Protein AF-A0A2G2ABD9-F1 (afdb_monomer)

Structure (mmCIF, N/CA/C/O backbone):
data_AF-A0A2G2ABD9-F1
#
_entry.id   AF-A0A2G2ABD9-F1
#
loop_
_atom_site.group_PDB
_atom_site.id
_atom_site.type_symbol
_atom_site.label_atom_id
_atom_site.label_alt_id
_atom_site.label_comp_id
_atom_site.label_asym_id
_atom_site.label_entity_id
_atom_site.label_seq_id
_atom_site.pdbx_PDB_ins_code
_atom_site.Cartn_x
_atom_site.Cartn_y
_atom_site.Cartn_z
_atom_site.occupancy
_atom_site.B_iso_or_equiv
_atom_site.auth_seq_id
_atom_site.auth_comp_id
_atom_site.auth_asym_id
_atom_site.auth_atom_id
_atom_site.pdbx_PDB_model_num
ATOM 1 N N . MET A 1 1 ? -35.783 -24.124 -2.342 1.00 29.36 1 MET A N 1
ATOM 2 C CA . MET A 1 1 ? -35.857 -22.767 -1.764 1.00 29.36 1 MET A CA 1
ATOM 3 C C . MET A 1 1 ? -34.440 -22.437 -1.377 1.00 29.36 1 MET A C 1
ATOM 5 O O . MET A 1 1 ? -33.971 -22.967 -0.381 1.00 29.36 1 MET A O 1
ATOM 9 N N . ASP A 1 2 ? -33.741 -21.738 -2.265 1.00 26.06 2 ASP A N 1
ATOM 10 C CA . ASP A 1 2 ? -32.297 -21.549 -2.159 1.00 26.06 2 ASP A CA 1
ATOM 11 C C . ASP A 1 2 ? -31.930 -20.654 -0.981 1.00 26.06 2 ASP A C 1
ATOM 13 O O . ASP A 1 2 ? -32.529 -19.601 -0.750 1.00 26.06 2 ASP A O 1
ATOM 17 N N . GLU A 1 3 ? -30.927 -21.122 -0.246 1.00 29.67 3 GLU A N 1
ATOM 18 C CA . GLU A 1 3 ? -30.261 -20.445 0.850 1.00 29.67 3 GLU A CA 1
ATOM 19 C C . GLU A 1 3 ? -29.621 -19.149 0.346 1.00 29.67 3 GLU A C 1
ATOM 21 O O . GLU A 1 3 ? -28.503 -19.135 -0.168 1.00 29.67 3 GLU A O 1
ATOM 26 N N . THR A 1 4 ? -30.287 -18.015 0.553 1.00 30.52 4 THR A N 1
ATOM 27 C CA . THR A 1 4 ? -29.605 -16.722 0.598 1.00 30.52 4 THR A CA 1
ATOM 28 C C . THR A 1 4 ? -28.799 -16.657 1.890 1.00 30.52 4 THR A C 1
ATOM 30 O O . THR A 1 4 ? -29.179 -16.032 2.881 1.00 30.52 4 THR A O 1
ATOM 33 N N . THR A 1 5 ? -27.644 -17.323 1.890 1.00 32.44 5 THR A N 1
ATOM 34 C CA . THR A 1 5 ? -26.553 -16.997 2.804 1.00 32.44 5 THR A CA 1
ATOM 35 C C . THR A 1 5 ? -26.210 -15.530 2.557 1.00 32.44 5 THR A C 1
ATOM 37 O O . THR A 1 5 ? -25.546 -15.183 1.584 1.00 32.44 5 THR A O 1
ATOM 40 N N . SER A 1 6 ? -26.723 -14.639 3.408 1.00 36.88 6 SER A N 1
ATOM 41 C CA . SER A 1 6 ? -26.398 -13.215 3.368 1.00 36.88 6 SER A CA 1
ATOM 42 C C . SER A 1 6 ? -24.899 -13.057 3.619 1.00 36.88 6 SER A C 1
ATOM 44 O O . SER A 1 6 ? -24.431 -13.049 4.764 1.00 36.88 6 SER A O 1
ATOM 46 N N . LEU A 1 7 ? -24.124 -12.975 2.538 1.00 49.47 7 LEU A N 1
ATOM 47 C CA . LEU A 1 7 ? -22.702 -12.677 2.598 1.00 49.47 7 LEU A CA 1
ATOM 48 C C . LEU A 1 7 ? -22.528 -11.333 3.320 1.00 49.47 7 LEU A C 1
ATOM 50 O O . LEU A 1 7 ? -23.212 -10.357 3.024 1.00 49.47 7 LEU A O 1
ATOM 54 N N . LYS A 1 8 ? -21.603 -11.283 4.291 1.00 61.44 8 LYS A N 1
ATOM 55 C CA . LYS A 1 8 ? -21.283 -10.078 5.094 1.00 61.44 8 LYS A CA 1
ATOM 56 C C . LYS A 1 8 ? -20.886 -8.878 4.211 1.00 61.44 8 LYS A C 1
ATOM 58 O O . LYS A 1 8 ? -20.957 -7.739 4.673 1.00 61.44 8 LYS A O 1
ATOM 63 N N . HIS A 1 9 ? -20.464 -9.160 2.976 1.00 64.75 9 HIS A N 1
ATOM 64 C CA . HIS A 1 9 ? -19.921 -8.253 1.969 1.00 64.75 9 HIS A CA 1
ATOM 65 C C . HIS A 1 9 ? -20.439 -8.657 0.585 1.00 64.75 9 HIS A C 1
ATOM 67 O O . HIS A 1 9 ? -20.527 -9.849 0.290 1.00 64.75 9 HIS A O 1
ATOM 73 N N . ALA A 1 10 ? -20.758 -7.680 -0.263 1.00 68.06 10 ALA A N 1
ATOM 74 C CA . ALA A 1 10 ? -21.138 -7.918 -1.653 1.00 68.06 10 ALA A CA 1
ATOM 75 C C . ALA A 1 10 ? -19.970 -8.533 -2.448 1.00 68.06 10 ALA A C 1
ATOM 77 O O . ALA A 1 10 ? -18.833 -8.058 -2.362 1.00 68.06 10 ALA A O 1
ATOM 78 N N . SER A 1 11 ? -20.242 -9.577 -3.233 1.00 64.25 11 SER A N 1
ATOM 79 C CA . SER A 1 11 ? -19.243 -10.192 -4.111 1.00 64.25 11 SER A CA 1
ATOM 80 C C . SER A 1 11 ? -18.910 -9.280 -5.295 1.00 64.25 11 SER A C 1
ATOM 82 O O . SER A 1 11 ? -19.816 -8.771 -5.955 1.00 64.25 11 SER A O 1
ATOM 84 N N . MET A 1 12 ? -17.622 -9.135 -5.604 1.00 74.62 12 MET A N 1
ATOM 85 C CA . MET A 1 12 ? -17.138 -8.547 -6.858 1.00 74.62 12 MET A CA 1
ATOM 86 C C . MET A 1 12 ? -17.027 -9.657 -7.910 1.00 74.62 12 MET A C 1
ATOM 88 O O . MET A 1 12 ? -16.577 -10.752 -7.580 1.00 74.62 12 MET A O 1
ATOM 92 N N . LYS A 1 13 ? -17.431 -9.395 -9.160 1.00 67.69 13 LYS A N 1
ATOM 93 C CA . LYS A 1 13 ? -17.401 -10.410 -10.231 1.00 67.69 13 LYS A CA 1
ATOM 94 C C . LYS A 1 13 ? -15.980 -10.855 -10.595 1.00 67.69 13 LYS A C 1
ATOM 96 O O . LYS A 1 13 ? -15.769 -12.041 -10.813 1.00 67.69 13 LYS A O 1
ATOM 101 N N . ASP A 1 14 ? -15.027 -9.921 -10.591 1.00 71.06 14 ASP A N 1
ATOM 102 C CA . ASP A 1 14 ? -13.724 -10.117 -11.244 1.00 71.06 14 ASP A CA 1
ATOM 103 C C . ASP A 1 14 ? -12.516 -9.899 -10.315 1.00 71.06 14 ASP A C 1
ATOM 105 O O . ASP A 1 14 ? -11.377 -9.896 -10.780 1.00 71.06 14 ASP A O 1
ATOM 109 N N . LEU A 1 15 ? -12.728 -9.694 -9.007 1.00 79.00 15 LEU A N 1
ATOM 110 C CA . LEU A 1 15 ? -11.635 -9.386 -8.082 1.00 79.00 15 LEU A CA 1
ATOM 111 C C . LEU A 1 15 ? -11.776 -10.100 -6.726 1.00 79.00 15 LEU A C 1
ATOM 113 O O . LEU A 1 15 ? -12.795 -9.925 -6.052 1.00 79.00 15 LEU A O 1
ATOM 117 N N . PRO A 1 16 ? -10.744 -10.845 -6.276 1.00 84.25 16 PRO A N 1
ATOM 118 C CA . PRO A 1 16 ? -10.686 -11.390 -4.925 1.00 84.25 16 PRO A CA 1
ATOM 119 C C . PRO A 1 16 ? -10.862 -10.304 -3.861 1.00 84.25 16 PRO A C 1
ATOM 121 O O . PRO A 1 16 ? -10.288 -9.212 -3.953 1.00 84.25 16 PRO A O 1
ATOM 124 N N . LEU A 1 17 ? -11.611 -10.622 -2.803 1.00 82.81 17 LEU A N 1
ATOM 125 C CA . LEU A 1 17 ? -11.901 -9.684 -1.716 1.00 82.81 17 LEU A CA 1
ATOM 126 C C . LEU A 1 17 ? -10.617 -9.208 -1.013 1.00 82.81 17 LEU A C 1
ATOM 128 O O . LEU A 1 17 ? -10.571 -8.107 -0.470 1.00 82.81 17 LEU A O 1
ATOM 132 N N . GLU A 1 18 ? -9.549 -10.003 -1.048 1.00 82.81 18 GLU A N 1
ATOM 133 C CA . GLU A 1 18 ? -8.243 -9.650 -0.501 1.00 82.81 18 GLU A CA 1
ATOM 134 C C . GLU A 1 18 ? -7.594 -8.470 -1.228 1.00 82.81 18 GLU A C 1
ATOM 136 O O . GLU A 1 18 ? -6.965 -7.640 -0.568 1.00 82.81 18 GLU A O 1
ATOM 141 N N . LEU A 1 19 ? -7.742 -8.387 -2.554 1.00 86.19 19 LEU A N 1
ATOM 142 C CA . LEU A 1 19 ? -7.217 -7.275 -3.349 1.00 86.19 19 LEU A CA 1
ATOM 143 C C . 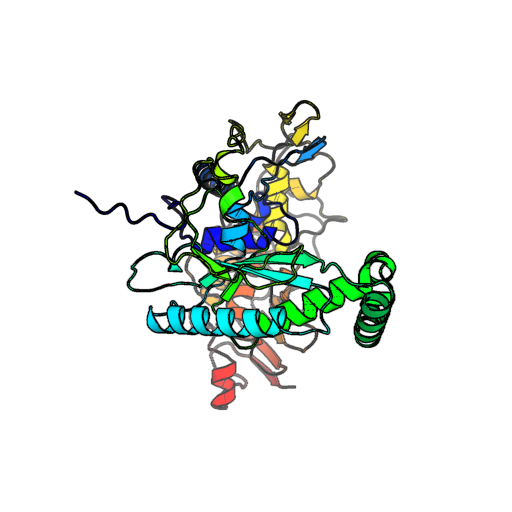LEU A 1 19 ? -8.070 -6.021 -3.144 1.00 86.19 19 LEU A C 1
ATOM 145 O O . LEU A 1 19 ? -7.518 -4.942 -2.942 1.00 86.19 19 LEU A O 1
ATOM 149 N N . VAL A 1 20 ? -9.397 -6.175 -3.051 1.00 88.75 20 VAL A N 1
ATOM 150 C CA . VAL A 1 20 ? -10.313 -5.093 -2.640 1.00 88.75 20 VAL A CA 1
ATOM 151 C C . VAL A 1 20 ? -9.886 -4.532 -1.279 1.00 88.75 20 VAL A C 1
ATOM 153 O O . VAL A 1 20 ? -9.699 -3.327 -1.128 1.00 88.75 20 VAL A O 1
ATOM 156 N N . GLN A 1 21 ? -9.661 -5.398 -0.285 1.00 87.38 21 GLN A N 1
ATOM 157 C CA . GLN A 1 21 ? -9.185 -4.991 1.040 1.00 87.38 21 GLN A CA 1
ATOM 158 C C . GLN A 1 21 ? -7.821 -4.298 0.988 1.00 87.38 21 GLN A C 1
ATOM 160 O O . GLN A 1 21 ? -7.598 -3.362 1.754 1.00 87.38 21 GLN A O 1
ATOM 165 N N . ALA A 1 22 ? -6.899 -4.754 0.138 1.00 87.69 22 ALA A N 1
ATOM 166 C CA . ALA A 1 22 ? -5.581 -4.141 0.001 1.00 87.69 22 ALA A CA 1
ATOM 167 C C . ALA A 1 22 ? -5.680 -2.699 -0.527 1.00 87.69 22 ALA A C 1
ATOM 169 O O . ALA A 1 22 ? -5.110 -1.804 0.098 1.00 87.69 22 ALA A O 1
ATOM 170 N N . ILE A 1 23 ? -6.483 -2.470 -1.575 1.00 89.94 23 ILE A N 1
ATOM 171 C CA . ILE A 1 23 ? -6.769 -1.130 -2.122 1.00 89.94 23 ILE A CA 1
ATOM 172 C C . ILE A 1 23 ? -7.456 -0.249 -1.068 1.00 89.94 23 ILE A C 1
ATOM 174 O O . ILE A 1 23 ? -7.105 0.909 -0.879 1.00 89.94 23 ILE A O 1
ATOM 178 N N . LEU A 1 24 ? -8.424 -0.781 -0.319 1.00 88.38 24 LEU A N 1
ATOM 179 C CA . LEU A 1 24 ? -9.098 0.008 0.716 1.00 88.38 24 LEU A CA 1
ATOM 180 C C . LEU A 1 24 ? -8.171 0.337 1.898 1.00 88.38 24 LEU A C 1
ATOM 182 O O . LEU A 1 24 ? -8.305 1.387 2.523 1.00 88.38 24 LEU A O 1
ATOM 186 N N . ARG A 1 25 ? -7.212 -0.539 2.224 1.00 84.56 25 ARG A N 1
ATOM 187 C CA . ARG A 1 25 ? -6.264 -0.327 3.328 1.00 84.56 25 ARG A CA 1
ATOM 188 C C . ARG A 1 25 ? -5.232 0.751 3.040 1.00 84.56 25 ARG A C 1
ATOM 190 O O . ARG A 1 25 ? -4.826 1.421 3.991 1.00 84.56 25 ARG A O 1
ATOM 197 N N . SER A 1 26 ? -4.828 0.953 1.785 1.00 77.38 26 SER A N 1
ATOM 198 C CA . SER A 1 26 ? -3.950 2.082 1.442 1.00 77.38 26 SER A CA 1
ATOM 199 C C . SER A 1 26 ? -4.620 3.429 1.733 1.00 77.38 26 SER A C 1
ATOM 201 O O . SER A 1 26 ? -3.937 4.380 2.100 1.00 77.38 26 SER A O 1
ATOM 203 N N . ALA A 1 27 ? -5.954 3.479 1.715 1.00 69.38 27 ALA A N 1
ATOM 204 C CA . ALA A 1 27 ? -6.735 4.676 2.006 1.00 69.38 27 ALA A CA 1
ATOM 205 C C . ALA A 1 27 ? -6.949 4.975 3.495 1.00 69.38 27 ALA A C 1
ATOM 207 O O . ALA A 1 27 ? -7.355 6.082 3.830 1.00 69.38 27 ALA A O 1
ATOM 208 N N . VAL A 1 28 ? -6.712 4.038 4.423 1.00 57.94 28 VAL A N 1
ATOM 209 C CA . VAL A 1 28 ? -7.155 4.177 5.834 1.00 57.94 28 VAL A CA 1
ATOM 210 C C . VAL A 1 28 ? -6.531 5.389 6.545 1.00 57.94 28 VAL A C 1
ATOM 212 O O . VAL A 1 28 ? -7.162 5.974 7.425 1.00 57.94 28 VAL A O 1
ATOM 215 N N . ASN A 1 29 ? -5.338 5.822 6.128 1.00 54.41 29 ASN A N 1
ATOM 216 C CA . ASN A 1 29 ? -4.668 6.995 6.698 1.00 54.41 29 ASN A CA 1
ATOM 217 C C . ASN A 1 29 ? -5.032 8.326 6.005 1.00 54.41 29 ASN A C 1
ATOM 219 O O . ASN A 1 29 ? -4.816 9.377 6.603 1.00 54.41 29 ASN A O 1
ATOM 223 N N . GLY A 1 30 ? -5.594 8.296 4.786 1.00 55.84 30 GLY A N 1
ATOM 224 C CA . GLY A 1 30 ? -5.946 9.486 3.986 1.00 55.84 30 GLY A CA 1
ATOM 225 C C . GLY A 1 30 ? -7.444 9.657 3.686 1.00 55.84 30 GLY A C 1
ATOM 226 O O . GLY A 1 30 ? -7.867 10.722 3.257 1.00 55.84 30 GLY A O 1
ATOM 227 N N . ARG A 1 31 ? -8.256 8.623 3.943 1.00 62.22 31 ARG A N 1
ATOM 228 C CA . ARG A 1 31 ? -9.680 8.470 3.578 1.00 62.22 31 ARG A CA 1
ATOM 229 C C . ARG A 1 31 ? -9.999 8.597 2.081 1.00 62.22 31 ARG A C 1
ATOM 231 O O . ARG A 1 31 ? -11.176 8.696 1.735 1.00 62.22 31 ARG A O 1
ATOM 238 N N . SER A 1 32 ? -8.994 8.529 1.210 1.00 82.31 32 SER A N 1
ATOM 239 C CA . SER A 1 32 ? -9.134 8.620 -0.245 1.00 82.31 32 SER A CA 1
ATOM 240 C C . SER A 1 32 ? -8.454 7.456 -0.967 1.00 82.31 32 SER A C 1
ATOM 242 O O . SER A 1 32 ? -7.402 6.991 -0.534 1.00 82.31 32 SER A O 1
ATOM 244 N N . VAL A 1 33 ? -9.057 7.006 -2.066 1.00 89.56 33 VAL A N 1
ATOM 245 C CA . VAL A 1 33 ? -8.498 6.060 -3.040 1.00 89.56 33 VAL A CA 1
ATOM 246 C C . VAL A 1 33 ? -8.501 6.740 -4.401 1.00 89.56 33 VAL A C 1
ATOM 248 O O . VAL A 1 33 ? -9.557 7.140 -4.891 1.00 89.56 33 VAL A O 1
ATOM 251 N N . GLY A 1 34 ? -7.333 6.863 -5.006 1.00 90.62 34 GLY A N 1
ATOM 252 C CA . GLY A 1 34 ? -7.147 7.310 -6.372 1.00 90.62 34 GLY A CA 1
ATOM 253 C C . GLY A 1 34 ? -6.801 6.159 -7.321 1.00 90.62 34 GLY A C 1
ATOM 254 O O . GLY A 1 34 ? -6.860 4.976 -6.964 1.00 90.62 34 GLY A O 1
ATOM 255 N N . LEU A 1 35 ? -6.444 6.509 -8.557 1.00 93.19 35 LEU A N 1
ATOM 256 C CA . LEU A 1 35 ? -5.933 5.542 -9.535 1.00 93.19 35 LEU A CA 1
ATOM 257 C C . LEU A 1 35 ? -4.577 4.993 -9.094 1.00 93.19 35 LEU A C 1
ATOM 259 O O . LEU A 1 35 ? -4.287 3.821 -9.336 1.00 93.19 35 LEU A O 1
ATOM 263 N N . GLU A 1 36 ? -3.767 5.814 -8.424 1.00 92.00 36 GLU A N 1
ATOM 264 C CA . GLU A 1 36 ? -2.426 5.440 -7.983 1.00 92.00 36 GLU A CA 1
ATOM 265 C C . GLU A 1 36 ? -2.448 4.180 -7.100 1.00 92.00 36 GLU A C 1
ATOM 267 O O . GLU A 1 36 ? -1.685 3.236 -7.334 1.00 92.00 36 GLU A O 1
ATOM 272 N N . GLU A 1 37 ? -3.340 4.127 -6.104 1.00 90.62 37 GLU A N 1
ATOM 273 C CA . GLU A 1 37 ? -3.452 2.987 -5.192 1.00 90.62 37 GLU A CA 1
ATOM 274 C C . GLU A 1 37 ? -3.872 1.703 -5.911 1.00 90.62 37 GLU A C 1
ATOM 276 O O . GLU A 1 37 ? -3.315 0.634 -5.639 1.00 90.62 37 GLU A O 1
ATOM 281 N N . ALA A 1 38 ? -4.837 1.794 -6.829 1.00 92.25 38 ALA A N 1
ATOM 282 C CA . ALA A 1 38 ? -5.318 0.647 -7.592 1.00 92.25 38 ALA A CA 1
ATOM 283 C C . ALA A 1 38 ? -4.247 0.129 -8.562 1.00 92.25 38 ALA A C 1
ATOM 285 O O . ALA A 1 38 ? -3.980 -1.072 -8.586 1.00 92.25 38 ALA A O 1
ATOM 286 N N . ILE A 1 39 ? -3.569 1.022 -9.290 1.00 91.94 39 ILE A N 1
ATOM 287 C CA . ILE A 1 39 ? -2.466 0.670 -10.197 1.00 91.94 39 ILE A CA 1
ATOM 288 C C . ILE A 1 39 ? -1.344 -0.025 -9.428 1.00 91.94 39 ILE A C 1
ATOM 290 O O . ILE A 1 39 ? -0.876 -1.077 -9.851 1.00 91.94 39 ILE A O 1
ATOM 294 N N . ARG A 1 40 ? -0.944 0.519 -8.273 1.00 88.19 40 ARG A N 1
ATOM 295 C CA . ARG A 1 40 ? 0.116 -0.060 -7.437 1.00 88.19 40 ARG A CA 1
ATOM 296 C C . ARG A 1 40 ? -0.265 -1.425 -6.863 1.00 88.19 40 ARG A C 1
ATOM 298 O O . ARG A 1 40 ? 0.596 -2.285 -6.733 1.00 88.19 40 ARG A O 1
ATOM 305 N N . THR A 1 41 ? -1.525 -1.610 -6.477 1.00 88.44 41 THR A N 1
ATOM 306 C CA . THR A 1 41 ? -1.979 -2.857 -5.839 1.00 88.44 41 THR A CA 1
ATOM 307 C C . THR A 1 41 ? -2.205 -3.978 -6.851 1.00 88.44 41 THR A C 1
ATOM 309 O O . THR A 1 41 ? -1.997 -5.144 -6.525 1.00 88.44 41 THR A O 1
ATOM 312 N N . LEU A 1 42 ? -2.652 -3.629 -8.058 1.00 88.25 42 LEU A N 1
ATOM 313 C CA . LEU A 1 42 ? -3.031 -4.582 -9.104 1.00 88.25 42 LEU A CA 1
ATOM 314 C C . LEU A 1 42 ? -1.968 -4.743 -10.197 1.00 88.25 42 LEU A C 1
ATOM 316 O O . LEU A 1 42 ? -2.139 -5.585 -11.071 1.00 88.25 42 LEU A O 1
ATOM 320 N N . ASP A 1 43 ? -0.920 -3.913 -10.193 1.00 87.44 43 ASP A N 1
ATOM 321 C CA . ASP A 1 43 ? 0.118 -3.878 -11.231 1.00 87.44 43 ASP A CA 1
ATOM 322 C C . ASP A 1 43 ? -0.456 -3.725 -12.664 1.00 87.44 43 ASP A C 1
ATOM 324 O O . ASP A 1 43 ? 0.046 -4.271 -13.652 1.00 87.44 43 ASP A O 1
ATOM 328 N N . CYS A 1 44 ? -1.530 -2.939 -12.791 1.00 89.44 44 CYS A N 1
ATOM 329 C CA . CYS A 1 44 ? -2.311 -2.781 -14.022 1.00 89.44 44 CYS A CA 1
ATOM 330 C C . CYS A 1 44 ? -2.192 -1.372 -14.639 1.00 89.44 44 CYS A C 1
ATOM 332 O O . CYS A 1 44 ? -1.444 -0.533 -14.146 1.00 89.44 44 CYS A O 1
ATOM 334 N N . ASP A 1 45 ? -2.863 -1.127 -15.768 1.00 90.31 45 ASP A N 1
ATOM 335 C CA . ASP A 1 45 ? -2.962 0.214 -16.365 1.00 90.31 45 ASP A CA 1
ATOM 336 C C . ASP A 1 45 ? -4.124 1.035 -15.780 1.00 90.31 45 ASP A C 1
ATOM 338 O O . ASP A 1 45 ? -4.997 0.506 -15.086 1.00 90.31 45 ASP A O 1
ATOM 342 N N . ALA A 1 46 ? -4.149 2.339 -16.075 1.00 92.06 46 ALA A N 1
ATOM 343 C CA . ALA A 1 46 ? -5.169 3.256 -15.569 1.00 92.06 46 ALA A CA 1
ATOM 344 C C . ALA A 1 46 ? -6.601 2.864 -15.973 1.00 92.06 46 ALA A C 1
ATOM 346 O O . ALA A 1 46 ? -7.524 3.026 -15.178 1.00 92.06 46 ALA A O 1
ATOM 347 N N . HIS A 1 47 ? -6.802 2.299 -17.168 1.00 92.88 47 HIS A N 1
ATOM 348 C CA . HIS A 1 47 ? -8.128 1.866 -17.614 1.00 92.88 47 HIS A CA 1
ATOM 349 C C . HIS A 1 47 ? -8.629 0.658 -16.820 1.00 92.88 47 HIS A C 1
ATOM 351 O O . HIS A 1 47 ? -9.807 0.589 -16.473 1.00 92.88 47 HIS A O 1
ATOM 357 N N . HIS A 1 48 ? -7.761 -0.317 -16.549 1.00 92.12 48 HIS A N 1
ATOM 358 C CA . HIS A 1 48 ? -8.105 -1.462 -15.717 1.00 92.12 48 HIS A CA 1
ATOM 359 C C . HIS A 1 48 ? -8.353 -1.035 -14.267 1.00 92.12 48 HIS A C 1
ATOM 361 O O . HIS A 1 48 ? -9.359 -1.438 -13.683 1.00 92.12 48 HIS A O 1
ATOM 367 N N . ALA A 1 49 ? -7.488 -0.180 -13.718 1.00 93.50 49 ALA A N 1
ATOM 368 C CA . ALA A 1 49 ? -7.649 0.379 -12.382 1.00 93.50 49 ALA A CA 1
ATOM 369 C C . ALA A 1 49 ? -8.982 1.131 -12.231 1.00 93.50 49 ALA A C 1
ATOM 371 O O . ALA A 1 49 ? -9.726 0.860 -11.291 1.00 93.50 49 ALA A O 1
ATOM 372 N N . ASP A 1 50 ? -9.331 2.006 -13.181 1.00 94.94 50 ASP A N 1
ATOM 373 C CA . ASP A 1 50 ? -10.609 2.728 -13.186 1.00 94.94 50 ASP A CA 1
ATOM 374 C C . ASP A 1 50 ? -11.807 1.771 -13.203 1.00 94.94 50 ASP A C 1
ATOM 376 O O . ASP A 1 50 ? -12.708 1.899 -12.373 1.00 94.94 50 ASP A O 1
ATOM 380 N N . ARG A 1 51 ? -11.794 0.752 -14.078 1.00 93.44 51 ARG A N 1
ATOM 381 C CA . ARG A 1 51 ? -12.863 -0.261 -14.113 1.00 93.44 51 ARG A CA 1
ATOM 382 C C . ARG A 1 51 ? -13.052 -0.936 -12.756 1.00 93.44 51 ARG A C 1
ATOM 384 O O . ARG A 1 51 ? -14.188 -1.061 -12.304 1.00 93.44 51 ARG A O 1
ATOM 391 N N . VAL A 1 52 ? -11.963 -1.333 -12.097 1.00 93.56 52 VAL A N 1
ATOM 392 C CA . VAL A 1 52 ? -12.019 -1.956 -10.767 1.00 93.56 52 VAL A CA 1
ATOM 393 C C . VAL A 1 52 ? -12.579 -0.992 -9.721 1.00 93.56 52 VAL A C 1
ATOM 395 O O . VAL A 1 52 ? -13.458 -1.375 -8.949 1.00 93.56 52 VAL A O 1
ATOM 398 N N . LEU A 1 53 ? -12.125 0.263 -9.699 1.00 94.12 53 LEU A N 1
ATOM 399 C CA . LEU A 1 53 ? -12.614 1.262 -8.744 1.00 94.12 53 LEU A CA 1
ATOM 400 C C . LEU A 1 53 ? -14.105 1.562 -8.938 1.00 94.12 53 LEU A C 1
ATOM 402 O O . LEU A 1 53 ? -14.842 1.668 -7.955 1.00 94.12 53 LEU A O 1
ATOM 406 N N . ARG A 1 54 ? -14.581 1.623 -10.187 1.00 92.75 54 ARG A N 1
ATOM 407 C CA . ARG A 1 54 ? -16.012 1.770 -10.491 1.00 92.75 54 ARG A CA 1
ATOM 408 C C . ARG A 1 54 ? -16.817 0.559 -10.021 1.00 92.75 54 ARG A C 1
ATOM 410 O O . ARG A 1 54 ? -17.832 0.754 -9.362 1.00 92.75 54 ARG A O 1
ATOM 417 N N . GLN A 1 55 ? -16.340 -0.668 -10.252 1.00 91.50 55 GLN A N 1
ATOM 418 C CA . GLN A 1 55 ? -16.978 -1.883 -9.717 1.00 91.50 55 GLN A CA 1
ATOM 419 C C . GLN A 1 55 ? -17.029 -1.874 -8.177 1.00 91.50 55 GLN A C 1
ATOM 421 O O . GLN A 1 55 ? -18.054 -2.207 -7.580 1.00 91.50 55 GLN A O 1
ATOM 426 N N . MET A 1 56 ? -15.953 -1.436 -7.513 1.00 91.62 56 MET A N 1
ATOM 427 C CA . MET A 1 56 ? -15.930 -1.268 -6.054 1.00 91.62 56 MET A CA 1
ATOM 428 C C . MET A 1 56 ? -16.962 -0.232 -5.585 1.00 91.62 56 MET A C 1
ATOM 430 O O . MET A 1 56 ? -17.597 -0.427 -4.545 1.00 91.62 56 MET A O 1
ATOM 434 N N . ALA A 1 57 ? -17.156 0.851 -6.340 1.00 91.44 57 ALA A N 1
ATOM 435 C CA . ALA A 1 57 ? -18.163 1.866 -6.046 1.00 91.44 57 ALA A CA 1
ATOM 436 C C . ALA A 1 57 ? -19.599 1.350 -6.271 1.00 91.44 57 ALA A C 1
ATOM 438 O O . ALA A 1 57 ? -20.469 1.565 -5.428 1.00 91.44 57 ALA A O 1
ATOM 439 N N . GLU A 1 58 ? -19.843 0.580 -7.335 1.00 88.88 58 GLU A N 1
ATOM 440 C CA . GLU A 1 58 ? -21.120 -0.114 -7.586 1.00 88.88 58 GLU A CA 1
ATOM 441 C C . GLU A 1 58 ? -21.470 -1.101 -6.458 1.00 88.88 58 GLU A C 1
ATOM 443 O O . GLU A 1 58 ? -22.628 -1.199 -6.032 1.00 88.88 58 GLU A O 1
ATOM 448 N N . ALA A 1 59 ? -20.460 -1.780 -5.909 1.00 86.06 59 ALA A N 1
ATOM 449 C CA . ALA A 1 59 ? -20.590 -2.659 -4.748 1.00 86.06 59 ALA A CA 1
ATOM 450 C C . ALA A 1 59 ? -20.741 -1.903 -3.407 1.00 86.06 59 ALA A C 1
ATOM 452 O O . ALA A 1 59 ? -21.002 -2.523 -2.375 1.00 86.06 59 ALA A O 1
ATOM 453 N N . GLY A 1 60 ? -20.619 -0.569 -3.401 1.00 86.81 60 GLY A N 1
ATOM 454 C CA . GLY A 1 60 ? -20.771 0.274 -2.213 1.00 86.81 60 GLY A CA 1
ATOM 455 C C . GLY A 1 60 ? -19.552 0.287 -1.285 1.00 86.81 60 GLY A C 1
ATOM 456 O O . GLY A 1 60 ? -19.689 0.575 -0.095 1.00 86.81 60 GLY A O 1
ATOM 457 N N . TYR A 1 61 ? -18.365 -0.056 -1.790 1.00 87.56 61 TYR A N 1
ATOM 458 C CA . TYR A 1 61 ? -17.105 0.049 -1.042 1.00 87.56 61 TYR A CA 1
ATOM 459 C C . TYR A 1 61 ? -16.410 1.397 -1.213 1.00 87.56 61 TYR A C 1
ATOM 461 O O . TYR A 1 61 ? -15.519 1.714 -0.428 1.00 87.56 61 TYR A O 1
ATOM 469 N N . LEU A 1 62 ? -16.814 2.177 -2.214 1.00 91.38 62 LEU A N 1
ATOM 470 C CA . LEU A 1 62 ? -16.288 3.497 -2.538 1.00 91.38 62 LEU A CA 1
ATOM 471 C C . LEU A 1 62 ? -17.433 4.436 -2.913 1.00 91.38 62 LEU A C 1
ATOM 473 O O . LEU A 1 62 ? -18.468 4.002 -3.412 1.00 91.38 62 LEU A O 1
ATOM 477 N N . GLU A 1 63 ? -17.219 5.730 -2.709 1.00 91.00 63 GLU A N 1
ATOM 478 C CA . GLU A 1 63 ? -18.120 6.783 -3.169 1.00 91.00 63 GLU A CA 1
ATOM 479 C C . GLU A 1 63 ? -17.332 7.936 -3.795 1.00 91.00 63 GLU A C 1
ATOM 481 O O . GLU A 1 63 ? -16.186 8.171 -3.408 1.00 91.00 63 GLU A O 1
ATOM 486 N N . PRO A 1 64 ? -17.931 8.706 -4.717 1.00 90.69 64 PRO A N 1
ATOM 487 C CA . PRO A 1 64 ? -17.333 9.944 -5.199 1.00 90.69 64 PRO A CA 1
ATOM 488 C C . PRO A 1 64 ? -17.068 10.909 -4.035 1.00 90.69 64 PRO A C 1
ATOM 490 O O . PRO A 1 64 ? -17.981 11.252 -3.262 1.00 90.69 64 PRO A O 1
ATOM 493 N N . ALA A 1 65 ? -15.820 11.358 -3.902 1.00 88.38 65 ALA A N 1
ATOM 494 C CA . ALA A 1 65 ? -15.470 12.356 -2.904 1.00 88.38 65 ALA A CA 1
ATOM 495 C C . ALA A 1 65 ? -16.079 13.722 -3.247 1.00 88.38 65 ALA A C 1
ATOM 497 O O . ALA A 1 65 ? -16.307 14.056 -4.411 1.00 88.38 65 ALA A O 1
ATOM 498 N N . ASN A 1 66 ? -16.363 14.522 -2.217 1.00 83.56 66 ASN A N 1
ATOM 499 C CA . ASN A 1 66 ? -16.803 15.900 -2.417 1.00 83.56 66 ASN A CA 1
ATOM 500 C C . ASN A 1 66 ? -15.574 16.801 -2.593 1.00 83.56 66 ASN A C 1
ATOM 502 O O . ASN A 1 66 ? -14.946 17.194 -1.611 1.00 83.56 66 ASN A O 1
ATOM 506 N N . ILE A 1 67 ? -15.208 17.067 -3.845 1.00 82.31 67 ILE A N 1
ATOM 507 C CA . ILE A 1 67 ? -13.963 17.748 -4.204 1.00 82.31 67 ILE A CA 1
ATOM 508 C C . ILE A 1 67 ? -14.282 19.147 -4.709 1.00 82.31 67 ILE A C 1
ATOM 510 O O . ILE A 1 67 ? -15.099 19.328 -5.609 1.00 82.31 67 ILE A O 1
ATOM 514 N N . LEU A 1 68 ? -13.591 20.137 -4.150 1.00 77.81 68 LEU A N 1
ATOM 515 C CA . LEU A 1 68 ? -13.635 21.514 -4.620 1.00 77.81 68 LEU A CA 1
ATOM 516 C C . LEU A 1 68 ? -12.309 21.836 -5.306 1.00 77.81 68 LEU A C 1
ATOM 518 O O . LEU A 1 68 ? -11.315 22.069 -4.629 1.00 77.81 68 LEU A O 1
ATOM 522 N N . ASP A 1 69 ? -12.319 21.880 -6.641 1.00 81.44 69 ASP A N 1
ATOM 523 C CA . ASP A 1 69 ? -11.186 22.339 -7.462 1.00 81.44 69 ASP A CA 1
ATOM 524 C C . ASP A 1 69 ? -9.903 21.499 -7.285 1.00 81.44 69 ASP A C 1
ATOM 526 O O . ASP A 1 69 ? -8.851 21.998 -6.890 1.00 81.44 69 ASP A O 1
ATOM 530 N N . GLY A 1 70 ? -9.987 20.202 -7.600 1.00 86.94 70 GLY A N 1
ATOM 531 C CA . GLY A 1 70 ? -8.880 19.248 -7.461 1.00 86.94 70 GLY A CA 1
ATOM 532 C C . GLY A 1 70 ? -9.028 18.017 -8.358 1.00 86.94 70 GLY A C 1
ATOM 533 O O . GLY A 1 70 ? -10.019 17.894 -9.078 1.00 86.94 70 GLY A O 1
ATOM 534 N N . LEU A 1 71 ? -8.039 17.119 -8.335 1.00 89.31 71 LEU A N 1
ATOM 535 C CA . LEU A 1 71 ? -8.134 15.826 -9.024 1.00 89.31 71 LEU A CA 1
ATOM 536 C C . LEU A 1 71 ? -9.190 14.946 -8.362 1.00 89.31 71 LEU A C 1
ATOM 538 O O . LEU A 1 71 ? -9.296 14.925 -7.137 1.00 89.31 71 LEU A O 1
ATOM 542 N N . PHE A 1 72 ? -9.956 14.232 -9.181 1.00 92.25 72 PHE A N 1
ATOM 543 C CA . PHE A 1 72 ? -10.951 13.277 -8.724 1.00 92.25 72 PHE A CA 1
ATOM 544 C C . PHE A 1 72 ? -10.309 12.133 -7.931 1.00 92.25 72 PHE A C 1
ATOM 546 O O . PHE A 1 72 ? -9.304 11.565 -8.348 1.00 92.25 72 PHE A O 1
ATOM 553 N N . TYR A 1 73 ? -10.936 11.776 -6.813 1.00 91.19 73 TYR A N 1
ATOM 554 C CA . TYR A 1 73 ? -10.629 10.587 -6.030 1.00 91.19 73 TYR A CA 1
ATOM 555 C C . TYR A 1 73 ? -11.911 10.020 -5.412 1.00 91.19 73 TYR A C 1
ATOM 557 O O . TYR A 1 73 ? -12.933 10.704 -5.265 1.00 91.19 73 TYR A O 1
ATOM 565 N N . TRP A 1 74 ? -11.848 8.753 -5.028 1.00 92.81 74 TRP A N 1
ATOM 566 C CA . TRP A 1 74 ? -12.894 8.056 -4.295 1.00 92.81 74 TRP A CA 1
ATOM 567 C C . TRP A 1 74 ? -12.679 8.209 -2.794 1.00 92.81 74 TRP A C 1
ATOM 569 O O . TRP A 1 74 ? -11.548 8.225 -2.324 1.00 92.81 74 TRP A O 1
ATOM 579 N N . GLN A 1 75 ? -13.752 8.276 -2.019 1.00 90.19 75 GLN A N 1
ATOM 580 C CA . GLN A 1 75 ? -13.707 8.235 -0.559 1.00 90.19 75 GLN A CA 1
ATOM 581 C C . GLN A 1 75 ? -14.303 6.928 -0.039 1.00 90.19 75 GLN A C 1
ATOM 583 O O . GLN A 1 75 ? -15.138 6.307 -0.701 1.00 90.19 75 GLN A O 1
ATOM 588 N N . LEU A 1 76 ? -13.896 6.522 1.164 1.00 86.88 76 LEU A N 1
ATOM 589 C CA . LEU A 1 76 ? -14.429 5.322 1.808 1.00 86.88 76 LEU A CA 1
ATOM 590 C C . LEU A 1 76 ? -15.752 5.638 2.528 1.00 86.88 76 LEU A C 1
ATOM 592 O O . LEU A 1 76 ? -15.725 6.355 3.533 1.00 86.88 76 LEU A O 1
ATOM 596 N N . PRO A 1 77 ? -16.897 5.074 2.098 1.00 81.50 77 PRO A N 1
ATOM 597 C CA . PRO A 1 77 ? -18.105 5.043 2.914 1.00 81.50 77 PRO A CA 1
ATOM 598 C C . PRO A 1 77 ? -17.930 4.109 4.129 1.00 81.50 77 PRO A C 1
ATOM 600 O O . PRO A 1 77 ? -16.938 3.367 4.216 1.00 81.50 77 PRO A O 1
ATOM 603 N N . PRO A 1 78 ? -18.895 4.072 5.070 1.00 78.94 78 PRO A N 1
ATOM 604 C CA . PRO A 1 78 ? -18.835 3.183 6.234 1.00 78.94 78 PRO A CA 1
ATOM 605 C C . PRO A 1 78 ? -18.604 1.706 5.874 1.00 78.94 78 PRO A C 1
ATOM 607 O O . PRO A 1 78 ? -17.796 1.034 6.514 1.00 78.94 78 PRO A O 1
ATOM 610 N N . ASN A 1 79 ? -19.234 1.205 4.803 1.00 78.56 79 ASN A N 1
ATOM 611 C CA . ASN A 1 79 ? -19.045 -0.176 4.353 1.00 78.56 79 ASN A CA 1
ATOM 612 C C . ASN A 1 79 ? -17.610 -0.449 3.851 1.00 78.56 79 ASN A C 1
ATOM 614 O O . ASN A 1 79 ? -17.007 -1.455 4.228 1.00 78.56 79 ASN A O 1
ATOM 618 N N . GLY A 1 80 ? -17.028 0.473 3.075 1.00 81.44 80 GLY A N 1
ATOM 619 C CA . GLY A 1 80 ? -15.625 0.400 2.647 1.00 81.44 80 GLY A CA 1
ATOM 620 C C . GLY A 1 80 ? -14.651 0.455 3.827 1.00 81.44 80 GLY A C 1
ATOM 621 O O . GLY A 1 80 ? -13.722 -0.346 3.909 1.00 81.44 80 GLY A O 1
ATOM 622 N N . THR A 1 81 ? -14.916 1.334 4.799 1.00 80.69 81 THR A N 1
ATOM 623 C CA . THR A 1 81 ? -14.126 1.443 6.040 1.00 80.69 81 THR A CA 1
ATOM 624 C C . THR A 1 81 ? -14.153 0.139 6.836 1.00 80.69 81 THR A C 1
ATOM 626 O O . THR A 1 81 ? -13.108 -0.352 7.267 1.00 80.69 81 THR A O 1
ATOM 629 N N . ARG A 1 82 ? -15.338 -0.465 6.983 1.00 76.75 82 ARG A N 1
ATOM 630 C CA . ARG A 1 82 ? -15.519 -1.747 7.672 1.00 76.75 82 ARG A CA 1
ATOM 631 C C . ARG A 1 82 ? -14.696 -2.856 7.019 1.00 76.75 82 ARG A C 1
ATOM 633 O O . ARG A 1 82 ? -13.977 -3.559 7.722 1.00 76.75 82 ARG A O 1
ATOM 640 N N . LEU A 1 83 ? -14.762 -2.984 5.692 1.00 81.81 83 LEU A N 1
ATOM 641 C CA . LEU A 1 83 ? -13.995 -3.992 4.958 1.00 81.81 83 LEU A CA 1
ATOM 642 C C . LEU A 1 83 ? -12.476 -3.751 5.064 1.00 81.81 83 LEU A C 1
ATOM 644 O O . LEU A 1 83 ? -11.718 -4.698 5.264 1.00 81.81 83 LEU A O 1
ATOM 648 N N . ALA A 1 84 ? -12.022 -2.495 5.000 1.00 80.94 84 ALA A N 1
ATOM 649 C CA . ALA A 1 84 ? -10.605 -2.145 5.141 1.00 80.94 84 ALA A CA 1
ATOM 650 C C . ALA A 1 84 ? -10.032 -2.551 6.511 1.00 80.94 84 ALA A C 1
ATOM 652 O O . ALA A 1 84 ? -8.916 -3.078 6.607 1.00 80.94 84 ALA A O 1
ATOM 653 N N . MET A 1 85 ? -10.803 -2.304 7.574 1.00 77.19 85 MET A N 1
ATOM 654 C CA . MET A 1 85 ? -10.407 -2.546 8.963 1.00 77.19 85 MET A CA 1
ATOM 655 C C . MET A 1 85 ? -10.615 -3.990 9.419 1.00 77.19 85 MET A C 1
ATOM 657 O O . MET A 1 85 ? -10.121 -4.359 10.487 1.00 77.19 85 MET A O 1
ATOM 661 N N . GLU A 1 86 ? -11.315 -4.810 8.633 1.00 75.56 86 GLU A N 1
ATOM 662 C CA . GLU A 1 86 ? -11.589 -6.193 8.996 1.00 75.56 86 GLU A CA 1
ATOM 663 C C . GLU A 1 86 ? -10.272 -6.978 9.119 1.00 75.56 86 GLU A C 1
ATOM 665 O O . GLU A 1 86 ? -9.499 -7.076 8.155 1.00 75.56 86 GLU A O 1
ATOM 670 N N . PRO A 1 87 ? -9.950 -7.514 10.309 1.00 65.19 87 PRO A N 1
ATOM 671 C CA . PRO A 1 87 ? -8.695 -8.210 10.520 1.00 65.19 87 PRO A CA 1
ATOM 672 C C . PRO A 1 87 ? -8.741 -9.599 9.869 1.00 65.19 87 PRO A C 1
ATOM 674 O O . PRO A 1 87 ? -9.709 -10.340 10.025 1.00 65.19 87 PRO A O 1
ATOM 677 N N . LYS A 1 88 ? -7.646 -10.003 9.206 1.00 63.75 88 LYS A N 1
ATOM 678 C CA . LYS A 1 88 ? -7.454 -11.377 8.698 1.00 63.75 88 LYS A CA 1
ATOM 679 C C . LYS A 1 88 ? -7.213 -12.347 9.866 1.00 63.75 88 LYS A C 1
ATOM 681 O O . LYS A 1 88 ? -6.088 -12.780 10.106 1.00 63.75 88 LYS A O 1
ATOM 686 N N . ARG A 1 89 ? -8.243 -12.633 10.662 1.00 68.25 89 ARG A N 1
ATOM 687 C CA . ARG A 1 89 ? -8.184 -13.590 11.778 1.00 68.25 89 ARG A CA 1
ATOM 688 C C . ARG A 1 89 ? -8.688 -14.954 11.323 1.00 68.25 89 ARG A C 1
ATOM 690 O O . ARG A 1 89 ? -9.599 -15.043 10.506 1.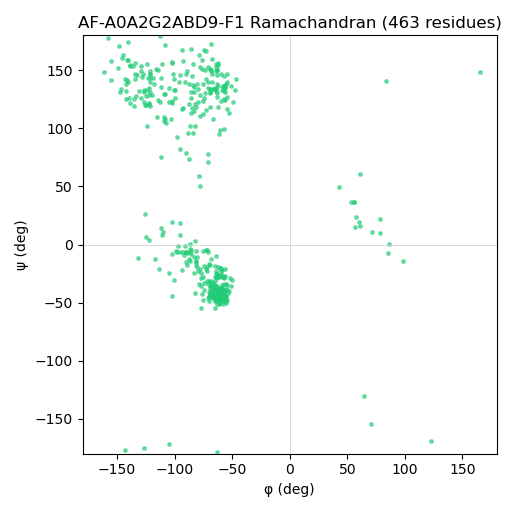00 68.25 89 ARG A O 1
ATOM 697 N N . LYS A 1 90 ? -8.101 -16.022 11.877 1.00 74.31 90 LYS A N 1
ATOM 698 C CA . LYS A 1 90 ? -8.645 -17.377 11.718 1.00 74.31 90 LYS A CA 1
ATOM 699 C C . LYS A 1 90 ? -10.075 -17.395 12.247 1.00 74.31 90 LYS A C 1
ATOM 701 O O . LYS A 1 90 ? -10.329 -16.841 13.318 1.00 74.31 90 LYS A O 1
ATOM 706 N N . ARG A 1 91 ? -10.977 -18.035 11.509 1.00 81.62 91 ARG A N 1
ATOM 707 C CA . ARG A 1 91 ? -12.354 -18.206 11.960 1.00 81.62 91 ARG A CA 1
ATOM 708 C C . ARG A 1 91 ? -12.400 -19.067 13.225 1.00 81.62 91 ARG A C 1
ATOM 710 O O . ARG A 1 91 ? -11.490 -19.851 13.499 1.00 81.62 91 ARG A O 1
ATOM 717 N N . ILE A 1 92 ? -13.424 -18.848 14.035 1.00 87.31 92 ILE A N 1
ATOM 718 C CA . ILE A 1 92 ? -13.634 -19.474 15.335 1.00 87.31 92 ILE A CA 1
ATOM 719 C C . ILE A 1 92 ? -14.962 -20.222 15.348 1.00 87.31 92 ILE A C 1
ATOM 721 O O . ILE A 1 92 ? -15.927 -19.791 14.725 1.00 87.31 92 ILE A O 1
ATOM 725 N N . GLY A 1 93 ? -15.013 -21.332 16.082 1.00 89.69 93 GLY A N 1
ATOM 726 C CA . GLY A 1 93 ? -16.251 -22.080 16.289 1.00 89.69 93 GLY A CA 1
ATOM 727 C C . GLY A 1 93 ? -17.203 -21.392 17.272 1.00 89.69 93 GLY A C 1
ATOM 728 O O . GLY A 1 93 ? -16.820 -20.485 18.023 1.00 89.69 93 GLY A O 1
ATOM 729 N N . ARG A 1 94 ? -18.451 -21.874 17.301 1.00 91.06 94 ARG A N 1
ATOM 730 C CA . ARG A 1 94 ? -19.530 -21.353 18.156 1.00 91.06 94 ARG A CA 1
ATOM 731 C C . ARG A 1 94 ? -19.169 -21.324 19.644 1.00 91.06 94 ARG A C 1
ATOM 733 O O . ARG A 1 94 ? -19.509 -20.355 20.319 1.00 91.06 94 ARG A O 1
ATOM 740 N N . ASP A 1 95 ? -18.452 -22.327 20.141 1.00 91.12 95 ASP A N 1
ATOM 741 C CA . ASP A 1 95 ? -18.079 -22.421 21.561 1.00 91.12 95 ASP A CA 1
ATOM 742 C C . ASP A 1 95 ? -17.187 -21.254 21.987 1.00 91.12 95 ASP A C 1
ATOM 744 O O . ASP A 1 95 ? -17.392 -20.632 23.029 1.00 91.12 95 ASP A O 1
ATOM 748 N N . LYS A 1 96 ? -16.239 -20.874 21.122 1.00 91.88 96 LYS A N 1
ATOM 749 C CA . LYS A 1 96 ? -15.356 -19.734 21.372 1.00 91.88 96 LYS A CA 1
ATOM 750 C C . LYS A 1 96 ? -16.113 -18.407 21.309 1.00 91.88 96 LYS A C 1
ATOM 752 O O . LYS A 1 96 ? -15.827 -17.518 22.107 1.00 91.88 96 LYS A O 1
ATOM 757 N N . VAL A 1 97 ? -17.104 -18.279 20.421 1.00 92.31 97 VAL A N 1
ATOM 758 C CA . VAL A 1 97 ? -18.018 -17.120 20.403 1.00 92.31 97 VAL A CA 1
ATOM 759 C C . VAL A 1 97 ? -18.774 -17.012 21.727 1.00 92.31 97 VAL A C 1
ATOM 761 O O . VAL A 1 97 ? -18.793 -15.941 22.331 1.00 92.31 97 VAL A O 1
ATOM 764 N N . GLN A 1 98 ? -19.353 -18.111 22.217 1.00 92.75 98 GLN A N 1
ATOM 765 C CA . GLN A 1 98 ? -20.082 -18.120 23.488 1.00 92.75 98 GLN A CA 1
ATOM 766 C C . GLN A 1 98 ? -19.175 -17.798 24.681 1.00 92.75 98 GLN A C 1
ATOM 768 O O . GLN A 1 98 ? -19.581 -17.035 25.558 1.00 92.75 98 GLN A O 1
ATOM 773 N N . ALA A 1 99 ? -17.941 -18.310 24.694 1.00 94.31 99 ALA A N 1
ATOM 774 C CA . ALA A 1 99 ? -16.955 -17.982 25.720 1.00 94.31 99 ALA A CA 1
ATOM 775 C C . ALA A 1 99 ? -16.637 -16.477 25.743 1.00 94.31 99 ALA A C 1
ATOM 777 O O . ALA A 1 99 ? -16.660 -15.862 26.806 1.00 94.31 99 ALA A O 1
ATOM 778 N N . ILE A 1 100 ? -16.423 -15.858 24.574 1.00 95.25 100 ILE A N 1
ATOM 779 C CA . ILE A 1 100 ? -16.177 -14.409 24.460 1.00 95.25 100 ILE A CA 1
ATOM 780 C C . ILE A 1 100 ? -17.386 -13.603 24.949 1.00 95.25 100 ILE A C 1
ATOM 782 O O . ILE A 1 100 ? -17.214 -12.635 25.689 1.00 95.25 100 ILE A O 1
ATOM 786 N N . VAL A 1 101 ? -18.605 -13.993 24.558 1.00 95.06 101 VAL A N 1
ATOM 787 C CA . VAL A 1 101 ? -19.845 -13.311 24.967 1.00 95.06 101 VAL A CA 1
ATOM 788 C C . VAL A 1 101 ? -20.066 -13.405 26.481 1.00 95.06 101 VAL A C 1
ATOM 790 O O . VAL A 1 101 ? -20.447 -12.417 27.111 1.00 95.06 101 VAL A O 1
ATOM 793 N N . SER A 1 102 ? -19.815 -14.567 27.081 1.00 94.56 102 SER A N 1
ATOM 794 C CA . SER A 1 102 ? -19.928 -14.754 28.532 1.00 94.56 102 SER A CA 1
ATOM 795 C C . SER A 1 102 ? -18.880 -13.937 29.288 1.00 94.56 102 SER A C 1
ATOM 797 O O . SER A 1 102 ? -19.218 -13.228 30.235 1.00 94.56 102 SER A O 1
ATOM 799 N N . GLU A 1 103 ? -17.631 -13.966 28.822 1.00 96.38 103 GLU A N 1
ATOM 800 C CA . GLU A 1 103 ? -16.523 -13.225 29.427 1.00 96.38 103 GLU A CA 1
ATOM 801 C C . GLU A 1 103 ? -16.753 -11.710 29.368 1.00 96.38 103 GLU A C 1
ATOM 803 O O . GLU A 1 103 ? -16.600 -11.014 30.373 1.00 96.38 103 GLU A O 1
ATOM 808 N N . ILE A 1 104 ? -17.172 -11.171 28.216 1.00 96.00 104 ILE A N 1
ATOM 809 C CA . ILE A 1 104 ? -17.410 -9.729 28.107 1.00 96.00 104 ILE A CA 1
ATOM 810 C C . ILE A 1 104 ? -18.591 -9.279 28.971 1.00 96.00 104 ILE A C 1
ATOM 812 O O . ILE A 1 104 ? -18.531 -8.210 29.581 1.00 96.00 104 ILE A O 1
ATOM 816 N N . ARG A 1 105 ? -19.639 -10.104 29.083 1.00 94.75 105 ARG A N 1
ATOM 817 C CA . ARG A 1 105 ? -20.774 -9.829 29.969 1.00 94.75 105 ARG A CA 1
ATOM 818 C C . ARG A 1 105 ? -20.325 -9.757 31.429 1.00 94.75 105 ARG A C 1
ATOM 820 O O . ARG A 1 105 ? -20.680 -8.799 32.112 1.00 94.75 105 ARG A O 1
ATOM 827 N N . ALA A 1 106 ? -19.509 -10.710 31.882 1.00 94.81 106 ALA A N 1
ATOM 828 C CA . ALA A 1 106 ? -18.964 -10.715 33.239 1.00 94.81 106 ALA A CA 1
ATOM 829 C C . ALA A 1 106 ? -18.100 -9.470 33.510 1.00 94.81 106 ALA A C 1
ATOM 831 O O . ALA A 1 106 ? -18.272 -8.789 34.520 1.00 94.81 106 ALA A O 1
ATOM 832 N N . ARG A 1 107 ? -17.225 -9.091 32.571 1.00 96.44 107 ARG A N 1
ATOM 833 C CA . ARG A 1 107 ? -16.394 -7.881 32.709 1.00 96.44 107 ARG A CA 1
ATOM 834 C C . ARG A 1 107 ? -17.213 -6.599 32.751 1.00 96.44 107 ARG A C 1
ATOM 836 O O . ARG A 1 107 ? -16.898 -5.698 33.524 1.00 96.44 107 ARG A O 1
ATOM 843 N N . ALA A 1 108 ? -18.268 -6.512 31.949 1.00 95.38 108 ALA A N 1
ATOM 844 C CA . ALA A 1 108 ? -19.163 -5.365 31.971 1.00 95.38 108 ALA A CA 1
ATOM 845 C C . ALA A 1 108 ? -19.921 -5.242 33.299 1.00 95.38 108 ALA A C 1
ATOM 847 O O . ALA A 1 108 ? -20.094 -4.131 33.792 1.00 95.38 108 ALA A O 1
ATOM 848 N N . GLN A 1 109 ? -20.300 -6.361 33.925 1.00 93.38 109 GLN A N 1
ATOM 849 C CA . GLN A 1 109 ? -20.882 -6.355 35.272 1.00 93.38 109 GLN A CA 1
ATOM 850 C C . GLN A 1 109 ? -19.891 -5.849 36.327 1.00 93.38 109 GLN A C 1
ATOM 852 O O . GLN A 1 109 ? -20.285 -5.068 37.191 1.00 93.38 109 GLN A O 1
ATOM 857 N N . VAL A 1 110 ? -18.608 -6.216 36.223 1.00 95.44 110 VAL A N 1
ATOM 858 C CA . VAL A 1 110 ? -17.548 -5.681 37.097 1.00 95.44 110 VAL A CA 1
ATOM 859 C C . VAL A 1 110 ? -17.407 -4.167 36.914 1.00 95.44 110 VAL A C 1
ATOM 861 O O . VAL A 1 110 ? -17.402 -3.436 37.899 1.00 95.44 110 VAL A O 1
ATOM 864 N N . ILE A 1 111 ? -17.363 -3.681 35.669 1.00 94.44 111 ILE A N 1
ATOM 865 C CA . ILE A 1 111 ? -17.285 -2.239 35.368 1.00 94.44 111 ILE A CA 1
ATOM 866 C C . ILE A 1 111 ? -18.499 -1.487 35.925 1.00 94.44 111 ILE A C 1
ATOM 868 O O . ILE A 1 111 ? -18.346 -0.445 36.562 1.00 94.44 111 ILE A O 1
ATOM 872 N N . ASN A 1 112 ? -19.707 -2.009 35.706 1.00 94.19 112 ASN A N 1
ATOM 873 C CA . ASN A 1 112 ? -20.935 -1.347 36.144 1.00 94.19 112 ASN A CA 1
ATOM 874 C C . ASN A 1 112 ? -21.136 -1.396 37.663 1.00 94.19 112 ASN A C 1
ATOM 876 O O . ASN A 1 112 ? -21.819 -0.531 38.201 1.00 94.19 112 ASN A O 1
ATOM 880 N N . SER A 1 113 ? -20.518 -2.354 38.355 1.00 91.88 113 SER A N 1
ATOM 881 C CA . SER A 1 113 ? -20.554 -2.444 39.821 1.00 91.88 113 SER A CA 1
ATOM 882 C C . SER A 1 113 ? -19.449 -1.634 40.509 1.00 91.88 113 SER A C 1
ATOM 884 O O . SER A 1 113 ? -19.506 -1.440 41.719 1.00 91.88 113 SER A O 1
ATOM 886 N N . ASP A 1 114 ? -18.442 -1.150 39.773 1.00 93.25 114 ASP A N 1
ATOM 887 C CA . ASP A 1 114 ? -17.304 -0.427 40.348 1.00 93.25 114 ASP A CA 1
ATOM 888 C C . ASP A 1 114 ? -17.728 0.990 40.801 1.00 93.25 114 ASP A C 1
ATOM 890 O O . ASP A 1 114 ? -18.117 1.824 39.967 1.00 93.25 114 ASP A O 1
ATOM 894 N N . PRO A 1 115 ? -17.672 1.310 42.110 1.00 90.62 115 PRO A N 1
ATOM 895 C CA . PRO A 1 115 ? -18.064 2.623 42.615 1.00 90.62 115 PRO A CA 1
ATOM 896 C C . PRO A 1 115 ? -17.076 3.729 42.222 1.00 90.62 115 PRO A C 1
ATOM 898 O O . PRO A 1 115 ? -17.440 4.903 42.277 1.00 90.62 115 PRO A O 1
ATOM 901 N N . ASN A 1 116 ? -15.857 3.382 41.793 1.00 92.94 116 ASN A N 1
ATOM 902 C CA . ASN A 1 116 ? -14.788 4.325 41.460 1.00 92.94 116 ASN A CA 1
ATOM 903 C C . ASN A 1 116 ? -14.716 4.666 39.961 1.00 92.94 116 ASN A C 1
ATOM 905 O O . ASN A 1 116 ? -13.691 5.155 39.487 1.00 92.94 116 ASN A O 1
ATOM 909 N N . ARG A 1 117 ? -15.795 4.419 39.211 1.00 92.94 117 ARG A N 1
ATOM 910 C CA . ARG A 1 117 ? -15.933 4.798 37.796 1.00 92.94 117 ARG A CA 1
ATOM 911 C C . ARG A 1 117 ? -16.785 6.046 37.639 1.00 92.94 117 ARG A C 1
ATOM 913 O O . ARG A 1 117 ? -17.748 6.233 38.384 1.00 92.94 117 ARG A O 1
ATOM 920 N N . LEU A 1 118 ? -16.470 6.866 36.638 1.00 92.94 118 LEU A N 1
ATOM 921 C CA . LEU A 1 118 ? -17.316 7.988 36.211 1.00 92.94 118 LEU A CA 1
ATOM 922 C C . LEU A 1 118 ? -18.416 7.522 35.256 1.00 92.94 118 LEU A C 1
ATOM 924 O O . LEU A 1 118 ? -19.451 8.182 35.130 1.00 92.94 118 LEU A O 1
ATOM 928 N N . GLN A 1 119 ? -18.181 6.401 34.574 1.00 93.31 119 GLN A N 1
ATOM 929 C CA . GLN A 1 119 ? -19.033 5.901 33.505 1.00 93.31 119 GLN A CA 1
ATOM 930 C C . GLN A 1 119 ? -19.565 4.494 33.803 1.00 93.31 119 GLN A C 1
ATOM 932 O O . GLN A 1 119 ? -18.877 3.640 34.364 1.00 93.31 119 GLN A O 1
ATOM 937 N N . ARG A 1 120 ? -20.809 4.260 33.390 1.00 94.19 120 ARG A N 1
ATOM 938 C CA . ARG A 1 120 ? -21.421 2.938 33.214 1.00 94.19 120 ARG A CA 1
ATOM 939 C C . ARG A 1 120 ? -21.442 2.607 31.737 1.00 94.19 120 ARG A C 1
ATOM 941 O O . ARG A 1 120 ? -21.412 3.510 30.904 1.00 94.19 120 ARG A O 1
ATOM 948 N N . ILE A 1 121 ? -21.507 1.329 31.406 1.00 95.25 121 ILE A N 1
ATOM 949 C CA . ILE A 1 121 ? -21.552 0.879 30.020 1.00 95.25 121 ILE A CA 1
ATOM 950 C C . ILE A 1 121 ? -22.799 0.057 29.743 1.00 95.25 121 ILE A C 1
ATOM 952 O O . ILE A 1 121 ? -23.302 -0.669 30.603 1.00 95.25 121 ILE A O 1
ATOM 956 N N . THR A 1 122 ? -23.259 0.132 28.504 1.00 94.62 122 THR A N 1
ATOM 957 C CA . THR A 1 122 ? -24.178 -0.854 27.943 1.00 94.62 122 THR A CA 1
ATOM 958 C C . THR A 1 122 ? -23.501 -1.603 26.814 1.00 94.62 122 THR A C 1
ATOM 960 O O . THR A 1 122 ? -22.615 -1.061 26.153 1.00 94.62 122 THR A O 1
ATOM 963 N N . LEU A 1 123 ? -23.908 -2.856 26.616 1.00 95.25 123 LEU A N 1
ATOM 964 C CA . LEU A 1 123 ? -23.376 -3.725 25.576 1.00 95.25 123 LEU A CA 1
ATOM 965 C C . LEU A 1 123 ? -24.508 -4.371 24.782 1.00 95.25 123 LEU A C 1
ATOM 967 O O . LEU A 1 123 ? -25.424 -4.968 25.360 1.00 95.25 123 LEU A O 1
ATOM 971 N N . ARG A 1 124 ? -24.401 -4.319 23.455 1.00 94.12 124 ARG A N 1
ATOM 972 C CA . ARG A 1 124 ? -25.323 -4.972 22.516 1.00 94.12 124 ARG A CA 1
ATOM 973 C C . ARG A 1 124 ? -24.529 -5.841 21.547 1.00 94.12 124 ARG A C 1
ATOM 975 O O . ARG A 1 124 ? -23.634 -5.345 20.875 1.00 94.12 124 ARG A O 1
ATOM 982 N N . LEU A 1 125 ? -24.840 -7.131 21.493 1.00 92.69 125 LEU A N 1
ATOM 983 C CA . LEU A 1 125 ? -24.285 -8.080 20.528 1.00 92.69 125 LEU A CA 1
ATOM 984 C C . LEU A 1 125 ? -25.014 -7.929 19.196 1.00 92.69 125 LEU A C 1
ATOM 986 O O . LEU A 1 125 ? -26.243 -7.936 19.186 1.00 92.69 125 LEU A O 1
ATOM 990 N N . PHE A 1 126 ? -24.286 -7.868 18.091 1.00 89.69 126 PHE A N 1
ATOM 991 C CA . PHE A 1 126 ? -24.875 -7.832 16.755 1.00 89.69 126 PHE A CA 1
ATOM 992 C C . PHE A 1 126 ? -24.034 -8.638 15.757 1.00 89.69 126 PHE A C 1
ATOM 994 O O . PHE A 1 126 ? -23.077 -9.322 16.131 1.00 89.69 126 PHE A O 1
ATOM 1001 N N . GLY A 1 127 ? -24.443 -8.621 14.489 1.00 84.12 127 GLY A N 1
ATOM 1002 C CA . GLY A 1 127 ? -23.713 -9.277 13.409 1.00 84.12 127 GLY A CA 1
ATOM 1003 C C . GLY A 1 127 ? -23.770 -10.806 13.462 1.00 84.12 127 GLY A C 1
ATOM 1004 O O . GLY A 1 127 ? -24.707 -11.409 13.992 1.00 84.12 127 GLY A O 1
ATOM 1005 N N . SER A 1 128 ? -22.747 -11.444 12.884 1.00 84.31 128 SER A N 1
ATOM 1006 C CA . SER A 1 128 ? -22.759 -12.888 12.596 1.00 84.31 128 SER A CA 1
ATOM 1007 C C . SER A 1 128 ? -22.952 -13.766 13.835 1.00 84.31 128 SER A C 1
ATOM 1009 O O . SER A 1 128 ? -23.544 -14.835 13.734 1.00 84.31 128 SER A O 1
ATOM 1011 N N . ALA A 1 129 ? -22.534 -13.302 15.017 1.00 86.50 129 ALA A N 1
ATOM 1012 C CA . ALA A 1 129 ? -22.673 -14.028 16.276 1.00 86.50 129 ALA A CA 1
ATOM 1013 C C . ALA A 1 129 ? -24.138 -14.294 16.686 1.00 86.50 129 ALA A C 1
ATOM 1015 O O . ALA A 1 129 ? -24.393 -15.195 17.493 1.00 86.50 129 ALA A O 1
ATOM 1016 N N . LEU A 1 130 ? -25.109 -13.559 16.136 1.00 86.62 130 LEU A N 1
ATOM 1017 C CA . LEU A 1 130 ? -26.535 -13.818 16.363 1.00 86.62 130 LEU A CA 1
ATOM 1018 C C . LEU A 1 130 ? -27.068 -15.007 15.559 1.00 86.62 130 LEU A C 1
ATOM 1020 O O . LEU A 1 130 ? -28.037 -15.639 15.974 1.00 86.62 130 LEU A O 1
ATOM 1024 N N . GLU A 1 131 ? -26.422 -15.337 14.447 1.00 83.19 131 GLU A N 1
ATOM 1025 C CA . GLU A 1 131 ? -26.860 -16.379 13.527 1.00 83.19 131 GLU A CA 1
ATOM 1026 C C . GLU A 1 131 ? -26.217 -17.732 13.849 1.00 83.19 131 GLU A C 1
ATOM 1028 O O . GLU A 1 131 ? -25.157 -17.824 14.484 1.00 83.19 131 GLU A O 1
ATOM 1033 N N . LYS A 1 132 ? -26.860 -18.810 13.392 1.00 80.44 132 LYS A N 1
ATOM 1034 C CA . LYS A 1 132 ? -26.287 -20.156 13.433 1.00 80.44 132 LYS A CA 1
ATOM 1035 C C . LYS A 1 132 ? -25.423 -20.341 12.184 1.00 80.44 132 LYS A C 1
ATOM 1037 O O . LYS A 1 132 ? -25.946 -20.322 11.077 1.00 80.44 132 LYS A O 1
ATOM 1042 N N . ARG A 1 133 ? -24.111 -20.459 12.378 1.00 79.25 133 ARG A N 1
ATOM 1043 C CA . ARG A 1 133 ? -23.100 -20.635 11.330 1.00 79.25 133 ARG A CA 1
ATOM 1044 C C . ARG A 1 133 ? -22.083 -21.671 11.801 1.00 79.25 133 ARG A C 1
ATOM 1046 O O . ARG A 1 133 ? -21.896 -21.825 13.011 1.00 79.25 133 ARG A O 1
ATOM 1053 N N . ASP A 1 134 ? -21.433 -22.343 10.859 1.00 74.69 134 ASP A N 1
ATOM 1054 C CA . ASP A 1 134 ? -20.396 -23.336 11.167 1.00 74.69 134 ASP A CA 1
ATOM 1055 C C . ASP A 1 134 ? -19.149 -22.677 11.765 1.00 74.69 134 ASP A C 1
ATOM 1057 O O . ASP A 1 134 ? -18.522 -23.205 12.686 1.00 74.69 134 ASP A O 1
ATOM 1061 N N . ASP A 1 135 ? -18.830 -21.469 11.298 1.00 80.50 135 ASP A N 1
ATOM 1062 C CA . ASP A 1 135 ? -17.726 -20.670 11.798 1.00 80.50 135 ASP A CA 1
ATOM 1063 C C . ASP A 1 135 ? -18.024 -19.158 11.806 1.00 80.50 135 ASP A C 1
ATOM 1065 O O . ASP A 1 135 ? -18.974 -18.653 11.200 1.00 80.50 135 ASP A O 1
ATOM 1069 N N . TYR A 1 136 ? -17.215 -18.425 12.572 1.00 83.12 136 TYR A N 1
ATOM 1070 C CA . TYR A 1 136 ? -17.379 -16.997 12.839 1.00 83.12 136 TYR A CA 1
ATOM 1071 C C . TYR A 1 136 ? -16.038 -16.276 12.687 1.00 83.12 136 TYR A C 1
ATOM 1073 O O . TYR A 1 136 ? -15.000 -16.811 13.067 1.00 83.12 136 TYR A O 1
ATOM 1081 N N . GLY A 1 137 ? -16.021 -15.055 12.154 1.00 77.94 137 GLY A N 1
ATOM 1082 C CA . GLY A 1 137 ? -14.789 -14.252 12.099 1.00 77.94 137 GLY A CA 1
ATOM 1083 C C . GLY A 1 137 ? -14.457 -13.624 13.456 1.00 77.94 137 GLY A C 1
ATOM 1084 O O . GLY A 1 137 ? -13.371 -13.810 14.019 1.00 77.94 137 GLY A O 1
ATOM 1085 N N . ASP A 1 138 ? -15.435 -12.897 13.982 1.00 84.94 138 ASP A N 1
ATOM 1086 C CA . ASP A 1 138 ? -15.369 -12.079 15.182 1.00 84.94 138 ASP A CA 1
ATOM 1087 C C . ASP A 1 138 ? -16.721 -12.017 15.911 1.00 84.94 138 ASP A C 1
ATOM 1089 O O . ASP A 1 138 ? -17.749 -12.511 15.442 1.00 84.94 138 ASP A O 1
ATOM 1093 N N . VAL A 1 139 ? -16.684 -11.453 17.117 1.00 89.25 139 VAL A N 1
ATOM 1094 C CA . VAL A 1 139 ? -17.852 -11.159 17.947 1.00 89.25 139 VAL A CA 1
ATOM 1095 C C . VAL A 1 139 ? -18.031 -9.646 17.971 1.00 89.25 139 VAL A C 1
ATOM 1097 O O . VAL A 1 139 ? -17.250 -8.951 18.625 1.00 89.25 139 VAL A O 1
ATOM 1100 N N . ASP A 1 140 ? -19.037 -9.153 17.251 1.00 90.12 140 ASP A N 1
ATOM 1101 C CA . ASP A 1 140 ? -19.346 -7.727 17.138 1.00 90.12 140 ASP A CA 1
ATOM 1102 C C . ASP A 1 140 ? -20.216 -7.259 18.308 1.00 90.12 140 ASP A C 1
ATOM 1104 O O . ASP A 1 140 ? -21.342 -7.727 18.506 1.00 90.12 140 ASP A O 1
ATOM 1108 N N . VAL A 1 141 ? -19.685 -6.337 19.112 1.00 92.19 141 VAL A N 1
ATOM 1109 C CA . VAL A 1 141 ? -20.384 -5.769 20.266 1.00 92.19 141 VAL A CA 1
ATOM 1110 C C . VAL A 1 141 ? -20.334 -4.246 20.209 1.00 92.19 141 VAL A C 1
ATOM 1112 O O . VAL A 1 141 ? -19.268 -3.638 20.134 1.00 92.19 141 VAL A O 1
ATOM 1115 N N . SER A 1 142 ? -21.502 -3.621 20.290 1.00 92.25 142 SER A N 1
ATOM 1116 C CA . SER A 1 142 ? -21.635 -2.177 20.445 1.00 92.25 142 SER A CA 1
ATOM 1117 C C . SER A 1 142 ? -21.500 -1.824 21.915 1.00 92.25 142 SER A C 1
ATOM 1119 O O . SER A 1 142 ? -22.127 -2.472 22.758 1.00 92.25 142 SER A O 1
ATOM 1121 N N . ILE A 1 143 ? -20.735 -0.778 22.214 1.00 93.94 143 ILE A N 1
ATOM 1122 C CA . ILE A 1 143 ? -20.563 -0.221 23.553 1.00 93.94 143 ILE A CA 1
ATOM 1123 C C . ILE A 1 143 ? -21.024 1.233 23.590 1.00 93.94 143 ILE A C 1
ATOM 1125 O O . ILE A 1 143 ? -20.570 2.058 22.803 1.00 93.94 143 ILE A O 1
ATOM 1129 N N . ALA A 1 144 ? -21.888 1.556 24.549 1.00 91.56 144 ALA A N 1
ATOM 1130 C CA . ALA A 1 144 ? -22.241 2.938 24.857 1.00 91.56 144 ALA A CA 1
ATOM 1131 C C . ALA A 1 144 ? -21.837 3.275 26.291 1.00 91.56 144 ALA A C 1
ATOM 1133 O O . ALA A 1 144 ? -22.045 2.470 27.203 1.00 91.56 144 ALA A O 1
ATOM 1134 N N . TYR A 1 145 ? -21.281 4.470 26.478 1.00 92.19 145 TYR A N 1
ATOM 1135 C CA . TYR A 1 145 ? -20.856 4.985 27.774 1.00 92.19 145 TYR A CA 1
ATOM 1136 C C . TYR A 1 145 ? -21.894 5.957 28.318 1.00 92.19 145 TYR A C 1
ATOM 1138 O O . TYR A 1 145 ? -22.348 6.859 27.619 1.00 92.19 145 TYR A O 1
ATOM 1146 N N . MET A 1 146 ? -22.243 5.794 29.585 1.00 90.31 146 MET A N 1
ATOM 1147 C CA . MET A 1 146 ? -23.231 6.606 30.276 1.00 90.31 146 MET A CA 1
ATOM 1148 C C . MET A 1 146 ? -22.585 7.255 31.486 1.00 90.31 146 MET A C 1
ATOM 1150 O O . MET A 1 146 ? -22.080 6.572 32.378 1.00 90.31 146 MET A O 1
ATOM 1154 N N . ARG A 1 147 ? -22.600 8.586 31.528 1.00 89.38 147 ARG A N 1
ATOM 1155 C CA . ARG A 1 147 ? -22.062 9.341 32.659 1.00 89.38 147 ARG A CA 1
ATOM 1156 C C . ARG A 1 147 ? -22.943 9.135 33.890 1.00 89.38 147 ARG A C 1
ATOM 1158 O O . ARG A 1 147 ? -24.160 9.288 33.813 1.00 89.38 147 ARG A O 1
ATOM 1165 N N . ARG A 1 148 ? -22.325 8.820 35.028 1.00 90.50 148 ARG A N 1
ATOM 1166 C CA . ARG A 1 148 ? -23.036 8.659 36.300 1.00 90.50 148 ARG A CA 1
ATOM 1167 C C . ARG A 1 148 ? -23.487 10.005 36.859 1.00 90.50 148 ARG A C 1
ATOM 1169 O O . ARG A 1 148 ? -22.761 11.005 36.789 1.00 90.50 148 ARG A O 1
ATOM 1176 N N . GLN A 1 149 ? -24.672 10.010 37.461 1.00 87.94 149 GLN A N 1
ATOM 1177 C CA . GLN A 1 149 ? -25.119 11.108 38.311 1.00 87.94 149 GLN A CA 1
ATOM 1178 C C . GLN A 1 149 ? -24.510 10.903 39.698 1.00 87.94 149 GLN A C 1
ATOM 1180 O O . GLN A 1 149 ? -24.923 10.027 40.445 1.00 87.94 149 GLN A O 1
ATOM 1185 N N . LEU A 1 150 ? -23.459 11.666 39.981 1.00 88.12 150 LEU A N 1
ATOM 1186 C CA . LEU A 1 150 ? -22.688 11.610 41.220 1.00 88.12 150 LEU A CA 1
ATOM 1187 C C . LEU A 1 150 ? -22.828 12.939 41.949 1.00 88.12 150 LEU A C 1
ATOM 1189 O O . LEU A 1 150 ? -22.972 13.974 41.290 1.00 88.12 150 LEU A O 1
ATOM 1193 N N . SER A 1 151 ? -22.724 12.910 43.277 1.00 90.56 151 SER A N 1
ATOM 1194 C CA . SER A 1 151 ? -22.510 14.134 44.050 1.00 90.56 151 SER A CA 1
ATOM 1195 C C . SER A 1 151 ? -21.173 14.781 43.665 1.00 90.56 151 SER A C 1
ATOM 1197 O O . SER A 1 151 ? -20.249 14.096 43.210 1.00 90.56 151 SER A O 1
ATOM 1199 N N . ASP A 1 152 ? -21.046 16.096 43.849 1.00 89.94 152 ASP A N 1
ATOM 1200 C CA . ASP A 1 152 ? -19.830 16.825 43.462 1.00 89.94 152 ASP A CA 1
ATOM 1201 C C . ASP A 1 152 ? -18.585 16.293 44.187 1.00 89.94 152 ASP A C 1
ATOM 1203 O O . ASP A 1 152 ? -17.543 16.094 43.563 1.00 89.94 152 ASP A O 1
ATOM 1207 N N . ILE A 1 153 ? -18.729 15.944 45.470 1.00 90.75 153 ILE A N 1
ATOM 1208 C CA . ILE A 1 153 ? -17.656 15.381 46.303 1.00 90.75 153 ILE A CA 1
ATOM 1209 C C . ILE A 1 153 ? -17.173 14.036 45.741 1.00 90.75 153 ILE A C 1
ATOM 1211 O O . ILE A 1 153 ? -15.971 13.794 45.600 1.00 90.75 153 ILE A O 1
ATOM 1215 N N . GLU A 1 154 ? -18.097 13.135 45.402 1.00 89.94 154 GLU A N 1
ATOM 1216 C CA . GLU A 1 154 ? -17.742 11.822 44.857 1.00 89.94 154 GLU A CA 1
ATOM 1217 C C . GLU A 1 154 ? -17.131 11.930 43.464 1.00 89.94 154 GLU A C 1
ATOM 1219 O O . GLU A 1 154 ? -16.161 11.227 43.160 1.00 89.94 154 GLU A O 1
ATOM 1224 N N . ARG A 1 155 ? -17.677 12.820 42.627 1.00 91.00 155 ARG A N 1
ATOM 1225 C CA . ARG A 1 155 ? -17.155 13.086 41.288 1.00 91.00 155 ARG A CA 1
ATOM 1226 C C . ARG A 1 155 ? -15.723 13.595 41.365 1.00 91.00 155 ARG A C 1
ATOM 1228 O O . ARG A 1 155 ? -14.858 13.027 40.705 1.00 91.00 155 ARG A O 1
ATOM 1235 N N . GLU A 1 156 ? -15.458 14.603 42.190 1.00 90.56 156 GLU A N 1
ATOM 1236 C CA . GLU A 1 156 ? -14.123 15.181 42.342 1.00 90.56 156 GLU A CA 1
ATOM 1237 C C . GLU A 1 156 ? -13.110 14.139 42.839 1.00 90.56 156 GLU A C 1
ATOM 1239 O O . GLU A 1 156 ? -12.026 13.994 42.264 1.00 90.56 156 GLU A O 1
ATOM 1244 N N . ARG A 1 157 ? -13.488 13.333 43.841 1.00 94.44 157 ARG A N 1
ATOM 1245 C CA . ARG A 1 157 ? -12.660 12.228 44.352 1.00 94.44 157 ARG A CA 1
ATOM 1246 C C . ARG A 1 157 ? -12.250 11.258 43.239 1.00 94.44 157 ARG A C 1
ATOM 1248 O O . ARG A 1 157 ? -11.074 10.904 43.126 1.00 94.44 157 ARG A O 1
ATOM 1255 N N . ILE A 1 158 ? -13.209 10.821 42.421 1.00 93.25 158 ILE A N 1
ATOM 1256 C CA . ILE A 1 158 ? -12.968 9.862 41.334 1.00 93.25 158 ILE A CA 1
ATOM 1257 C C . ILE A 1 158 ? -12.152 10.508 40.206 1.00 93.25 158 ILE A C 1
ATOM 1259 O O . ILE A 1 158 ? -11.190 9.910 39.716 1.00 93.25 158 ILE A O 1
ATOM 1263 N N . GLU A 1 159 ? -12.488 11.738 39.814 1.00 92.56 159 GLU A N 1
ATOM 1264 C CA . GLU A 1 159 ? -11.759 12.474 38.782 1.00 92.56 159 GLU A CA 1
ATOM 1265 C C . GLU A 1 159 ? -10.288 12.669 39.146 1.00 92.56 159 GLU A C 1
ATOM 1267 O O . GLU A 1 159 ? -9.421 12.473 38.293 1.00 92.56 159 GLU A O 1
ATOM 1272 N N . ASN A 1 160 ? -9.992 13.013 40.399 1.00 90.19 160 ASN A N 1
ATOM 1273 C CA . ASN A 1 160 ? -8.623 13.198 40.870 1.00 90.19 160 ASN A CA 1
ATOM 1274 C C . ASN A 1 160 ? -7.832 11.884 40.825 1.00 90.19 160 ASN A C 1
ATOM 1276 O O . ASN A 1 160 ? -6.699 11.861 40.334 1.00 90.19 160 ASN A O 1
ATOM 1280 N N . ALA A 1 161 ? -8.446 10.769 41.236 1.00 91.25 161 ALA A N 1
ATOM 1281 C CA . ALA A 1 161 ? -7.827 9.448 41.147 1.00 91.25 161 ALA A CA 1
ATOM 1282 C C . ALA A 1 161 ? -7.524 9.033 39.692 1.00 91.25 161 ALA A C 1
ATOM 1284 O O . ALA A 1 161 ? -6.469 8.457 39.417 1.00 91.25 161 ALA A O 1
ATOM 1285 N N . LEU A 1 162 ? -8.419 9.344 38.749 1.00 91.31 162 LEU A N 1
ATOM 1286 C CA . LEU A 1 162 ? -8.224 9.072 37.320 1.00 91.31 162 LEU A CA 1
ATOM 1287 C C . LEU A 1 162 ? -7.162 9.989 36.703 1.00 91.31 162 LEU A C 1
ATOM 1289 O O . LEU A 1 162 ? -6.252 9.510 36.024 1.00 91.31 162 LEU A O 1
ATOM 1293 N N . LYS A 1 163 ? -7.218 11.297 36.983 1.00 87.06 163 LYS A N 1
ATOM 1294 C CA . LYS A 1 163 ? -6.219 12.274 36.522 1.00 87.06 163 LYS A CA 1
ATOM 1295 C C . LYS A 1 163 ? -4.823 11.875 36.983 1.00 87.06 163 LYS A C 1
ATOM 1297 O O . LYS A 1 163 ? -3.899 11.956 36.178 1.00 87.06 163 LYS A O 1
ATOM 1302 N N . ALA A 1 164 ? -4.659 11.365 38.207 1.00 87.94 164 ALA A N 1
ATOM 1303 C CA . ALA A 1 164 ? -3.371 10.892 38.722 1.00 87.94 164 ALA A CA 1
ATOM 1304 C C . ALA A 1 164 ? -2.727 9.795 37.849 1.00 87.94 164 ALA A C 1
ATOM 1306 O O . ALA A 1 164 ? -1.508 9.797 37.681 1.00 87.94 164 ALA A O 1
ATOM 1307 N N . ARG A 1 165 ? -3.532 8.920 37.227 1.00 89.06 165 ARG A N 1
ATOM 1308 C CA . ARG A 1 165 ? -3.078 7.839 36.329 1.00 89.06 165 ARG A CA 1
ATOM 1309 C C . ARG A 1 165 ? -2.992 8.241 34.852 1.00 89.06 165 ARG A C 1
ATOM 1311 O O . ARG A 1 165 ? -2.501 7.469 34.031 1.00 89.06 165 ARG A O 1
ATOM 1318 N N . GLN A 1 166 ? -3.453 9.440 34.499 1.00 85.00 166 GLN A N 1
ATOM 1319 C CA . GLN A 1 166 ? -3.393 9.952 33.133 1.00 85.00 166 GLN A CA 1
ATOM 1320 C C . GLN A 1 166 ? -1.939 10.158 32.680 1.00 85.00 166 GLN A C 1
ATOM 1322 O O . GLN A 1 166 ? -1.121 10.745 33.392 1.00 85.00 166 GLN A O 1
ATOM 1327 N N . SER A 1 167 ? -1.627 9.722 31.458 1.00 81.31 167 SER A N 1
ATOM 1328 C CA . SER A 1 167 ? -0.291 9.890 30.873 1.00 81.31 167 SER A CA 1
ATOM 1329 C C . SER A 1 167 ? 0.097 11.365 30.679 1.00 81.31 167 SER A C 1
ATOM 1331 O O . SER A 1 167 ? -0.751 12.219 30.405 1.00 81.31 167 SER A O 1
ATOM 1333 N N . LYS A 1 168 ? 1.403 11.663 30.759 1.00 78.31 168 LYS A N 1
ATOM 1334 C CA . LYS A 1 168 ? 1.938 13.023 30.564 1.00 78.31 168 LYS A CA 1
ATOM 1335 C C . LYS A 1 168 ? 1.618 13.602 29.178 1.00 78.31 168 LYS A C 1
ATOM 1337 O O . LYS A 1 168 ? 1.329 14.790 29.098 1.00 78.31 168 LYS A O 1
ATOM 1342 N N . SER A 1 169 ? 1.637 12.791 28.113 1.00 76.38 169 SER A N 1
ATOM 1343 C CA . SER A 1 169 ? 1.346 13.277 26.753 1.00 76.38 169 SER A CA 1
ATOM 1344 C C . SER A 1 169 ? -0.120 13.674 26.585 1.00 76.38 169 SER A C 1
ATOM 1346 O O . SER A 1 169 ? -0.421 14.712 26.004 1.00 76.38 169 SER A O 1
ATOM 1348 N N . ASP A 1 170 ? -1.047 12.904 27.158 1.00 74.00 170 ASP A N 1
ATOM 1349 C CA . ASP A 1 170 ? -2.475 13.200 27.058 1.00 74.00 170 ASP A CA 1
ATOM 1350 C C . ASP A 1 170 ? -2.829 14.506 27.784 1.00 74.00 170 ASP A C 1
ATOM 1352 O O . ASP A 1 170 ? -3.562 15.327 27.233 1.00 74.00 170 ASP A O 1
ATOM 1356 N N . ARG A 1 171 ? -2.216 14.762 28.951 1.00 77.25 171 ARG A N 1
ATOM 1357 C CA . ARG A 1 171 ? -2.366 16.019 29.711 1.00 77.25 171 ARG A CA 1
ATOM 1358 C C . ARG A 1 171 ? -1.935 17.273 28.940 1.00 77.25 171 ARG A C 1
ATOM 1360 O O . ARG A 1 171 ? -2.377 18.364 29.281 1.00 77.25 171 ARG A O 1
ATOM 1367 N N . GLN A 1 172 ? -1.080 17.153 27.924 1.00 77.31 172 GLN A N 1
ATOM 1368 C CA . GLN A 1 172 ? -0.635 18.301 27.122 1.00 77.31 172 GLN A CA 1
ATOM 1369 C C . GLN A 1 172 ? -1.669 18.714 26.060 1.00 77.31 172 GLN A C 1
ATOM 1371 O O . GLN A 1 172 ? -1.712 19.877 25.642 1.00 77.31 172 GLN A O 1
ATOM 1376 N N . THR A 1 173 ? -2.557 17.801 25.662 1.00 73.44 173 THR A N 1
ATOM 1377 C CA . THR A 1 173 ? -3.607 18.079 24.673 1.00 73.44 173 THR A CA 1
ATOM 1378 C C . THR A 1 173 ? -4.724 18.946 25.263 1.00 73.44 173 THR A C 1
ATOM 1380 O O . THR A 1 173 ? -5.016 18.879 26.456 1.00 73.44 173 THR A O 1
ATOM 1383 N N . PHE A 1 174 ? -5.387 19.760 24.431 1.00 67.44 174 PHE A N 1
ATOM 1384 C CA . PHE A 1 174 ? -6.535 20.574 24.862 1.00 67.44 174 PHE A CA 1
ATOM 1385 C C . PHE A 1 174 ? -7.648 19.706 25.478 1.00 67.44 174 PHE A C 1
ATOM 1387 O O . PHE A 1 174 ? -8.158 19.996 26.556 1.00 67.44 174 PHE A O 1
ATOM 1394 N N . HIS A 1 175 ? -7.956 18.573 24.838 1.00 64.31 175 HIS A N 1
ATOM 1395 C CA . HIS A 1 175 ? -8.991 17.647 25.303 1.00 64.31 175 HIS A CA 1
ATOM 1396 C C . HIS A 1 175 ? -8.579 16.885 26.567 1.00 64.31 175 HIS A C 1
ATOM 1398 O O . HIS A 1 175 ? -9.422 16.611 27.414 1.00 64.31 175 HIS A O 1
ATOM 1404 N N . GLY A 1 176 ? -7.297 16.549 26.725 1.00 69.81 176 GLY A N 1
ATOM 1405 C CA . GLY A 1 176 ? -6.801 15.893 27.933 1.00 69.81 176 GLY A CA 1
ATOM 1406 C C . GLY A 1 176 ? -6.725 16.819 29.147 1.00 69.81 176 GLY A C 1
ATOM 1407 O O . GLY A 1 176 ? -6.765 16.314 30.266 1.00 69.81 176 GLY A O 1
ATOM 1408 N N . ARG A 1 177 ? -6.686 18.145 28.946 1.00 72.69 177 ARG A N 1
ATOM 1409 C CA . ARG A 1 177 ? -6.849 19.142 30.018 1.00 72.69 177 ARG A CA 1
ATOM 1410 C C . ARG A 1 177 ? -8.305 19.294 30.456 1.00 72.69 177 ARG A C 1
ATOM 1412 O O . ARG A 1 177 ? -8.563 19.352 31.651 1.00 72.69 177 ARG A O 1
ATOM 1419 N N . LEU A 1 178 ? -9.239 19.327 29.503 1.00 75.81 178 LEU A N 1
ATOM 1420 C CA . LEU A 1 178 ? -10.661 19.568 29.779 1.00 75.81 178 LEU A CA 1
ATOM 1421 C C . LEU A 1 178 ? -11.414 18.303 30.234 1.00 75.81 178 LEU A C 1
ATOM 1423 O O . LEU A 1 178 ? -12.203 18.360 31.167 1.00 75.81 178 LEU A O 1
ATOM 1427 N N . MET A 1 179 ? -11.148 17.157 29.599 1.00 79.81 179 MET A N 1
ATOM 1428 C CA . MET A 1 179 ? -11.896 15.895 29.760 1.00 79.81 179 MET A CA 1
ATOM 1429 C C . MET A 1 179 ? -10.974 14.718 30.131 1.00 79.81 179 MET A C 1
ATOM 1431 O O . MET A 1 179 ? -11.242 13.560 29.806 1.00 79.81 179 MET A O 1
ATOM 1435 N N . GLY A 1 180 ? -9.837 15.003 30.776 1.00 82.81 180 GLY A N 1
ATOM 1436 C CA . GLY A 1 180 ? -8.782 14.018 31.038 1.00 82.81 180 GLY A CA 1
ATOM 1437 C C . GLY A 1 180 ? -9.233 12.811 31.862 1.00 82.81 180 GLY A C 1
ATOM 1438 O O . GLY A 1 180 ? -8.897 11.679 31.517 1.00 82.81 180 GLY A O 1
ATOM 1439 N N . ALA A 1 181 ? -10.036 13.038 32.907 1.00 86.50 181 ALA A N 1
ATOM 1440 C CA . ALA A 1 181 ? -10.552 11.970 33.764 1.00 86.50 181 ALA A CA 1
ATOM 1441 C C . ALA A 1 181 ? -11.495 11.025 33.005 1.00 86.50 181 ALA A C 1
ATOM 1443 O O . ALA A 1 181 ? -11.308 9.813 33.050 1.00 86.50 181 ALA A O 1
ATOM 1444 N N . GLU A 1 182 ? -12.461 11.570 32.260 1.00 87.94 182 GLU A N 1
ATOM 1445 C CA . GLU A 1 182 ? -13.416 10.773 31.483 1.00 87.94 182 GLU A CA 1
ATOM 1446 C C . GLU A 1 182 ? -12.711 9.959 30.392 1.00 87.94 182 GLU A C 1
ATOM 1448 O O . GLU A 1 182 ? -12.948 8.759 30.271 1.00 87.94 182 GLU A O 1
ATOM 1453 N N . ARG A 1 183 ? -11.768 10.564 29.655 1.00 85.38 183 ARG A N 1
ATOM 1454 C CA . ARG A 1 183 ? -10.971 9.848 28.642 1.00 85.38 183 ARG A CA 1
ATOM 1455 C C . ARG A 1 183 ? -10.123 8.739 29.255 1.00 85.38 183 ARG A C 1
ATOM 1457 O O . ARG A 1 183 ? -9.991 7.673 28.653 1.00 85.38 183 ARG A O 1
ATOM 1464 N N . GLN A 1 184 ? -9.523 8.992 30.417 1.00 90.56 184 GLN A N 1
ATOM 1465 C CA . GLN A 1 184 ? -8.748 7.983 31.129 1.00 90.56 184 GLN A CA 1
ATOM 1466 C C . GLN A 1 184 ? -9.643 6.817 31.567 1.00 90.56 184 GLN A C 1
ATOM 1468 O O . GLN A 1 184 ? -9.271 5.667 31.346 1.00 90.56 184 GLN A O 1
ATOM 1473 N N . ASP A 1 185 ? -10.835 7.101 32.096 1.00 93.25 185 ASP A N 1
ATOM 1474 C CA . ASP A 1 185 ? -11.802 6.074 32.494 1.00 93.25 185 ASP A CA 1
ATOM 1475 C C . ASP A 1 185 ? -12.237 5.216 31.295 1.00 93.25 185 ASP A C 1
ATOM 1477 O O . ASP A 1 185 ? -12.131 3.991 31.328 1.00 93.25 185 ASP A O 1
ATOM 1481 N N . THR A 1 186 ? -12.602 5.849 30.175 1.00 91.25 186 THR A N 1
ATOM 1482 C CA . THR A 1 186 ? -12.949 5.160 28.921 1.00 91.25 186 THR A CA 1
ATOM 1483 C C . THR A 1 186 ? -11.808 4.266 28.421 1.00 91.25 186 THR A C 1
ATOM 1485 O O . THR A 1 186 ? -12.047 3.136 27.991 1.00 91.25 186 THR A O 1
ATOM 1488 N N . ARG A 1 187 ? -10.550 4.728 28.489 1.00 89.50 187 ARG A N 1
ATOM 1489 C CA . ARG A 1 187 ? -9.384 3.911 28.102 1.00 89.50 187 ARG A CA 1
ATOM 1490 C C . ARG A 1 187 ? -9.206 2.698 29.005 1.00 89.50 187 ARG A C 1
ATOM 1492 O O . ARG A 1 187 ? -8.955 1.610 28.491 1.00 89.50 187 ARG A O 1
ATOM 1499 N N . GLU A 1 188 ? -9.315 2.877 30.320 1.00 93.81 188 GLU A N 1
ATOM 1500 C CA . GLU A 1 188 ? -9.197 1.783 31.288 1.00 93.81 188 GLU A CA 1
ATOM 1501 C C . GLU A 1 188 ? -10.314 0.746 31.089 1.00 93.81 188 GLU A C 1
ATOM 1503 O O . GLU A 1 188 ? -10.026 -0.451 31.039 1.00 93.81 188 GLU A O 1
ATOM 1508 N N . ILE A 1 189 ? -11.556 1.197 30.871 1.00 94.25 189 ILE A N 1
ATOM 1509 C CA . ILE A 1 189 ? -12.702 0.342 30.528 1.00 94.25 189 ILE A CA 1
ATOM 1510 C C . ILE A 1 189 ? -12.418 -0.457 29.248 1.00 94.25 189 ILE A C 1
ATOM 1512 O O . ILE A 1 189 ? -12.528 -1.685 29.246 1.00 94.25 189 ILE A O 1
ATOM 1516 N N . MET A 1 190 ? -11.991 0.205 28.169 1.00 92.38 190 MET A N 1
ATOM 1517 C CA . MET A 1 190 ? -11.690 -0.461 26.895 1.00 92.38 190 MET A CA 1
ATOM 1518 C C . MET A 1 190 ? -10.551 -1.473 27.013 1.00 92.38 190 MET A C 1
ATOM 1520 O O . MET A 1 190 ? -10.636 -2.568 26.449 1.00 92.38 190 MET A O 1
ATOM 1524 N N . ALA A 1 191 ? -9.490 -1.127 27.743 1.00 91.81 191 ALA A N 1
ATOM 1525 C CA . ALA A 1 191 ? -8.366 -2.023 27.982 1.00 91.81 191 ALA A CA 1
ATOM 1526 C C . ALA A 1 191 ? -8.811 -3.264 28.766 1.00 91.81 191 ALA A C 1
ATOM 1528 O O . ALA A 1 191 ? -8.458 -4.383 28.391 1.00 91.81 191 ALA A O 1
ATOM 1529 N N . PHE A 1 192 ? -9.627 -3.080 29.808 1.00 95.12 192 PHE A N 1
ATOM 1530 C CA . PHE A 1 192 ? -10.161 -4.174 30.612 1.00 95.12 192 PHE A CA 1
ATOM 1531 C C . PHE A 1 192 ? -11.075 -5.097 29.795 1.00 95.12 192 PHE A C 1
ATOM 1533 O O . PHE A 1 192 ? -10.898 -6.316 29.815 1.00 95.12 192 PHE A O 1
ATOM 1540 N N . LEU A 1 193 ? -11.989 -4.538 28.996 1.00 94.62 193 LEU A N 1
ATOM 1541 C CA . LEU A 1 193 ? -12.878 -5.324 28.138 1.00 94.62 193 LEU A CA 1
ATOM 1542 C C . LEU A 1 193 ? -12.110 -6.122 27.076 1.00 94.62 193 LEU A C 1
ATOM 1544 O O . LEU A 1 193 ? -12.391 -7.301 26.893 1.00 94.62 193 LEU A O 1
ATOM 1548 N N . LYS A 1 194 ? -11.116 -5.527 26.400 1.00 92.50 194 LYS A N 1
ATOM 1549 C CA . LYS A 1 194 ? -10.398 -6.189 25.290 1.00 92.50 194 LYS A CA 1
ATOM 1550 C C . LYS A 1 194 ? -9.291 -7.151 25.723 1.00 92.50 194 LYS A C 1
ATOM 1552 O O . LYS A 1 194 ? -8.845 -7.962 24.908 1.00 92.50 194 LYS A O 1
ATOM 1557 N N . LYS A 1 195 ? -8.813 -7.078 26.970 1.00 92.88 195 LYS A N 1
ATOM 1558 C CA . LYS A 1 195 ? -7.650 -7.851 27.438 1.00 92.88 195 LYS A CA 1
ATOM 1559 C C . LYS A 1 195 ? -7.823 -9.356 27.181 1.00 92.88 195 LYS A C 1
ATOM 1561 O O . LYS A 1 195 ? -8.713 -9.984 27.743 1.00 92.88 195 LYS A O 1
ATOM 1566 N N . GLY A 1 196 ? -6.965 -9.942 26.346 1.00 89.62 196 GLY A N 1
ATOM 1567 C CA . GLY A 1 196 ? -6.990 -11.381 26.054 1.00 89.62 196 GLY A CA 1
ATOM 1568 C C . GLY A 1 196 ? -8.165 -11.862 25.189 1.00 89.62 196 GLY A C 1
ATOM 1569 O O . GLY A 1 196 ? -8.332 -13.068 25.044 1.00 89.62 196 GLY A O 1
ATOM 1570 N N . LEU A 1 197 ? -8.954 -10.960 24.588 1.00 91.31 197 LEU A N 1
ATOM 1571 C CA . LEU A 1 197 ? -10.079 -11.303 23.706 1.00 91.31 197 LEU A CA 1
ATOM 1572 C C . LEU A 1 197 ? -9.789 -10.899 22.251 1.00 91.31 197 LEU A C 1
ATOM 1574 O O . LEU A 1 197 ? -10.342 -9.923 21.743 1.00 91.31 197 LEU A O 1
ATOM 1578 N N . PRO A 1 198 ? -8.929 -11.645 21.532 1.00 84.88 198 PRO A N 1
ATOM 1579 C CA . PRO A 1 198 ? -8.471 -11.263 20.203 1.00 84.88 198 PRO A CA 1
ATOM 1580 C C . PRO A 1 198 ? -9.524 -11.421 19.106 1.00 84.88 198 PRO A C 1
ATOM 1582 O O . PRO A 1 198 ? -9.218 -11.061 17.988 1.00 84.88 198 PRO A O 1
ATOM 1585 N N . HIS A 1 199 ? -10.719 -11.959 19.360 1.00 87.75 199 HIS A N 1
ATOM 1586 C CA . HIS A 1 199 ? -11.814 -12.018 18.372 1.00 87.75 199 HIS A CA 1
ATOM 1587 C C . HIS A 1 199 ? -12.988 -11.106 18.739 1.00 87.75 199 HIS A C 1
ATOM 1589 O O . HIS A 1 199 ? -14.030 -11.166 18.100 1.00 87.75 199 HIS A O 1
ATOM 1595 N N . LEU A 1 200 ? -12.830 -10.264 19.762 1.00 89.62 200 LEU A N 1
ATOM 1596 C CA . LEU A 1 200 ? -13.833 -9.278 20.132 1.00 89.62 200 LEU A CA 1
ATOM 1597 C C . LEU A 1 200 ? -13.640 -8.000 19.307 1.00 89.62 200 LEU A C 1
ATOM 1599 O O . LEU A 1 200 ? -12.552 -7.409 19.307 1.00 89.62 200 LEU A O 1
ATOM 1603 N N . SER A 1 201 ? -14.707 -7.560 18.648 1.00 87.44 201 SER A N 1
ATOM 1604 C CA . SER A 1 201 ? -14.815 -6.246 18.023 1.00 87.44 201 SER A CA 1
ATOM 1605 C C . SER A 1 201 ? -15.710 -5.366 18.897 1.00 87.44 201 SER A C 1
ATOM 1607 O O . SER A 1 201 ? -16.835 -5.744 19.210 1.00 87.44 201 SER A O 1
ATOM 1609 N N . LEU A 1 202 ? -15.185 -4.218 19.345 1.00 87.88 202 LEU A N 1
ATOM 1610 C CA . LEU A 1 202 ? -15.964 -3.220 20.086 1.00 87.88 202 LEU A CA 1
ATOM 1611 C C . LEU A 1 202 ? -16.114 -1.970 19.242 1.00 87.88 202 LEU A C 1
ATOM 1613 O O . LEU A 1 202 ? -15.096 -1.382 18.861 1.00 87.88 202 LEU A O 1
ATOM 1617 N N . MET A 1 203 ? -17.362 -1.587 19.000 1.00 83.00 203 MET A N 1
ATOM 1618 C CA . MET A 1 203 ? -17.751 -0.444 18.177 1.00 83.00 203 MET A CA 1
ATOM 1619 C C . MET A 1 203 ? -18.588 0.525 19.016 1.00 83.00 203 MET A C 1
ATOM 1621 O O . MET A 1 203 ? -19.305 0.096 19.915 1.00 83.00 203 MET A O 1
ATOM 1625 N N . ASN A 1 204 ? -18.478 1.824 18.744 1.00 80.69 204 ASN A N 1
ATOM 1626 C CA . ASN A 1 204 ? -19.300 2.840 19.414 1.00 80.69 204 ASN A CA 1
ATOM 1627 C C . ASN A 1 204 ? -20.619 3.109 18.662 1.00 80.69 204 ASN A C 1
ATOM 1629 O O . ASN A 1 204 ? -21.436 3.885 19.147 1.00 80.69 204 ASN A O 1
ATOM 1633 N N . ASP A 1 205 ? -20.797 2.514 17.479 1.00 76.38 205 ASP A N 1
ATOM 1634 C CA . ASP A 1 205 ? -21.976 2.691 16.632 1.00 76.38 205 ASP A CA 1
ATOM 1635 C C . ASP A 1 205 ? -23.178 1.938 17.218 1.00 76.38 205 ASP A C 1
ATOM 1637 O O . ASP A 1 205 ? -23.064 0.752 17.538 1.00 76.38 205 ASP A O 1
ATOM 1641 N N . ASP A 1 206 ? -24.330 2.602 17.336 1.00 77.69 206 ASP A N 1
ATOM 1642 C CA . ASP A 1 206 ? -25.543 1.983 17.868 1.00 77.69 206 ASP A CA 1
ATOM 1643 C C . ASP A 1 206 ? -26.174 1.038 16.817 1.00 77.69 206 ASP A C 1
ATOM 1645 O O . ASP A 1 206 ? -26.520 1.485 15.723 1.00 77.69 206 ASP A O 1
ATOM 1649 N N . PRO A 1 207 ? -26.400 -0.257 17.120 1.00 79.62 207 PRO A N 1
ATOM 1650 C CA . PRO A 1 207 ? -27.063 -1.189 16.212 1.00 79.62 207 PRO A CA 1
ATOM 1651 C C . PRO A 1 207 ? -28.457 -0.749 15.749 1.00 79.62 207 PRO A C 1
ATOM 1653 O O . PRO A 1 207 ? -28.880 -1.159 14.668 1.00 79.62 207 PRO A O 1
ATOM 1656 N N . MET A 1 208 ? -29.159 0.060 16.551 1.00 79.88 208 MET A N 1
ATOM 1657 C CA . MET A 1 208 ? -30.442 0.668 16.196 1.00 79.88 208 MET A CA 1
ATOM 1658 C C . MET A 1 208 ? -30.272 1.682 15.064 1.00 79.88 208 MET A C 1
ATOM 1660 O O . MET A 1 208 ? -31.004 1.615 14.080 1.00 79.88 208 MET A O 1
ATOM 1664 N N . ASP A 1 209 ? -29.265 2.551 15.165 1.00 71.31 209 ASP A N 1
ATOM 1665 C CA . ASP A 1 209 ? -28.909 3.519 14.123 1.00 71.31 209 ASP A CA 1
ATOM 1666 C C . ASP A 1 209 ? -28.387 2.793 12.873 1.00 71.31 209 ASP A C 1
ATOM 1668 O O . ASP A 1 209 ? -28.704 3.135 11.735 1.00 71.31 209 ASP A O 1
ATOM 1672 N N . LEU A 1 210 ? -27.647 1.701 13.071 1.00 68.44 210 LEU A N 1
ATOM 1673 C CA . LEU A 1 210 ? -27.210 0.822 11.991 1.00 68.44 210 LEU A CA 1
ATOM 1674 C C . LEU A 1 210 ? -28.344 -0.026 11.397 1.00 68.44 210 LEU A C 1
ATOM 1676 O O . LEU A 1 210 ? -28.081 -0.747 10.440 1.00 68.44 210 LEU A O 1
ATOM 1680 N N . GLY A 1 211 ? -29.572 -0.006 11.926 1.00 70.94 211 GLY A N 1
ATOM 1681 C CA . GLY A 1 211 ? -30.682 -0.837 11.435 1.00 70.94 211 GLY A CA 1
ATOM 1682 C C . GLY A 1 211 ? -30.395 -2.347 11.453 1.0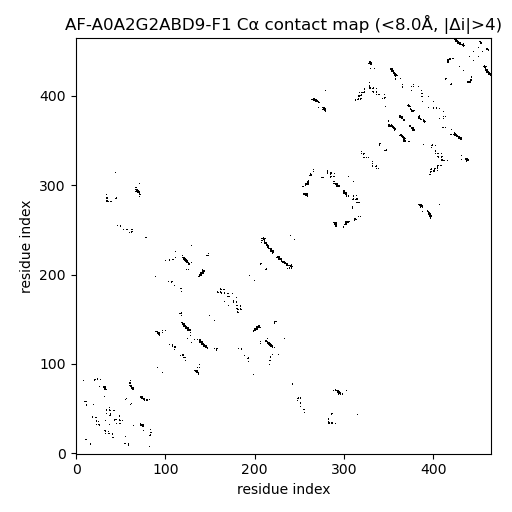0 70.94 211 GLY A C 1
ATOM 1683 O O . GLY A 1 211 ? -30.984 -3.107 10.687 1.00 70.94 211 GLY A O 1
ATOM 1684 N N . THR A 1 212 ? -29.464 -2.803 12.295 1.00 79.06 212 THR A N 1
ATOM 1685 C CA . THR A 1 212 ? -29.042 -4.212 12.345 1.00 79.06 212 THR A CA 1
ATOM 1686 C C . THR A 1 212 ? -29.699 -4.953 13.507 1.00 79.06 212 THR A C 1
ATOM 1688 O O . THR A 1 212 ? -29.838 -4.384 14.593 1.00 79.06 212 THR A O 1
ATOM 1691 N N . PRO A 1 213 ? -30.078 -6.237 13.337 1.00 85.81 213 PRO A N 1
ATOM 1692 C CA . PRO A 1 213 ? -30.542 -7.048 14.452 1.00 85.81 213 PRO A CA 1
ATOM 1693 C C . PRO A 1 213 ? -29.495 -7.098 15.563 1.00 85.81 213 PRO A C 1
ATOM 1695 O O . PRO A 1 213 ? -28.309 -7.318 15.305 1.00 85.81 213 PRO A O 1
ATOM 1698 N N . TYR A 1 214 ? -29.939 -6.933 16.804 1.00 90.69 214 TYR A N 1
ATOM 1699 C CA . TYR A 1 214 ? -29.060 -6.952 17.965 1.00 90.69 214 TYR A CA 1
ATOM 1700 C C . TYR A 1 214 ? -29.707 -7.664 19.151 1.00 90.69 214 TYR A C 1
ATOM 1702 O O . TYR A 1 214 ? -30.924 -7.793 19.251 1.00 90.69 214 TYR A O 1
ATOM 1710 N N . ARG A 1 215 ? -28.880 -8.122 20.086 1.00 93.19 215 ARG A N 1
ATOM 1711 C CA . ARG A 1 215 ? -29.304 -8.673 21.372 1.00 93.19 215 ARG A CA 1
ATOM 1712 C C . ARG A 1 215 ? -28.585 -7.945 22.491 1.00 93.19 215 ARG A C 1
ATOM 1714 O O . ARG A 1 215 ? -27.366 -7.785 22.456 1.00 93.19 215 ARG A O 1
ATOM 1721 N N . TRP A 1 216 ? -29.318 -7.538 23.513 1.00 93.19 216 TRP A N 1
ATOM 1722 C CA . TRP A 1 216 ? -28.720 -6.930 24.693 1.00 93.19 216 TRP A CA 1
ATOM 1723 C C . TRP A 1 216 ? -27.841 -7.932 25.456 1.00 93.19 216 TRP A C 1
ATOM 1725 O O . TRP A 1 216 ? -28.239 -9.070 25.700 1.00 93.19 216 TRP A O 1
ATOM 1735 N N . LEU A 1 217 ? -26.635 -7.509 25.838 1.00 93.00 217 LEU A N 1
ATOM 1736 C CA . LEU A 1 217 ? -25.756 -8.269 26.735 1.00 93.00 217 LEU A CA 1
ATOM 1737 C C . LEU A 1 217 ? -25.784 -7.697 28.150 1.00 93.00 217 LEU A C 1
ATOM 1739 O O . LEU A 1 217 ? -25.855 -8.452 29.121 1.00 93.00 217 LEU A O 1
ATOM 1743 N N . VAL A 1 218 ? -25.720 -6.368 28.252 1.00 92.38 218 VAL A N 1
ATOM 1744 C CA . VAL A 1 218 ? -25.782 -5.613 29.506 1.00 92.38 218 VAL A CA 1
ATOM 1745 C C . VAL A 1 218 ? -26.487 -4.289 29.239 1.00 92.38 218 VAL A C 1
ATOM 1747 O O . VAL A 1 218 ? -26.162 -3.601 28.271 1.00 92.38 218 VAL A O 1
ATOM 1750 N N . ASN A 1 219 ? -27.422 -3.927 30.110 1.00 91.44 219 ASN A N 1
ATOM 1751 C CA . ASN A 1 219 ? -28.065 -2.622 30.125 1.00 91.44 219 ASN A CA 1
ATOM 1752 C C . ASN A 1 219 ? -27.992 -2.035 31.540 1.00 91.44 219 ASN A C 1
ATOM 1754 O O . ASN A 1 219 ? -27.886 -2.775 32.521 1.00 91.44 219 ASN A O 1
ATOM 1758 N N . HIS A 1 220 ? -28.012 -0.711 31.642 1.00 89.19 220 HIS A N 1
ATOM 1759 C CA . HIS A 1 220 ? -27.888 -0.011 32.915 1.00 89.19 220 HIS A CA 1
ATOM 1760 C C . HIS A 1 220 ? -28.696 1.285 32.870 1.00 89.19 220 HIS A C 1
ATOM 1762 O O . HIS A 1 220 ? -28.612 2.057 31.919 1.00 89.19 220 HIS A O 1
ATOM 1768 N N . GLU A 1 221 ? -29.511 1.511 33.890 1.00 84.88 221 GLU A N 1
ATOM 1769 C CA . GLU A 1 221 ? -30.378 2.677 33.996 1.00 84.88 221 GLU A CA 1
ATOM 1770 C C . GLU A 1 221 ? -29.604 3.830 34.650 1.00 84.88 221 GLU A C 1
ATOM 1772 O O . GLU A 1 221 ? -29.128 3.709 35.777 1.00 84.88 221 GLU A O 1
ATOM 1777 N N . VAL A 1 222 ? -29.484 4.966 33.953 1.00 78.06 222 VAL A N 1
ATOM 1778 C CA . VAL A 1 222 ? -28.624 6.086 34.387 1.00 78.06 222 VAL A CA 1
ATOM 1779 C C . VAL A 1 222 ? -29.137 6.777 35.649 1.00 78.06 222 VAL A C 1
ATOM 1781 O O . VAL A 1 222 ? -28.349 7.072 36.541 1.00 78.06 222 VAL A O 1
ATOM 1784 N N . LYS A 1 223 ? -30.446 7.050 35.723 1.00 78.62 223 LYS A N 1
ATOM 1785 C CA . LYS A 1 223 ? -31.046 7.804 36.837 1.00 78.62 223 LYS A CA 1
ATOM 1786 C C . LYS A 1 223 ? -30.937 7.057 38.176 1.00 78.62 223 LYS A C 1
ATOM 1788 O O . LYS A 1 223 ? -30.404 7.634 39.113 1.00 78.62 223 LYS A O 1
ATOM 1793 N N . PRO A 1 224 ? -31.404 5.802 38.290 1.00 80.88 224 PRO A N 1
ATOM 1794 C CA . PRO A 1 224 ? -31.254 5.032 39.523 1.00 80.88 224 PRO A CA 1
ATOM 1795 C C . PRO A 1 224 ? -29.879 4.352 39.682 1.00 80.88 224 PRO A C 1
ATOM 1797 O O . PRO A 1 224 ? -29.711 3.609 40.641 1.00 80.88 224 PRO A O 1
ATOM 1800 N N . ASP A 1 225 ? -28.932 4.555 38.753 1.00 83.75 225 ASP A N 1
ATOM 1801 C CA . ASP A 1 225 ? -27.606 3.903 38.699 1.00 83.75 225 ASP A CA 1
ATOM 1802 C C . ASP A 1 225 ? -27.659 2.392 39.002 1.00 83.75 225 ASP A C 1
ATOM 1804 O O . ASP A 1 225 ? -26.894 1.876 39.818 1.00 83.75 225 ASP A O 1
ATOM 1808 N N . ARG A 1 226 ? -28.569 1.664 38.340 1.00 86.75 226 ARG A N 1
ATOM 1809 C CA . ARG A 1 226 ? -28.777 0.226 38.578 1.00 86.75 226 ARG A CA 1
ATOM 1810 C C . ARG A 1 226 ? -28.761 -0.596 37.287 1.00 86.75 226 ARG A C 1
ATOM 1812 O O . ARG A 1 226 ? -29.187 -0.098 36.239 1.00 86.75 226 ARG A O 1
ATOM 1819 N N . PRO A 1 227 ? -28.322 -1.864 37.351 1.00 86.06 227 PRO A N 1
ATOM 1820 C CA . PRO A 1 227 ? -28.430 -2.773 36.220 1.00 86.06 227 PRO A CA 1
ATOM 1821 C C . PRO A 1 227 ? -29.900 -3.025 35.869 1.00 86.06 227 PRO A C 1
ATOM 1823 O O . PRO A 1 227 ? -30.760 -3.084 36.748 1.00 86.06 227 PRO A O 1
ATOM 1826 N N . VAL A 1 228 ? -30.168 -3.192 34.576 1.00 88.94 228 VAL A N 1
ATOM 1827 C CA . VAL A 1 228 ? -31.495 -3.541 34.055 1.00 88.94 228 VAL A CA 1
ATOM 1828 C C . VAL A 1 228 ? -31.434 -4.950 33.493 1.00 88.94 228 VAL A C 1
ATOM 1830 O O . VAL A 1 228 ? -30.502 -5.280 32.751 1.00 88.94 228 VAL A O 1
ATOM 1833 N N . ASP A 1 229 ? -32.437 -5.764 33.810 1.00 86.94 229 ASP A N 1
ATOM 1834 C CA . ASP A 1 229 ? -32.573 -7.077 33.194 1.00 86.94 229 ASP A CA 1
ATOM 1835 C C . ASP A 1 229 ? -32.797 -6.935 31.691 1.00 86.94 229 ASP A C 1
ATOM 1837 O O . ASP A 1 229 ? -33.661 -6.198 31.213 1.00 86.94 229 ASP A O 1
ATOM 1841 N N . VAL A 1 230 ? -31.966 -7.639 30.930 1.00 87.69 230 VAL A N 1
ATOM 1842 C CA . VAL A 1 230 ? -31.967 -7.565 29.474 1.00 87.69 230 VAL A CA 1
ATOM 1843 C C . VAL A 1 230 ? -32.728 -8.746 28.868 1.00 87.69 230 VAL A C 1
ATOM 1845 O O . VAL A 1 230 ? -32.467 -9.892 29.252 1.00 87.69 230 VAL A O 1
ATOM 1848 N N . PRO A 1 231 ? -33.627 -8.511 27.893 1.00 83.31 231 PRO A N 1
ATOM 1849 C CA . PRO A 1 231 ? -34.278 -9.586 27.155 1.00 83.31 231 PRO A CA 1
ATOM 1850 C C . PRO A 1 231 ? -33.257 -10.469 26.431 1.00 83.31 231 PRO A C 1
ATOM 1852 O O . PRO A 1 231 ? -32.229 -9.989 25.947 1.00 83.31 231 PRO A O 1
ATOM 1855 N N . ARG A 1 232 ? -33.557 -11.768 26.317 1.00 80.19 232 ARG A N 1
ATOM 1856 C CA . ARG A 1 232 ? -32.745 -12.702 25.514 1.00 80.19 232 ARG A CA 1
ATOM 1857 C C . ARG A 1 232 ? -33.068 -12.637 24.021 1.00 80.19 232 ARG A C 1
ATOM 1859 O O . ARG A 1 232 ? -32.286 -13.157 23.221 1.00 80.19 232 ARG A O 1
ATOM 1866 N N . ASP A 1 233 ? -34.187 -12.016 23.672 1.00 87.31 233 ASP A N 1
ATOM 1867 C CA . ASP A 1 233 ? -34.684 -11.937 22.307 1.00 87.31 233 ASP A CA 1
ATOM 1868 C C . ASP A 1 233 ? -33.834 -11.007 21.441 1.00 87.31 233 ASP A C 1
ATOM 1870 O O . ASP A 1 233 ? -33.183 -10.070 21.915 1.00 87.31 233 ASP A O 1
ATOM 1874 N N . ILE A 1 234 ? -33.834 -11.296 20.142 1.00 87.00 234 ILE A N 1
ATOM 1875 C CA . ILE A 1 234 ? -33.181 -10.458 19.142 1.00 87.00 234 ILE A CA 1
ATOM 1876 C C . ILE A 1 234 ? -34.130 -9.309 18.808 1.00 87.00 234 ILE A C 1
ATOM 1878 O O . ILE A 1 234 ? -35.220 -9.528 18.281 1.00 87.00 234 ILE A O 1
ATOM 1882 N N . VAL A 1 235 ? -33.689 -8.086 19.078 1.00 86.50 235 VAL A N 1
ATOM 1883 C CA . VAL A 1 235 ? -34.363 -6.867 18.640 1.00 86.50 235 VAL A CA 1
ATOM 1884 C C . VAL A 1 235 ? -34.029 -6.643 17.171 1.00 86.50 235 VAL A C 1
ATOM 1886 O O . VAL A 1 235 ? -32.860 -6.653 16.783 1.00 86.50 235 VAL A O 1
ATOM 1889 N N . ARG A 1 236 ? -35.058 -6.443 16.348 1.00 82.44 236 ARG A N 1
ATOM 1890 C CA . ARG A 1 236 ? -34.923 -6.075 14.936 1.00 82.44 236 ARG A CA 1
ATOM 1891 C C . ARG A 1 236 ? -35.378 -4.623 14.786 1.00 82.44 236 ARG A C 1
ATOM 1893 O O . ARG A 1 236 ? -36.564 -4.367 14.990 1.00 82.44 236 ARG A O 1
ATOM 1900 N N . PRO A 1 237 ? -34.467 -3.675 14.514 1.00 76.06 237 PRO A N 1
ATOM 1901 C CA . PRO A 1 237 ? -34.845 -2.291 14.260 1.00 76.06 237 PRO A CA 1
ATOM 1902 C C . PRO A 1 237 ? -35.855 -2.197 13.108 1.00 76.06 237 PRO A C 1
ATOM 1904 O O . PRO A 1 237 ? -35.687 -2.856 12.087 1.00 76.06 237 PRO A O 1
ATOM 1907 N N . ASN A 1 238 ? -36.889 -1.367 13.268 1.00 65.06 238 ASN A N 1
ATOM 1908 C CA . ASN A 1 238 ? -37.861 -1.064 12.204 1.00 65.06 238 ASN A CA 1
ATOM 1909 C C . ASN A 1 238 ? -37.396 0.085 11.288 1.00 65.06 238 ASN A C 1
ATOM 1911 O O . ASN A 1 238 ? -38.088 0.425 10.331 1.00 65.06 238 ASN A O 1
ATOM 1915 N N . ALA A 1 239 ? -36.259 0.713 11.600 1.00 58.34 239 ALA A N 1
ATOM 1916 C CA . ALA A 1 239 ? -35.676 1.785 10.807 1.00 58.34 239 ALA A CA 1
ATOM 1917 C C . ALA A 1 239 ? -34.694 1.208 9.767 1.00 58.34 239 ALA A C 1
ATOM 1919 O O . ALA A 1 239 ? -33.937 0.295 10.111 1.00 58.34 239 ALA A O 1
ATOM 1920 N N . PRO A 1 240 ? -34.674 1.726 8.523 1.00 56.47 240 PRO A N 1
ATOM 1921 C CA . PRO A 1 240 ? -33.642 1.372 7.549 1.00 56.47 240 PRO A CA 1
ATOM 1922 C C . PRO A 1 240 ? -32.258 1.696 8.121 1.00 56.47 240 PRO A C 1
ATOM 1924 O O . PRO A 1 240 ? -32.116 2.677 8.852 1.00 56.47 240 PRO A O 1
ATOM 1927 N N . SER A 1 241 ? -31.245 0.884 7.813 1.00 57.53 241 SER A N 1
ATOM 1928 C CA . SER A 1 241 ? -29.876 1.093 8.301 1.00 57.53 241 SER A CA 1
ATOM 1929 C C . SER A 1 241 ? -29.371 2.492 7.951 1.00 57.53 241 SER A C 1
ATOM 1931 O O . SER A 1 241 ? -29.666 2.962 6.861 1.00 57.53 241 SER A O 1
ATOM 1933 N N . ILE A 1 242 ? -28.529 3.142 8.767 1.00 56.44 242 ILE A N 1
ATOM 1934 C CA . ILE A 1 242 ? -27.734 4.297 8.290 1.00 56.44 242 ILE A CA 1
AT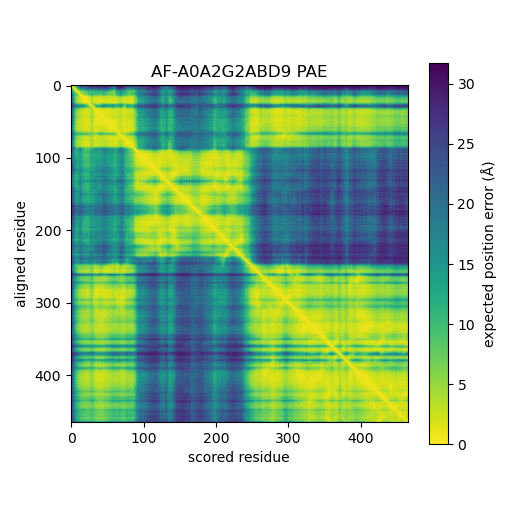OM 1935 C C . ILE A 1 242 ? -26.994 3.977 6.973 1.00 56.44 242 ILE A C 1
ATOM 1937 O O . ILE A 1 242 ? -26.822 4.861 6.134 1.00 56.44 242 ILE A O 1
ATOM 1941 N N . LEU A 1 243 ? -26.607 2.712 6.753 1.00 55.16 243 LEU A N 1
ATOM 1942 C CA . LEU A 1 243 ? -26.029 2.246 5.485 1.00 55.16 243 LEU A CA 1
ATOM 1943 C C . LEU A 1 243 ? -27.008 2.364 4.304 1.00 55.16 243 LEU A C 1
ATOM 1945 O O . LEU A 1 243 ? -26.565 2.561 3.177 1.00 55.16 243 LEU A O 1
ATOM 1949 N N . ASP A 1 244 ? -28.311 2.271 4.572 1.00 54.31 244 ASP A N 1
ATOM 1950 C CA . ASP A 1 244 ? -29.403 2.422 3.604 1.00 54.31 244 ASP A CA 1
ATOM 1951 C C . ASP A 1 244 ? -29.945 3.867 3.550 1.00 54.31 244 ASP A C 1
ATOM 1953 O O . ASP A 1 244 ? -30.556 4.262 2.559 1.00 54.31 244 ASP A O 1
ATOM 1957 N N . GLN A 1 245 ? -29.739 4.668 4.606 1.00 51.59 245 GLN A N 1
ATOM 1958 C CA . GLN A 1 245 ? -30.231 6.051 4.717 1.00 51.59 245 GLN A CA 1
ATOM 1959 C C . GLN A 1 245 ? -29.363 7.071 3.973 1.00 51.59 245 GLN A C 1
ATOM 1961 O O . GLN A 1 245 ? -29.836 8.169 3.678 1.00 51.59 245 GLN A O 1
ATOM 1966 N N . HIS A 1 246 ? -28.111 6.739 3.653 1.00 55.91 246 HIS A N 1
ATOM 1967 C CA . HIS A 1 246 ? -27.317 7.537 2.727 1.00 55.91 246 HIS A CA 1
ATOM 1968 C C . HIS A 1 246 ? -27.613 7.070 1.300 1.00 55.91 246 HIS A C 1
ATOM 1970 O O . HIS A 1 246 ? -27.098 6.026 0.893 1.00 55.91 246 HIS A O 1
ATOM 1976 N N . PRO A 1 247 ? -28.435 7.800 0.515 1.00 60.44 247 PRO A N 1
ATOM 1977 C CA . PRO A 1 247 ? -28.632 7.445 -0.878 1.00 60.44 247 PRO A CA 1
ATOM 1978 C C . PRO A 1 247 ? -27.261 7.419 -1.544 1.00 60.44 247 PRO A C 1
ATOM 1980 O O . PRO A 1 247 ? -26.513 8.400 -1.472 1.00 60.44 247 PRO A O 1
ATOM 1983 N N . ARG A 1 248 ? -26.926 6.278 -2.158 1.00 65.75 248 ARG A N 1
ATOM 1984 C CA . ARG A 1 248 ? -25.680 6.132 -2.911 1.00 65.75 248 ARG A CA 1
ATOM 1985 C C . ARG A 1 248 ? -25.571 7.321 -3.850 1.00 65.75 248 ARG A C 1
ATOM 1987 O O . ARG A 1 248 ? -26.476 7.560 -4.654 1.00 65.75 248 ARG A O 1
ATOM 1994 N N . LYS A 1 249 ? -24.479 8.078 -3.732 1.00 76.12 249 LYS A N 1
ATOM 1995 C CA . LYS A 1 249 ? -24.228 9.167 -4.671 1.00 76.12 249 LYS A CA 1
ATOM 1996 C C . LYS A 1 249 ? -24.232 8.577 -6.082 1.00 76.12 249 LYS A C 1
ATOM 1998 O O . LYS A 1 249 ? -23.621 7.522 -6.281 1.00 76.12 249 LYS A O 1
ATOM 2003 N N . PRO A 1 250 ? -24.902 9.223 -7.048 1.00 83.19 250 PRO A N 1
ATOM 2004 C CA . PRO A 1 250 ? -24.858 8.755 -8.420 1.00 83.19 250 PRO A CA 1
ATOM 2005 C C . PRO A 1 250 ? -23.396 8.691 -8.862 1.00 83.19 250 PRO A C 1
ATOM 2007 O O . PRO A 1 250 ? -22.624 9.628 -8.638 1.00 83.19 250 PRO A O 1
ATOM 2010 N N . LEU A 1 251 ? -23.010 7.558 -9.443 1.00 87.19 251 LEU A N 1
ATOM 2011 C CA . LEU A 1 251 ? -21.661 7.395 -9.959 1.00 87.19 251 LEU A CA 1
ATOM 2012 C C . LEU A 1 251 ? -21.476 8.335 -11.154 1.00 87.19 251 LEU A C 1
ATOM 2014 O O . LEU A 1 251 ? -22.348 8.374 -12.029 1.00 87.19 251 LEU A O 1
ATOM 2018 N N . PRO A 1 252 ? -20.356 9.073 -11.230 1.00 87.69 252 PRO A N 1
ATOM 2019 C CA . PRO A 1 252 ? -20.039 9.839 -12.417 1.00 87.69 252 PRO A CA 1
ATOM 2020 C C . PRO A 1 252 ? -20.024 8.917 -13.649 1.00 87.69 252 PRO A C 1
ATOM 2022 O O . PRO A 1 252 ? -19.493 7.797 -13.588 1.00 87.69 252 PRO A O 1
ATOM 2025 N N . PRO A 1 253 ? -20.591 9.362 -14.784 1.00 85.12 253 PRO A N 1
ATOM 2026 C CA . PRO A 1 253 ? -20.608 8.559 -16.003 1.00 85.12 253 PRO A CA 1
ATOM 2027 C C . PRO A 1 253 ? -19.192 8.307 -16.532 1.00 85.12 253 PRO A C 1
ATOM 2029 O O . PRO A 1 253 ? -18.948 7.281 -17.161 1.00 85.12 253 PRO A O 1
ATOM 2032 N N . ILE A 1 254 ? -18.263 9.224 -16.243 1.00 87.62 254 ILE A N 1
ATOM 2033 C CA . ILE A 1 254 ? -16.859 9.172 -16.639 1.00 87.62 254 ILE A CA 1
ATOM 2034 C C . ILE A 1 254 ? -16.005 9.505 -15.416 1.00 87.62 254 ILE A C 1
ATOM 2036 O O . ILE A 1 254 ? -16.213 10.533 -14.774 1.00 87.62 254 ILE A O 1
ATOM 2040 N N . THR A 1 255 ? -15.037 8.647 -15.119 1.00 91.88 255 THR A N 1
ATOM 2041 C CA . THR A 1 255 ? -14.064 8.815 -14.025 1.00 91.88 255 THR A CA 1
ATOM 2042 C C . THR A 1 255 ? -12.618 8.796 -14.518 1.00 91.88 255 THR A C 1
ATOM 2044 O O . THR A 1 255 ? -11.698 8.944 -13.721 1.00 91.88 255 THR A O 1
ATOM 2047 N N . LEU A 1 256 ? -12.432 8.713 -15.839 1.00 93.75 256 LEU A N 1
ATOM 2048 C CA . LEU A 1 256 ? -11.142 8.695 -16.515 1.00 93.75 256 LEU A CA 1
ATOM 2049 C C . LEU A 1 256 ? -11.185 9.629 -17.733 1.00 93.75 256 LEU A C 1
ATOM 2051 O O . LEU A 1 256 ? -11.999 9.440 -18.638 1.00 93.75 256 LEU A O 1
ATOM 2055 N N . ILE A 1 257 ? -10.335 10.656 -17.742 1.00 93.12 257 ILE A N 1
ATOM 2056 C CA . ILE A 1 257 ? -10.220 11.636 -18.828 1.00 93.12 257 ILE A CA 1
ATOM 2057 C C . ILE A 1 257 ? -8.737 11.922 -19.050 1.00 93.12 257 ILE A C 1
ATOM 2059 O O . ILE A 1 257 ? -8.063 12.399 -18.141 1.00 93.12 257 ILE A O 1
ATOM 2063 N N . GLU A 1 258 ? -8.248 11.681 -20.267 1.00 91.56 258 GLU A N 1
ATOM 2064 C CA . GLU A 1 258 ? -6.866 12.004 -20.631 1.00 91.56 258 GLU A CA 1
ATOM 2065 C C . GLU A 1 258 ? -6.588 13.505 -20.443 1.00 91.56 258 GLU A C 1
ATOM 2067 O O . GLU A 1 258 ? -7.367 14.370 -20.863 1.00 91.56 258 GLU A O 1
ATOM 2072 N N . ALA A 1 259 ? -5.465 13.817 -19.803 1.00 90.06 259 ALA A N 1
ATOM 2073 C CA . ALA A 1 259 ? -5.018 15.177 -19.574 1.00 90.06 259 ALA A CA 1
ATOM 2074 C C . ALA A 1 259 ? -4.722 15.915 -20.891 1.00 90.06 259 ALA A C 1
ATOM 2076 O O . ALA A 1 259 ? -4.306 15.352 -21.904 1.00 90.06 259 ALA A O 1
ATOM 2077 N N . ARG A 1 260 ? -4.907 17.236 -20.877 1.00 86.25 260 ARG A N 1
ATOM 2078 C CA . ARG A 1 260 ? -4.582 18.113 -22.004 1.00 86.25 260 ARG A CA 1
ATOM 2079 C C . ARG A 1 260 ? -3.077 18.338 -22.087 1.00 86.25 260 ARG A C 1
ATOM 2081 O O . ARG A 1 260 ? -2.402 18.478 -21.073 1.00 86.25 260 ARG A O 1
ATOM 2088 N N . HIS A 1 261 ? -2.620 18.562 -23.319 1.00 75.56 261 HIS A N 1
ATOM 2089 C CA . HIS A 1 261 ? -1.232 18.816 -23.727 1.00 75.56 261 HIS A CA 1
ATOM 2090 C C . HIS A 1 261 ? -0.387 17.553 -23.937 1.00 75.56 261 HIS A C 1
ATOM 2092 O O . HIS A 1 261 ? -0.516 16.557 -23.242 1.00 75.56 261 HIS A O 1
ATOM 2098 N N . ARG A 1 262 ? 0.447 17.607 -24.990 1.00 62.84 262 ARG A N 1
ATOM 2099 C CA . ARG A 1 262 ? 1.003 16.438 -25.692 1.00 62.84 262 ARG A CA 1
ATOM 2100 C C . ARG A 1 262 ? 1.687 15.435 -24.758 1.00 62.84 262 ARG A C 1
ATOM 2102 O O . ARG A 1 262 ? 2.807 15.678 -24.300 1.00 62.84 262 ARG A O 1
ATOM 2109 N N . ALA A 1 263 ? 1.081 14.254 -24.652 1.00 67.56 263 ALA A N 1
ATOM 2110 C CA . ALA A 1 263 ? 1.811 13.010 -24.475 1.00 67.56 263 ALA A CA 1
ATOM 2111 C C . ALA A 1 263 ? 2.961 12.952 -25.498 1.00 67.56 263 ALA A C 1
ATOM 2113 O O . ALA A 1 263 ? 2.788 13.269 -26.680 1.00 67.56 263 ALA A O 1
ATOM 2114 N N . VAL A 1 264 ? 4.163 12.597 -25.045 1.00 82.69 264 VAL A N 1
ATOM 2115 C CA . VAL A 1 264 ? 5.299 12.398 -25.954 1.00 82.69 264 VAL A CA 1
ATOM 2116 C C . VAL A 1 264 ? 5.271 10.981 -26.510 1.00 82.69 264 VAL A C 1
ATOM 2118 O O . VAL A 1 264 ? 4.884 10.039 -25.813 1.00 82.69 264 VAL A O 1
ATOM 2121 N N . SER A 1 265 ? 5.693 10.824 -27.767 1.00 88.12 265 SER A N 1
ATOM 2122 C CA . SER A 1 265 ? 5.836 9.492 -28.358 1.00 88.12 265 SER A CA 1
ATOM 2123 C C . SER A 1 265 ? 6.875 8.676 -27.586 1.00 88.12 265 SER A C 1
ATOM 2125 O O . SER A 1 265 ? 7.787 9.240 -26.973 1.00 88.12 265 SER A O 1
ATOM 2127 N N . ALA A 1 266 ? 6.778 7.348 -27.659 1.00 89.88 266 ALA A N 1
ATOM 2128 C CA . ALA A 1 266 ? 7.637 6.454 -26.888 1.00 89.88 266 ALA A CA 1
ATOM 2129 C C . ALA A 1 266 ? 9.145 6.707 -27.093 1.00 89.88 266 ALA A C 1
ATOM 2131 O O . ALA A 1 266 ? 9.919 6.599 -26.144 1.00 89.88 266 ALA A O 1
ATOM 2132 N N . LYS A 1 267 ? 9.546 7.091 -28.314 1.00 92.31 267 LYS A N 1
ATOM 2133 C CA . LYS A 1 267 ? 10.947 7.302 -28.724 1.00 92.31 267 LYS A CA 1
ATOM 2134 C C . LYS A 1 267 ? 11.410 8.761 -28.628 1.00 92.31 267 LYS A C 1
ATOM 2136 O O . LYS A 1 267 ? 12.583 9.053 -28.853 1.00 92.31 267 LYS A O 1
ATOM 2141 N N . THR A 1 268 ? 10.516 9.702 -28.320 1.00 91.94 268 THR A N 1
ATOM 2142 C CA . THR A 1 268 ? 10.883 11.120 -28.230 1.00 91.94 268 THR A CA 1
ATOM 2143 C C . THR A 1 268 ? 11.774 11.352 -27.012 1.00 91.94 268 THR A C 1
ATOM 2145 O O . THR A 1 268 ? 11.339 11.156 -25.881 1.00 91.94 268 THR A O 1
ATOM 2148 N N . LYS A 1 269 ? 13.008 11.817 -27.237 1.00 91.44 269 LYS A N 1
ATOM 2149 C CA . LYS A 1 269 ? 13.937 12.185 -26.161 1.00 91.44 269 LYS A CA 1
ATOM 2150 C C . LYS A 1 269 ? 13.622 13.572 -25.603 1.00 91.44 269 LYS A C 1
ATOM 2152 O O . LYS A 1 269 ? 13.687 14.567 -26.330 1.00 91.44 269 LYS A O 1
ATOM 2157 N N . VAL A 1 270 ? 13.371 13.647 -24.305 1.00 90.31 270 VAL A N 1
ATOM 2158 C CA . VAL A 1 270 ? 13.072 14.870 -23.552 1.00 90.31 270 VAL A CA 1
ATOM 2159 C C . VAL A 1 270 ? 14.238 15.169 -22.612 1.00 90.31 270 VAL A C 1
ATOM 2161 O O . VAL A 1 270 ? 14.860 14.240 -22.103 1.00 90.31 270 VAL A O 1
ATOM 2164 N N . ALA A 1 271 ? 14.564 16.450 -22.426 1.00 90.62 271 ALA A N 1
ATOM 2165 C CA . ALA A 1 271 ? 15.575 16.872 -21.458 1.00 90.62 271 ALA A CA 1
ATOM 2166 C C . ALA A 1 271 ? 15.145 16.503 -20.034 1.00 90.62 271 ALA A C 1
ATOM 2168 O O . ALA A 1 271 ? 13.970 16.655 -19.691 1.00 90.62 271 ALA A O 1
ATOM 2169 N N . ILE A 1 272 ? 16.091 16.004 -19.240 1.00 89.12 272 ILE A N 1
ATOM 2170 C CA . ILE A 1 272 ? 15.843 15.538 -17.870 1.00 89.12 272 ILE A CA 1
ATOM 2171 C C . ILE A 1 272 ? 16.460 16.428 -16.796 1.00 89.12 272 ILE A C 1
ATOM 2173 O O . ILE A 1 272 ? 16.457 16.048 -15.628 1.00 89.12 272 ILE A O 1
ATOM 2177 N N . ASP A 1 273 ? 16.940 17.611 -17.177 1.00 84.06 273 ASP A N 1
ATOM 2178 C CA . ASP A 1 273 ? 17.434 18.609 -16.233 1.00 84.06 273 ASP A CA 1
ATOM 2179 C C . ASP A 1 273 ? 16.341 18.903 -15.186 1.00 84.06 273 ASP A C 1
ATOM 2181 O O . ASP A 1 273 ? 15.177 19.155 -15.529 1.00 84.06 273 ASP A O 1
ATOM 2185 N N . ASP A 1 274 ? 16.710 18.795 -13.908 1.00 82.62 274 ASP A N 1
ATOM 2186 C CA . ASP A 1 274 ? 15.832 18.946 -12.739 1.00 82.62 274 ASP A CA 1
ATOM 2187 C C . ASP A 1 274 ? 14.656 17.951 -12.653 1.00 82.62 274 ASP A C 1
ATOM 2189 O O . ASP A 1 274 ? 13.677 18.192 -11.939 1.00 82.62 274 ASP A O 1
ATOM 2193 N N . LEU A 1 275 ? 14.712 16.822 -13.370 1.00 87.69 275 LEU A N 1
ATOM 2194 C CA . LEU A 1 275 ? 13.717 15.759 -13.241 1.00 87.69 275 LEU A CA 1
ATOM 2195 C C . LEU A 1 275 ? 14.188 14.667 -12.287 1.00 87.69 275 LEU A C 1
ATOM 2197 O O . LEU A 1 275 ? 15.323 14.207 -12.325 1.00 87.69 275 LEU A O 1
ATOM 2201 N N . HIS A 1 276 ? 13.246 14.183 -11.485 1.00 87.50 276 HIS A N 1
ATOM 2202 C CA . HIS A 1 276 ? 13.382 12.931 -10.761 1.00 87.50 276 HIS A CA 1
ATOM 2203 C C . HIS A 1 276 ? 12.246 11.998 -11.174 1.00 87.50 276 HIS A C 1
ATOM 2205 O O . HIS A 1 276 ? 11.068 12.332 -10.996 1.00 87.50 276 HIS A O 1
ATOM 2211 N N . ILE A 1 277 ? 12.609 10.851 -11.751 1.00 89.69 277 ILE A N 1
ATOM 2212 C CA . ILE A 1 277 ? 11.678 9.782 -12.109 1.00 89.69 277 ILE A CA 1
ATOM 2213 C C . ILE A 1 277 ? 12.147 8.507 -11.424 1.00 89.69 277 ILE A C 1
ATOM 2215 O O . ILE A 1 277 ? 13.115 7.890 -11.863 1.00 89.69 277 ILE A O 1
ATOM 2219 N N . GLY A 1 278 ? 11.479 8.164 -10.327 1.00 89.81 278 GLY A N 1
ATOM 2220 C CA . GLY A 1 278 ? 11.738 6.952 -9.562 1.00 89.81 278 GLY A CA 1
ATOM 2221 C C . GLY A 1 278 ? 10.849 5.775 -9.964 1.00 89.81 278 GLY A C 1
ATOM 2222 O O . GLY A 1 278 ? 9.843 5.943 -10.660 1.00 89.81 278 GLY A O 1
ATOM 2223 N N . LEU A 1 279 ? 11.192 4.575 -9.494 1.00 88.69 279 LEU A N 1
ATOM 2224 C CA . LEU A 1 279 ? 10.347 3.383 -9.642 1.00 88.69 279 LEU A CA 1
ATOM 2225 C C . LEU A 1 279 ? 8.966 3.590 -8.993 1.00 88.69 279 LEU A C 1
ATOM 2227 O O . LEU A 1 279 ? 7.938 3.172 -9.525 1.00 88.69 279 LEU A O 1
ATOM 2231 N N . GLU A 1 280 ? 8.944 4.282 -7.857 1.00 87.94 280 GLU A N 1
ATOM 2232 C CA . GLU A 1 280 ? 7.775 4.489 -7.010 1.00 87.94 280 GLU A CA 1
ATOM 2233 C C . GLU A 1 280 ? 6.730 5.450 -7.594 1.00 87.94 280 GLU A C 1
ATOM 2235 O O . GLU A 1 280 ? 5.568 5.405 -7.180 1.00 87.94 280 GLU A O 1
ATOM 2240 N N . ILE A 1 281 ? 7.114 6.295 -8.560 1.00 89.31 281 ILE A N 1
ATOM 2241 C CA . ILE A 1 281 ? 6.235 7.348 -9.090 1.00 89.31 281 ILE A CA 1
ATOM 2242 C C . ILE A 1 281 ? 5.429 6.922 -10.320 1.00 89.31 281 ILE A C 1
ATOM 2244 O O . ILE A 1 281 ? 4.595 7.696 -10.779 1.00 89.31 281 ILE A O 1
ATOM 2248 N N . ALA A 1 282 ? 5.661 5.727 -10.878 1.00 91.06 282 ALA A N 1
ATOM 2249 C CA . ALA A 1 282 ? 5.012 5.295 -12.122 1.00 91.06 282 ALA A CA 1
ATOM 2250 C C . ALA A 1 282 ? 3.475 5.381 -12.038 1.00 91.06 282 ALA A C 1
ATOM 2252 O O . ALA A 1 282 ? 2.840 5.989 -12.897 1.00 91.06 282 ALA A O 1
ATOM 2253 N N . ALA A 1 283 ? 2.896 4.865 -10.950 1.00 91.50 283 ALA A N 1
ATOM 2254 C CA . ALA A 1 283 ? 1.455 4.914 -10.699 1.00 91.50 283 ALA A CA 1
ATOM 2255 C C . ALA A 1 283 ? 0.929 6.349 -10.492 1.00 91.50 283 ALA A C 1
ATOM 2257 O O . ALA A 1 283 ? -0.152 6.683 -10.967 1.00 91.50 283 ALA A O 1
ATOM 2258 N N . ALA A 1 284 ? 1.713 7.217 -9.845 1.00 91.44 284 ALA A N 1
ATOM 2259 C CA . ALA A 1 284 ? 1.344 8.614 -9.610 1.00 91.44 284 ALA A CA 1
ATOM 2260 C C . ALA A 1 284 ? 1.286 9.419 -10.920 1.00 91.44 284 ALA A C 1
ATOM 2262 O O . ALA A 1 284 ? 0.448 10.302 -11.095 1.00 91.44 284 ALA A O 1
ATOM 2263 N N . LEU A 1 285 ? 2.183 9.119 -11.868 1.00 92.38 285 LEU A N 1
ATOM 2264 C CA . LEU A 1 285 ? 2.177 9.759 -13.184 1.00 92.38 285 LEU A CA 1
ATOM 2265 C C . LEU A 1 285 ? 0.970 9.326 -14.025 1.00 92.38 285 LEU A C 1
ATOM 2267 O O . LEU A 1 285 ? 0.415 10.160 -14.737 1.00 92.38 285 LEU A O 1
ATOM 2271 N N . GLU A 1 286 ? 0.558 8.058 -13.934 1.00 91.94 286 GLU A N 1
ATOM 2272 C CA . GLU A 1 286 ? -0.691 7.580 -14.546 1.00 91.94 286 GLU A CA 1
ATOM 2273 C C . GLU A 1 286 ? -1.904 8.305 -13.973 1.00 91.94 286 GLU A C 1
ATOM 2275 O O . GLU A 1 286 ? -2.729 8.815 -14.725 1.00 91.94 286 GLU A O 1
ATOM 2280 N N . GLU A 1 287 ? -1.992 8.414 -12.649 1.00 92.75 287 GLU A N 1
ATOM 2281 C CA . GLU A 1 287 ? -3.084 9.138 -12.008 1.00 92.75 287 GLU A CA 1
ATOM 2282 C C . GLU A 1 287 ? -3.169 10.588 -12.498 1.00 92.75 287 GLU A C 1
ATOM 2284 O O . GLU A 1 287 ? -4.237 11.050 -12.887 1.00 92.75 287 GLU A O 1
ATOM 2289 N N . GLN A 1 288 ? -2.048 11.306 -12.564 1.00 91.31 288 GLN A N 1
ATOM 2290 C CA . GLN A 1 288 ? -2.047 12.690 -13.051 1.00 91.31 288 GLN A CA 1
ATOM 2291 C C . GLN A 1 288 ? -2.431 12.819 -14.533 1.00 91.31 288 GLN A C 1
ATOM 2293 O O . GLN A 1 288 ? -2.952 13.865 -14.935 1.00 91.31 288 GLN A O 1
ATOM 2298 N N . MET A 1 289 ? -2.160 11.785 -15.336 1.00 92.62 289 MET A N 1
ATOM 2299 C CA . MET A 1 289 ? -2.514 11.732 -16.755 1.00 92.62 289 MET A CA 1
ATOM 2300 C C . MET A 1 289 ? -4.000 11.435 -16.974 1.00 92.62 289 MET A C 1
ATOM 2302 O O . MET A 1 289 ? -4.580 11.960 -17.920 1.00 92.62 289 MET A O 1
ATOM 2306 N N . TRP A 1 290 ? -4.608 10.601 -16.132 1.00 93.88 290 TRP A N 1
ATOM 2307 C CA . TRP A 1 290 ? -5.931 10.029 -16.401 1.00 93.88 290 TRP A CA 1
ATOM 2308 C C . TRP A 1 290 ? -7.033 10.485 -15.449 1.00 93.88 290 TRP A C 1
ATOM 2310 O O . TRP A 1 290 ? -8.211 10.399 -15.808 1.00 93.88 290 TRP A O 1
ATOM 2320 N N . SER A 1 291 ? -6.692 10.977 -14.257 1.00 93.00 291 SER A N 1
ATOM 2321 C CA . SER A 1 291 ? -7.691 11.469 -13.314 1.00 93.00 291 SER A CA 1
ATOM 2322 C C . SER A 1 291 ? -8.241 12.822 -13.770 1.00 93.00 291 SER A C 1
ATOM 2324 O O . SER A 1 291 ? -7.482 13.778 -13.973 1.00 93.00 291 SER A O 1
ATOM 2326 N N . PRO A 1 292 ? -9.570 12.954 -13.899 1.00 93.44 292 PRO A N 1
ATOM 2327 C CA . PRO A 1 292 ? -10.193 14.217 -14.248 1.00 93.44 292 PRO A CA 1
ATOM 2328 C C . PRO A 1 292 ? -10.051 15.230 -13.113 1.00 93.44 292 PRO A C 1
ATOM 2330 O O . PRO A 1 292 ? -10.065 14.888 -11.930 1.00 93.44 292 PRO A O 1
ATOM 2333 N N . LYS A 1 293 ? -9.981 16.510 -13.473 1.00 92.88 293 LYS A N 1
ATOM 2334 C CA . LYS A 1 293 ? -10.123 17.612 -12.526 1.00 92.88 293 LYS A CA 1
ATOM 2335 C C . LYS A 1 293 ? -11.608 17.897 -12.304 1.00 92.88 293 LYS A C 1
ATOM 2337 O O . LYS A 1 293 ? -12.360 18.063 -13.264 1.00 92.88 293 LYS A O 1
ATOM 2342 N N . VAL A 1 294 ? -12.018 17.998 -11.045 1.00 92.25 294 VAL A N 1
ATOM 2343 C CA . VAL A 1 294 ? -13.382 18.357 -10.645 1.00 92.25 294 VAL A CA 1
ATOM 2344 C C . VAL A 1 294 ? -13.453 19.867 -10.444 1.00 92.25 294 VAL A C 1
ATOM 2346 O O . VAL A 1 294 ? -12.756 20.434 -9.599 1.00 92.25 294 VAL A O 1
ATOM 2349 N N . THR A 1 295 ? -14.279 20.544 -11.240 1.00 90.56 295 THR A N 1
ATOM 2350 C CA . THR A 1 295 ? -14.505 21.989 -11.100 1.00 90.56 295 THR A CA 1
ATOM 2351 C C . THR A 1 295 ? -15.355 22.300 -9.865 1.00 90.56 295 THR A C 1
ATOM 2353 O O . THR A 1 295 ? -16.035 21.435 -9.321 1.00 90.56 295 THR A O 1
ATOM 2356 N N . ARG A 1 296 ? -15.418 23.573 -9.454 1.00 87.19 296 ARG A N 1
ATOM 2357 C CA . ARG A 1 296 ? -16.322 24.013 -8.368 1.00 87.19 296 ARG A CA 1
ATOM 2358 C C . ARG A 1 296 ? -17.808 23.748 -8.644 1.00 87.19 296 ARG A C 1
ATOM 2360 O O . ARG A 1 296 ? -18.596 23.755 -7.708 1.00 87.19 296 ARG A O 1
ATOM 2367 N N . LYS A 1 297 ? -18.188 23.553 -9.911 1.00 85.94 297 LYS A N 1
ATOM 2368 C CA . LYS A 1 297 ? -19.557 23.208 -10.321 1.00 85.94 297 LYS A CA 1
ATOM 2369 C C . LYS A 1 297 ? -19.826 21.699 -10.283 1.00 85.94 297 LYS A C 1
ATOM 2371 O O . LYS A 1 297 ? -20.952 21.290 -10.528 1.00 85.94 297 LYS A O 1
ATOM 2376 N N . GLY A 1 298 ? -18.811 20.887 -9.978 1.00 86.00 298 GLY A N 1
ATOM 2377 C CA . GLY A 1 298 ? -18.885 19.427 -10.009 1.00 86.00 298 GLY A CA 1
ATOM 2378 C C . GLY A 1 298 ? -18.596 18.815 -11.381 1.00 86.00 298 GLY A C 1
ATOM 2379 O O . GLY A 1 298 ? -18.614 17.595 -11.501 1.00 86.00 298 GLY A O 1
ATOM 2380 N N . ASP A 1 299 ? -18.301 19.626 -12.403 1.00 89.56 299 ASP A N 1
ATOM 2381 C CA . ASP A 1 299 ? -17.980 19.125 -13.744 1.00 89.56 299 ASP A CA 1
ATOM 2382 C C . ASP A 1 299 ? -16.609 18.446 -13.775 1.00 89.56 299 ASP A C 1
ATOM 2384 O O . ASP A 1 299 ? -15.643 18.960 -13.204 1.00 89.56 299 ASP A O 1
ATOM 2388 N N . PHE A 1 300 ? -16.522 17.332 -14.499 1.00 92.88 300 PHE A N 1
ATOM 2389 C CA . PHE A 1 300 ? -15.295 16.570 -14.711 1.00 92.88 300 PHE A CA 1
ATOM 2390 C C . PHE A 1 300 ? -14.645 17.049 -16.008 1.00 92.88 300 PHE A C 1
ATOM 2392 O O . PHE A 1 300 ? -15.219 16.913 -17.089 1.00 92.88 300 PHE A O 1
ATOM 2399 N N . ILE A 1 301 ? -13.449 17.622 -15.908 1.00 93.75 301 ILE A N 1
ATOM 2400 C CA . ILE A 1 301 ? -12.694 18.131 -17.055 1.00 93.75 301 ILE A CA 1
ATOM 2401 C C . ILE A 1 301 ? -11.308 17.495 -17.115 1.00 93.75 301 ILE A C 1
ATOM 2403 O O . ILE A 1 301 ? -10.755 17.071 -16.104 1.00 93.75 301 ILE A O 1
ATOM 2407 N N . ALA A 1 302 ? -10.725 17.455 -18.310 1.00 93.00 302 ALA A N 1
ATOM 2408 C CA . ALA A 1 302 ? -9.348 17.015 -18.489 1.00 93.00 302 ALA A CA 1
ATOM 2409 C C . ALA A 1 302 ? -8.378 17.879 -17.664 1.00 93.00 302 ALA A C 1
ATOM 2411 O O . ALA A 1 302 ? -8.484 19.111 -17.665 1.00 93.00 302 ALA A O 1
ATOM 2412 N N . ASN A 1 303 ? -7.426 17.228 -16.994 1.00 90.31 303 ASN A N 1
ATOM 2413 C CA . ASN A 1 303 ? -6.365 17.899 -16.249 1.00 90.31 303 ASN A CA 1
ATOM 2414 C C . ASN A 1 303 ? -5.448 18.709 -17.193 1.00 90.31 303 ASN A C 1
ATOM 2416 O O . ASN A 1 303 ? -5.269 18.333 -18.351 1.00 90.31 303 ASN A O 1
ATOM 2420 N N . ASP A 1 304 ? -4.860 19.813 -16.725 1.00 89.19 304 ASP A N 1
ATOM 2421 C CA . ASP A 1 304 ? -3.848 20.572 -17.478 1.00 89.19 304 ASP A CA 1
ATOM 2422 C C . ASP A 1 304 ? -2.462 20.267 -16.904 1.00 89.19 304 ASP A C 1
ATOM 2424 O O . ASP A 1 304 ? -2.111 20.713 -15.815 1.00 89.19 304 ASP A O 1
ATOM 2428 N N . ILE A 1 305 ? -1.671 19.502 -17.657 1.00 87.38 305 ILE A N 1
ATOM 2429 C CA . ILE A 1 305 ? -0.355 19.011 -17.223 1.00 87.38 305 ILE A CA 1
ATOM 2430 C C . ILE A 1 305 ? 0.806 19.810 -17.832 1.00 87.38 305 ILE A C 1
ATOM 2432 O O . ILE A 1 305 ? 1.940 19.332 -17.881 1.00 87.38 305 ILE A O 1
ATOM 2436 N N . ARG A 1 306 ? 0.570 21.036 -18.324 1.00 85.81 306 ARG A N 1
ATOM 2437 C CA . ARG A 1 306 ? 1.613 21.843 -18.988 1.00 85.81 306 ARG A CA 1
ATOM 2438 C C . ARG A 1 306 ? 2.818 22.132 -18.089 1.00 85.81 306 ARG A C 1
ATOM 2440 O O . ARG A 1 306 ? 3.950 22.124 -18.579 1.00 85.81 306 ARG A O 1
ATOM 2447 N N . SER A 1 307 ? 2.579 22.388 -16.804 1.00 82.19 307 SER A N 1
ATOM 2448 C CA . SER A 1 307 ? 3.620 22.610 -15.790 1.00 82.19 307 SER A CA 1
ATOM 2449 C C . SER A 1 307 ? 4.276 21.313 -15.310 1.00 82.19 307 SER A C 1
ATOM 2451 O O . SER A 1 307 ? 5.409 21.339 -14.830 1.00 82.19 307 SER A O 1
ATOM 2453 N N . GLU A 1 308 ? 3.616 20.169 -15.491 1.00 86.75 308 GLU A N 1
ATOM 2454 C CA . GLU A 1 308 ? 4.047 18.879 -14.959 1.00 86.75 308 GLU A CA 1
ATOM 2455 C C . GLU A 1 308 ? 4.957 18.138 -15.942 1.00 86.75 308 GLU A C 1
ATOM 2457 O O . GLU A 1 308 ? 4.566 17.206 -16.650 1.00 86.75 308 GLU A O 1
ATOM 2462 N N . LYS A 1 309 ? 6.232 18.547 -15.982 1.00 86.56 309 LYS A N 1
ATOM 2463 C CA . LYS A 1 309 ? 7.239 18.001 -16.912 1.00 86.56 309 LYS A CA 1
ATOM 2464 C C . LYS A 1 309 ? 7.315 16.464 -16.901 1.00 86.56 309 LYS A C 1
ATOM 2466 O O . LYS A 1 309 ? 7.538 15.870 -17.955 1.00 86.56 309 LYS A O 1
ATOM 2471 N N . ARG A 1 310 ? 7.124 15.833 -15.734 1.00 89.81 310 ARG A N 1
ATOM 2472 C CA . ARG A 1 310 ? 7.236 14.376 -15.528 1.00 89.81 310 ARG A CA 1
ATOM 2473 C C . ARG A 1 310 ? 6.053 13.593 -16.096 1.00 89.81 310 ARG A C 1
ATOM 2475 O O . ARG A 1 310 ? 6.254 12.495 -16.604 1.00 89.81 310 ARG A O 1
ATOM 2482 N N . VAL A 1 311 ? 4.845 14.159 -16.073 1.00 89.25 311 VAL A N 1
ATOM 2483 C CA . VAL A 1 311 ? 3.611 13.470 -16.507 1.00 89.25 311 VAL A CA 1
ATOM 2484 C C . VAL A 1 311 ? 3.647 13.135 -17.993 1.00 89.25 311 VAL A C 1
ATOM 2486 O O . VAL A 1 311 ? 3.065 12.146 -18.426 1.00 89.25 311 VAL A O 1
ATOM 2489 N N . LYS A 1 312 ? 4.455 13.860 -18.775 1.00 87.62 312 LYS A N 1
ATOM 2490 C CA . LYS A 1 312 ? 4.749 13.512 -20.171 1.00 87.62 312 LYS A CA 1
ATOM 2491 C C . LYS A 1 312 ? 5.217 12.070 -20.333 1.00 87.62 312 LYS A C 1
ATOM 2493 O O . LYS A 1 312 ? 4.979 11.503 -21.395 1.00 87.62 312 LYS A O 1
ATOM 2498 N N . PHE A 1 313 ? 5.856 11.485 -19.319 1.00 91.12 313 PHE A N 1
ATOM 2499 C CA . PHE A 1 313 ? 6.340 10.112 -19.340 1.00 91.12 313 PHE A CA 1
ATOM 2500 C C . PHE A 1 313 ? 5.302 9.061 -18.926 1.00 91.12 313 PHE A C 1
ATOM 2502 O O . PHE A 1 313 ? 5.585 7.890 -19.140 1.00 91.12 313 PHE A O 1
ATOM 2509 N N . ALA A 1 314 ? 4.115 9.429 -18.425 1.00 91.44 314 ALA A N 1
ATOM 2510 C CA . ALA A 1 314 ? 3.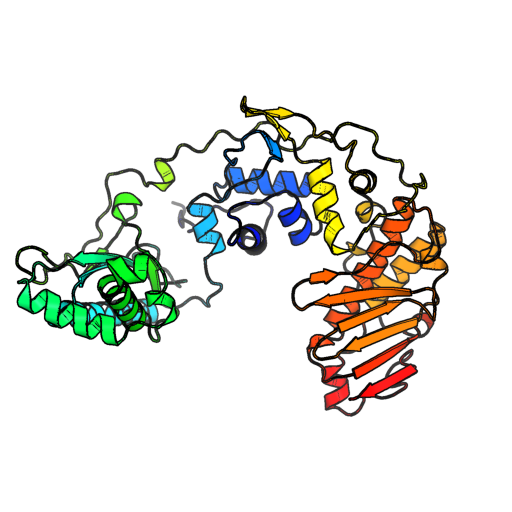062 8.476 -18.044 1.00 91.44 314 ALA A CA 1
ATOM 2511 C C . ALA A 1 314 ? 2.833 7.400 -19.127 1.00 91.44 314 ALA A C 1
ATOM 2513 O O . ALA A 1 314 ? 2.959 7.674 -20.331 1.00 91.44 314 ALA A O 1
ATOM 2514 N N . GLY A 1 315 ? 2.571 6.163 -18.713 1.00 89.75 315 GLY A N 1
ATOM 2515 C CA . GLY A 1 315 ? 2.500 5.004 -19.603 1.00 89.75 315 GLY A CA 1
ATOM 2516 C C . GLY A 1 315 ? 3.834 4.328 -19.894 1.00 89.75 315 GLY A C 1
ATOM 2517 O O . GLY A 1 315 ? 3.827 3.275 -20.529 1.00 89.75 315 GLY A O 1
ATOM 2518 N N . PHE A 1 316 ? 4.982 4.881 -19.469 1.00 93.25 316 PHE A N 1
ATOM 2519 C CA . PHE A 1 316 ? 6.286 4.293 -19.808 1.00 93.25 316 PHE A CA 1
ATOM 2520 C C . PHE A 1 316 ? 6.406 2.842 -19.331 1.00 93.25 316 PHE A C 1
ATOM 2522 O O . PHE A 1 316 ? 6.898 1.993 -20.069 1.00 93.25 316 PHE A O 1
ATOM 2529 N N . GLN A 1 317 ? 5.897 2.531 -18.138 1.00 92.12 317 GLN A N 1
ATOM 2530 C CA . GLN A 1 317 ? 5.973 1.201 -17.545 1.00 92.12 317 GLN A CA 1
ATOM 2531 C C . GLN A 1 317 ? 5.191 0.160 -18.352 1.00 92.12 317 GLN A C 1
ATOM 2533 O O . GLN A 1 317 ? 5.442 -1.026 -18.222 1.00 92.12 317 GLN A O 1
ATOM 2538 N N . HIS A 1 318 ? 4.262 0.559 -19.218 1.00 90.88 318 HIS A N 1
ATOM 2539 C CA . HIS A 1 318 ? 3.502 -0.380 -20.044 1.00 90.88 318 HIS A CA 1
ATOM 2540 C C . HIS A 1 318 ? 4.173 -0.698 -21.387 1.00 90.88 318 HIS A C 1
ATOM 2542 O O . HIS A 1 318 ? 3.712 -1.595 -22.086 1.00 90.88 318 HIS A O 1
ATOM 2548 N N . LEU A 1 319 ? 5.265 -0.009 -21.743 1.00 94.06 319 LEU A N 1
ATOM 2549 C CA . LEU A 1 319 ? 5.981 -0.241 -23.004 1.00 94.06 319 LEU A CA 1
ATOM 2550 C C . LEU A 1 319 ? 6.868 -1.493 -22.975 1.00 94.06 319 LEU A C 1
ATOM 2552 O O . LEU A 1 319 ? 7.080 -2.100 -24.020 1.00 94.06 319 LEU A O 1
ATOM 2556 N N . CYS A 1 320 ? 7.377 -1.875 -21.801 1.00 95.12 320 CYS A N 1
ATOM 2557 C CA . CYS A 1 320 ? 8.096 -3.130 -21.595 1.00 95.12 320 CYS A CA 1
ATOM 2558 C C . CYS A 1 320 ? 7.202 -4.073 -20.775 1.00 95.12 320 CYS A C 1
ATOM 2560 O O . CYS A 1 320 ? 6.994 -3.813 -19.589 1.00 95.12 320 CYS A O 1
ATOM 2562 N N . PRO A 1 321 ? 6.633 -5.139 -21.367 1.00 93.12 321 PRO A N 1
ATOM 2563 C CA . PRO A 1 321 ? 5.681 -6.007 -20.674 1.00 93.12 321 PRO A CA 1
ATOM 2564 C C . PRO A 1 321 ? 6.347 -7.049 -19.763 1.00 93.12 321 PRO A C 1
ATOM 2566 O O . PRO A 1 321 ? 5.643 -7.685 -18.984 1.00 93.12 321 PRO A O 1
ATOM 2569 N N . ILE A 1 322 ? 7.674 -7.222 -19.836 1.00 94.69 322 ILE A N 1
ATOM 2570 C CA . ILE A 1 322 ? 8.418 -8.292 -19.144 1.00 94.69 322 ILE A CA 1
ATOM 2571 C C . ILE A 1 322 ? 8.132 -8.323 -17.637 1.00 94.69 322 ILE A C 1
ATOM 2573 O O . ILE A 1 322 ? 7.893 -9.383 -17.069 1.00 94.69 322 ILE A O 1
ATOM 2577 N N . TRP A 1 323 ? 8.067 -7.163 -16.978 1.00 91.69 323 TRP A N 1
ATOM 2578 C CA . TRP A 1 323 ? 7.851 -7.102 -15.527 1.00 91.69 323 TRP A CA 1
ATOM 2579 C C . TRP A 1 323 ? 6.454 -7.551 -15.071 1.00 91.69 323 TRP A C 1
ATOM 2581 O O . TRP A 1 323 ? 6.250 -7.742 -13.873 1.00 91.69 323 TRP A O 1
ATOM 2591 N N . LYS A 1 324 ? 5.500 -7.706 -15.999 1.00 90.50 324 LYS A N 1
ATOM 2592 C CA . LYS A 1 324 ? 4.155 -8.238 -15.728 1.00 90.50 324 LYS A CA 1
ATOM 2593 C C . LYS A 1 324 ? 4.064 -9.755 -15.913 1.00 90.50 324 LYS A C 1
ATOM 2595 O O . LYS A 1 324 ? 3.024 -10.330 -15.609 1.00 90.50 324 LYS A O 1
ATOM 2600 N N . GLN A 1 325 ? 5.099 -10.391 -16.456 1.00 92.12 325 GLN A N 1
ATOM 2601 C CA . GLN A 1 325 ? 5.105 -11.831 -16.686 1.00 92.12 325 GLN A CA 1
ATOM 2602 C C . GLN A 1 325 ? 5.367 -12.601 -15.386 1.00 92.12 325 GLN A C 1
ATOM 2604 O O . GLN A 1 325 ? 6.040 -12.111 -14.475 1.00 92.12 325 GLN A O 1
ATOM 2609 N N . GLU A 1 326 ? 4.871 -13.836 -15.314 1.00 91.00 326 GLU A N 1
ATOM 2610 C CA . GLU A 1 326 ? 5.076 -14.745 -14.179 1.00 91.00 326 GLU A CA 1
ATOM 2611 C C . GLU A 1 326 ? 6.468 -15.404 -14.214 1.00 91.00 326 GLU A C 1
ATOM 2613 O O . GLU A 1 326 ? 6.608 -16.621 -14.263 1.00 91.00 326 GLU A O 1
ATOM 2618 N N . LEU A 1 327 ? 7.519 -14.585 -14.195 1.00 93.19 327 LEU A N 1
ATOM 2619 C CA . LEU A 1 327 ? 8.917 -15.026 -14.209 1.00 93.19 327 LEU A CA 1
ATOM 2620 C C . LEU A 1 327 ? 9.535 -14.946 -12.813 1.00 93.19 327 LEU A C 1
ATOM 2622 O O . LEU A 1 327 ? 9.097 -14.143 -11.996 1.00 93.19 327 LEU A O 1
ATOM 2626 N N . GLY A 1 328 ? 10.582 -15.728 -12.533 1.00 93.56 328 GLY A N 1
ATOM 2627 C CA . GLY A 1 328 ? 11.468 -15.493 -11.382 1.00 93.56 328 GLY A CA 1
ATOM 2628 C C . GLY A 1 328 ? 12.287 -14.209 -11.557 1.00 93.56 328 GLY A C 1
ATOM 2629 O O . GLY A 1 328 ? 12.450 -13.722 -12.674 1.00 93.56 328 GLY A O 1
ATOM 2630 N N . GLY A 1 329 ? 12.821 -13.637 -10.475 1.00 93.62 329 GLY A N 1
ATOM 2631 C CA . GLY A 1 329 ? 13.548 -12.363 -10.537 1.00 93.62 329 GLY A CA 1
ATOM 2632 C C . GLY A 1 329 ? 14.771 -12.391 -11.465 1.00 93.62 329 GLY A C 1
ATOM 2633 O O . GLY A 1 329 ? 15.021 -11.417 -12.171 1.00 93.62 329 GLY A O 1
ATOM 2634 N N . VAL A 1 330 ? 15.507 -13.510 -11.507 1.00 95.31 330 VAL A N 1
ATOM 2635 C CA . VAL A 1 330 ? 16.683 -13.666 -12.387 1.00 95.31 330 VAL A CA 1
ATOM 2636 C C . VAL A 1 330 ? 16.253 -13.767 -13.847 1.00 95.31 330 VAL A C 1
ATOM 2638 O O . VAL A 1 330 ? 16.791 -13.046 -14.684 1.00 95.31 330 VAL A O 1
ATOM 2641 N N . ALA A 1 331 ? 15.275 -14.626 -14.148 1.00 95.69 331 ALA A N 1
ATOM 2642 C CA . ALA A 1 331 ? 14.727 -14.767 -15.497 1.00 95.69 331 ALA A CA 1
ATOM 2643 C C . ALA A 1 331 ? 14.158 -13.434 -16.015 1.00 95.69 331 ALA A C 1
ATOM 2645 O O . ALA A 1 331 ? 14.524 -12.984 -17.096 1.00 95.69 331 ALA A O 1
ATOM 2646 N N . MET A 1 332 ? 13.373 -12.740 -15.184 1.00 96.38 332 MET A N 1
ATOM 2647 C CA . MET A 1 332 ? 12.827 -11.418 -15.495 1.00 96.38 332 MET A CA 1
ATOM 2648 C C . MET A 1 332 ? 13.927 -10.396 -15.793 1.00 96.38 332 MET A C 1
ATOM 2650 O O . MET A 1 332 ? 13.770 -9.583 -16.698 1.00 96.38 332 MET A O 1
ATOM 2654 N N . LEU A 1 333 ? 15.039 -10.418 -15.046 1.00 95.44 333 LEU A N 1
ATOM 2655 C CA . LEU A 1 333 ? 16.147 -9.495 -15.283 1.00 95.44 333 LEU A CA 1
ATOM 2656 C C . LEU A 1 333 ? 16.829 -9.777 -16.623 1.00 95.44 333 LEU A C 1
ATOM 2658 O O . LEU A 1 333 ? 17.107 -8.833 -17.354 1.00 95.44 333 LEU A O 1
ATOM 2662 N N . LYS A 1 334 ? 17.072 -11.049 -16.958 1.00 94.69 334 LYS A N 1
ATOM 2663 C CA . LYS A 1 334 ? 17.664 -11.431 -18.248 1.00 94.69 334 LYS A CA 1
ATOM 2664 C C . LYS A 1 334 ? 16.780 -11.000 -19.414 1.00 94.69 334 LYS A C 1
ATOM 2666 O O . LYS A 1 334 ? 17.244 -10.258 -20.268 1.00 94.69 334 LYS A O 1
ATOM 2671 N N . GLU A 1 335 ? 15.496 -11.347 -19.381 1.00 95.81 335 GLU A N 1
ATOM 2672 C CA . GLU A 1 335 ? 14.557 -10.956 -20.438 1.00 95.81 335 GLU A CA 1
ATOM 2673 C C . GLU A 1 335 ? 14.383 -9.435 -20.539 1.00 95.81 335 GLU A C 1
ATOM 2675 O O . GLU A 1 335 ? 14.247 -8.887 -21.633 1.00 95.81 335 GLU A O 1
ATOM 2680 N N . ALA A 1 336 ? 14.413 -8.719 -19.409 1.00 95.75 336 ALA A N 1
ATOM 2681 C CA . ALA A 1 336 ? 14.367 -7.262 -19.422 1.00 95.75 336 ALA A CA 1
ATOM 2682 C C . ALA A 1 336 ? 15.619 -6.663 -20.079 1.00 95.75 336 ALA A C 1
ATOM 2684 O O . ALA A 1 336 ? 15.495 -5.669 -20.793 1.00 95.75 336 ALA A O 1
ATOM 2685 N N . LEU A 1 337 ? 16.802 -7.248 -19.859 1.00 94.81 337 LEU A N 1
ATOM 2686 C CA . LEU A 1 337 ? 18.044 -6.830 -20.512 1.00 94.81 337 LEU A CA 1
ATOM 2687 C C . LEU A 1 337 ? 18.039 -7.166 -22.007 1.00 94.81 337 LEU A C 1
ATOM 2689 O O . LEU A 1 337 ? 18.332 -6.282 -22.805 1.00 94.81 337 LEU A O 1
ATOM 2693 N N . ASP A 1 338 ? 17.584 -8.356 -22.399 1.00 95.06 338 ASP A N 1
ATOM 2694 C CA . ASP A 1 338 ? 17.434 -8.732 -23.813 1.00 95.06 338 ASP A CA 1
ATOM 2695 C C . ASP A 1 338 ? 16.476 -7.773 -24.543 1.00 95.06 338 ASP A C 1
ATOM 2697 O O . ASP A 1 338 ? 16.763 -7.276 -25.637 1.00 95.06 338 ASP A O 1
ATOM 2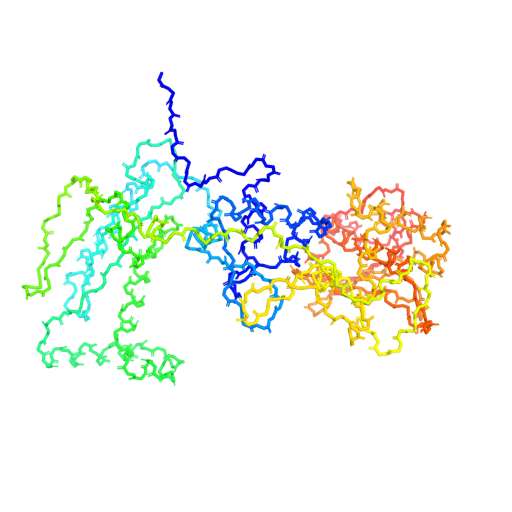701 N N . TRP A 1 339 ? 15.359 -7.421 -23.898 1.00 97.00 339 TRP A N 1
ATOM 2702 C CA . TRP A 1 339 ? 14.437 -6.408 -24.410 1.00 97.00 339 TRP A CA 1
ATOM 2703 C C . TRP A 1 339 ? 15.113 -5.034 -24.528 1.00 97.00 339 TRP A C 1
ATOM 2705 O O . TRP A 1 339 ? 14.891 -4.309 -25.505 1.00 97.00 339 TRP A O 1
ATOM 2715 N N . CYS A 1 340 ? 15.947 -4.657 -23.552 1.00 94.94 340 CYS A N 1
ATOM 2716 C CA . CYS A 1 340 ? 16.702 -3.406 -23.586 1.00 94.94 340 CYS A CA 1
ATOM 2717 C C . CYS A 1 340 ? 17.693 -3.362 -24.763 1.00 94.94 340 CYS A C 1
ATOM 2719 O O . CYS A 1 340 ? 17.817 -2.322 -25.425 1.00 94.94 340 CYS A O 1
ATOM 2721 N N . ASP A 1 341 ? 18.357 -4.481 -25.046 1.00 94.31 341 ASP A N 1
ATOM 2722 C CA . ASP A 1 341 ? 19.295 -4.643 -26.155 1.00 94.31 341 ASP A CA 1
ATOM 2723 C C . ASP A 1 341 ? 18.585 -4.474 -27.502 1.00 94.31 341 ASP A C 1
ATOM 2725 O O . ASP A 1 341 ? 18.994 -3.634 -28.318 1.00 94.31 341 ASP A O 1
ATOM 2729 N N . GLU A 1 342 ? 17.473 -5.194 -27.695 1.00 96.00 342 GLU A N 1
ATOM 2730 C CA . GLU A 1 342 ? 16.633 -5.145 -28.898 1.00 96.00 342 GLU A CA 1
ATOM 2731 C C . GLU A 1 342 ? 16.149 -3.715 -29.189 1.00 96.00 342 GLU A C 1
ATOM 2733 O O . GLU A 1 342 ? 16.248 -3.209 -30.314 1.00 96.00 342 GLU A O 1
ATOM 2738 N N . HIS A 1 343 ? 15.681 -3.021 -28.150 1.00 94.75 343 HIS A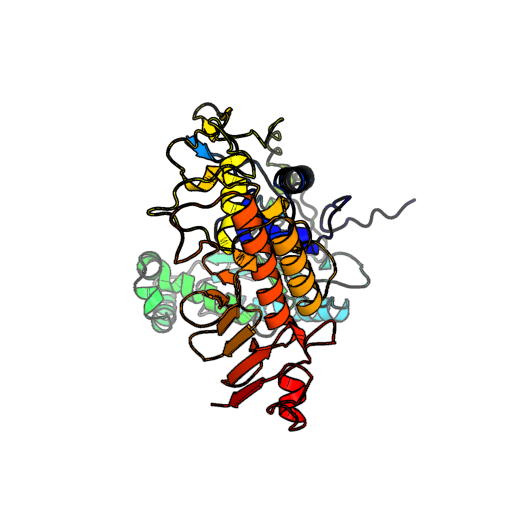 N 1
ATOM 2739 C CA . HIS A 1 343 ? 15.099 -1.684 -28.263 1.00 94.75 343 HIS A CA 1
ATOM 2740 C C . HIS A 1 343 ? 16.137 -0.557 -28.194 1.00 94.75 343 HIS A C 1
ATOM 2742 O O . HIS A 1 343 ? 15.784 0.620 -28.333 1.00 94.75 343 HIS A O 1
ATOM 2748 N N . LYS A 1 344 ? 17.422 -0.905 -28.046 1.00 92.56 344 LYS A N 1
ATOM 2749 C CA . LYS A 1 344 ? 18.561 0.020 -27.992 1.00 92.56 344 LYS A CA 1
ATOM 2750 C C . LYS A 1 344 ? 18.429 1.088 -26.900 1.00 92.56 344 LYS A C 1
ATOM 2752 O O . LYS A 1 344 ? 18.816 2.243 -27.108 1.00 92.56 344 LYS A O 1
ATOM 2757 N N . VAL A 1 345 ? 17.864 0.715 -25.754 1.00 91.06 345 VAL A N 1
ATOM 2758 C CA . VAL A 1 345 ? 17.687 1.616 -24.603 1.00 91.06 345 VAL A CA 1
ATOM 2759 C C . VAL A 1 345 ? 18.955 1.664 -23.762 1.00 91.06 345 VAL A C 1
ATOM 2761 O O . VAL A 1 345 ? 19.745 0.732 -23.770 1.00 91.06 345 VAL A O 1
ATOM 2764 N N . TRP A 1 346 ? 19.158 2.743 -23.013 1.00 88.50 346 TRP A N 1
ATOM 2765 C CA . TRP A 1 346 ? 20.425 2.998 -22.313 1.00 88.50 346 TRP A CA 1
ATOM 2766 C C . TRP A 1 346 ? 20.893 1.917 -21.327 1.00 88.50 346 TRP A C 1
ATOM 2768 O O . TRP A 1 346 ? 22.091 1.781 -21.109 1.00 88.50 346 TRP A O 1
ATOM 2778 N N . VAL A 1 347 ? 19.962 1.171 -20.731 1.00 88.31 347 VAL A N 1
ATOM 2779 C CA . VAL A 1 347 ? 20.255 0.169 -19.695 1.00 88.31 347 VAL A CA 1
ATOM 2780 C C . VAL A 1 347 ? 21.106 -0.983 -20.235 1.00 88.31 347 VAL A C 1
ATOM 2782 O O . VAL A 1 347 ? 21.867 -1.571 -19.476 1.00 88.31 347 VAL A O 1
ATOM 2785 N N . ARG A 1 348 ? 21.047 -1.247 -21.547 1.00 84.75 348 ARG A N 1
ATOM 2786 C CA . ARG A 1 348 ? 21.899 -2.236 -22.228 1.00 84.75 348 ARG A CA 1
ATOM 2787 C C . ARG A 1 348 ? 23.395 -1.967 -22.100 1.00 84.75 348 ARG A C 1
ATOM 2789 O O . ARG A 1 348 ? 24.209 -2.868 -22.234 1.00 84.75 348 ARG A O 1
ATOM 2796 N N . ASP A 1 349 ? 23.757 -0.699 -21.903 1.00 84.94 349 ASP A N 1
ATOM 2797 C CA . ASP A 1 349 ? 25.153 -0.280 -21.846 1.00 84.94 349 ASP A CA 1
ATOM 2798 C C . ASP A 1 349 ? 25.744 -0.554 -20.440 1.00 84.94 349 ASP A C 1
ATOM 2800 O O . ASP A 1 349 ? 26.942 -0.377 -20.227 1.00 84.94 349 ASP A O 1
ATOM 2804 N N . LEU A 1 350 ? 24.921 -1.000 -19.475 1.00 85.81 350 LEU A N 1
ATOM 2805 C CA . LEU A 1 350 ? 25.356 -1.354 -18.125 1.00 85.81 350 LEU A CA 1
ATOM 2806 C C . LEU A 1 350 ? 25.968 -2.753 -18.086 1.00 85.81 350 LEU A C 1
ATOM 2808 O O . LEU A 1 350 ? 25.422 -3.717 -18.618 1.00 85.81 350 LEU A O 1
ATOM 2812 N N . PHE A 1 351 ? 27.073 -2.888 -17.352 1.00 82.75 351 PHE A N 1
ATOM 2813 C CA . PHE A 1 351 ? 27.656 -4.198 -17.089 1.00 82.75 351 PHE A CA 1
ATOM 2814 C C . PHE A 1 351 ? 26.672 -5.058 -16.267 1.00 82.75 351 PHE A C 1
ATOM 2816 O O . PHE A 1 351 ? 26.193 -4.587 -15.231 1.00 82.75 351 PHE A O 1
ATOM 2823 N N . PRO A 1 352 ? 26.375 -6.314 -16.659 1.00 85.62 352 PRO A N 1
ATOM 2824 C CA . PRO A 1 352 ? 25.355 -7.152 -16.020 1.00 85.62 352 PRO A CA 1
ATOM 2825 C C . PRO A 1 352 ? 25.848 -7.775 -14.697 1.00 85.62 352 PRO A C 1
ATOM 2827 O O . PRO A 1 352 ? 25.763 -8.982 -14.462 1.00 85.62 352 PRO A O 1
ATOM 2830 N N . ARG A 1 353 ? 26.398 -6.935 -13.818 1.00 91.69 353 ARG A N 1
ATOM 2831 C CA . ARG A 1 353 ? 26.790 -7.244 -12.442 1.00 91.69 353 ARG A CA 1
ATOM 2832 C C . ARG A 1 353 ? 25.734 -6.684 -11.510 1.00 91.69 353 ARG A C 1
ATOM 2834 O O . ARG A 1 353 ? 25.441 -5.489 -11.535 1.00 91.69 353 ARG A O 1
ATOM 2841 N N . VAL A 1 354 ? 25.181 -7.565 -10.690 1.00 94.00 354 VAL A N 1
ATOM 2842 C CA . VAL A 1 354 ? 24.218 -7.223 -9.654 1.00 94.00 354 VAL A CA 1
ATOM 2843 C C . VAL A 1 354 ? 24.933 -7.219 -8.315 1.00 94.00 354 VAL A C 1
ATOM 2845 O O . VAL A 1 354 ? 25.491 -8.233 -7.906 1.00 94.00 354 VAL A O 1
ATOM 2848 N N . SER A 1 355 ? 24.905 -6.086 -7.623 1.00 92.94 355 SER A N 1
ATOM 2849 C CA . SER A 1 355 ? 25.417 -5.977 -6.255 1.00 92.94 355 SER A CA 1
ATOM 2850 C C . SER A 1 355 ? 24.247 -5.827 -5.293 1.00 92.94 355 SER A C 1
ATOM 2852 O O . SER A 1 355 ? 23.364 -4.991 -5.508 1.00 92.94 355 SER A O 1
ATOM 2854 N N . ILE A 1 356 ? 24.230 -6.651 -4.248 1.00 94.06 356 ILE A N 1
ATOM 2855 C CA . ILE A 1 356 ? 23.246 -6.617 -3.170 1.00 94.06 356 ILE A CA 1
ATOM 2856 C C . ILE A 1 356 ? 23.978 -6.233 -1.892 1.00 94.06 356 ILE A C 1
ATOM 2858 O O . ILE A 1 356 ? 24.916 -6.907 -1.481 1.00 94.06 356 ILE A O 1
ATOM 2862 N N . GLN A 1 357 ? 23.515 -5.177 -1.237 1.00 92.44 357 GLN A N 1
ATOM 2863 C CA . GLN A 1 357 ? 24.017 -4.739 0.055 1.00 92.44 357 GLN A CA 1
ATOM 2864 C C . GLN A 1 357 ? 22.859 -4.659 1.042 1.00 92.44 357 GLN A C 1
ATOM 2866 O O . GLN A 1 357 ? 21.844 -4.009 0.780 1.00 92.44 357 GLN A O 1
ATOM 2871 N N . ARG A 1 358 ? 23.006 -5.293 2.202 1.00 91.25 358 ARG A N 1
ATOM 2872 C CA . ARG A 1 358 ? 22.031 -5.213 3.289 1.00 91.25 358 ARG A CA 1
ATOM 2873 C C . ARG A 1 358 ? 22.719 -4.754 4.566 1.00 91.25 358 ARG A C 1
ATOM 2875 O O . ARG A 1 358 ? 23.582 -5.454 5.085 1.00 91.25 358 ARG A O 1
ATOM 2882 N N . SER A 1 359 ? 22.270 -3.626 5.107 1.00 86.19 359 SER A N 1
ATOM 2883 C CA . SER A 1 359 ? 22.614 -3.127 6.443 1.00 86.19 359 SER A CA 1
ATOM 2884 C C . SER A 1 359 ? 21.351 -2.830 7.267 1.00 86.19 359 SER A C 1
ATOM 2886 O O . SER A 1 359 ? 20.239 -3.136 6.844 1.00 86.19 359 SER A O 1
ATOM 2888 N N . ASP A 1 360 ? 21.504 -2.277 8.471 1.00 77.38 360 ASP A N 1
ATOM 2889 C CA . ASP A 1 360 ? 20.402 -1.809 9.325 1.00 77.38 360 ASP A CA 1
ATOM 2890 C C . ASP A 1 360 ? 19.714 -0.557 8.776 1.00 77.38 360 ASP A C 1
ATOM 2892 O O . ASP A 1 360 ? 18.520 -0.352 8.995 1.00 77.38 360 ASP A O 1
ATOM 2896 N N . ARG A 1 361 ? 20.480 0.289 8.085 1.00 71.88 361 ARG A N 1
ATOM 2897 C CA . ARG A 1 361 ? 20.032 1.593 7.592 1.00 71.88 361 ARG A CA 1
ATOM 2898 C C . ARG A 1 361 ? 19.677 1.577 6.118 1.00 71.88 361 ARG A C 1
ATOM 2900 O O . ARG A 1 361 ? 18.823 2.361 5.714 1.00 71.88 361 ARG A O 1
ATOM 2907 N N . MET A 1 362 ? 20.329 0.736 5.313 1.00 77.69 362 MET A N 1
ATOM 2908 C CA . MET A 1 362 ? 20.138 0.719 3.864 1.00 77.69 362 MET A CA 1
ATOM 2909 C C . MET A 1 362 ? 20.177 -0.694 3.287 1.00 77.69 362 MET A C 1
ATOM 2911 O O . MET A 1 362 ? 21.082 -1.487 3.534 1.00 77.69 362 MET A O 1
ATOM 2915 N N . HIS A 1 363 ? 19.181 -0.980 2.462 1.00 89.81 363 HIS A N 1
ATOM 2916 C CA . HIS A 1 363 ? 19.065 -2.196 1.676 1.00 89.81 363 HIS A CA 1
ATOM 2917 C C . HIS A 1 363 ? 19.152 -1.754 0.226 1.00 89.81 363 HIS A C 1
ATOM 2919 O O . HIS A 1 363 ? 18.254 -1.062 -0.244 1.00 89.81 363 HIS A O 1
ATOM 2925 N N . VAL A 1 364 ? 20.239 -2.072 -0.459 1.00 90.50 364 VAL A N 1
ATOM 2926 C CA . VAL A 1 364 ? 20.502 -1.554 -1.799 1.00 90.50 364 VAL A CA 1
ATOM 2927 C C . VAL A 1 364 ? 20.720 -2.715 -2.747 1.00 90.50 364 VAL A C 1
ATOM 2929 O O . VAL A 1 364 ? 21.489 -3.625 -2.448 1.00 90.50 364 VAL A O 1
ATOM 2932 N N . ILE A 1 365 ? 20.066 -2.663 -3.901 1.00 91.44 365 ILE A N 1
ATOM 2933 C CA . ILE A 1 365 ? 20.387 -3.520 -5.037 1.00 91.44 365 ILE A CA 1
ATOM 2934 C C . ILE A 1 365 ? 20.740 -2.660 -6.244 1.00 91.44 365 ILE A C 1
ATOM 2936 O O . ILE A 1 365 ? 20.158 -1.595 -6.462 1.00 91.44 365 ILE A O 1
ATOM 2940 N N . ARG A 1 366 ? 21.756 -3.089 -6.984 1.00 90.94 366 ARG A N 1
ATOM 2941 C CA . ARG A 1 366 ? 22.420 -2.300 -8.020 1.00 90.94 366 ARG A CA 1
ATOM 2942 C C . ARG A 1 366 ? 22.614 -3.133 -9.269 1.00 90.94 366 ARG A C 1
ATOM 2944 O O . ARG A 1 366 ? 22.885 -4.322 -9.143 1.00 90.94 366 ARG A O 1
ATOM 2951 N N . LEU A 1 367 ? 22.551 -2.490 -10.429 1.00 91.00 367 LEU A N 1
ATOM 2952 C CA . LEU A 1 367 ? 23.016 -3.045 -11.698 1.00 91.00 367 LEU A CA 1
ATOM 2953 C C . LEU A 1 367 ? 24.070 -2.111 -12.294 1.00 91.00 367 LEU A C 1
ATOM 2955 O O . LEU A 1 367 ? 23.813 -0.912 -12.423 1.00 91.00 367 LEU A O 1
ATOM 2959 N N . GLY A 1 368 ? 25.219 -2.674 -12.668 1.00 86.81 368 GLY A N 1
ATOM 2960 C CA . GLY A 1 368 ? 26.316 -1.959 -13.318 1.00 86.81 368 GLY A CA 1
ATOM 2961 C C . GLY A 1 368 ? 27.642 -2.054 -12.560 1.00 86.81 368 GLY A C 1
ATOM 2962 O O . GLY A 1 368 ? 27.790 -2.819 -11.604 1.00 86.81 368 GLY A O 1
ATOM 2963 N N . LEU A 1 369 ? 28.612 -1.247 -12.988 1.00 77.38 369 LEU A N 1
ATOM 2964 C CA . LEU A 1 369 ? 29.925 -1.106 -12.357 1.00 77.38 369 LEU A CA 1
ATOM 2965 C C . LEU A 1 369 ? 30.344 0.373 -12.378 1.00 77.38 369 LEU A C 1
ATOM 2967 O O . LEU A 1 369 ? 30.155 1.051 -13.384 1.00 77.38 369 LEU A O 1
ATOM 2971 N N . GLY A 1 370 ? 30.957 0.863 -11.297 1.00 70.69 370 GLY A N 1
ATOM 2972 C CA . GLY A 1 370 ? 31.514 2.220 -11.251 1.00 70.69 370 GLY A CA 1
ATOM 2973 C C . GLY A 1 370 ? 30.454 3.324 -11.372 1.00 70.69 370 GLY A C 1
ATOM 2974 O O . GLY A 1 370 ? 29.463 3.317 -10.640 1.00 70.69 370 GLY A O 1
ATOM 2975 N N . ASP A 1 371 ? 30.687 4.283 -12.273 1.00 61.31 371 ASP A N 1
ATOM 2976 C CA . ASP A 1 371 ? 29.850 5.482 -12.455 1.00 61.31 371 ASP A CA 1
ATOM 2977 C C . ASP A 1 371 ? 28.514 5.208 -13.170 1.00 61.31 371 ASP A C 1
ATOM 2979 O O . ASP A 1 371 ? 27.559 5.982 -13.034 1.00 61.31 371 ASP A O 1
ATOM 2983 N N . ASP A 1 372 ? 28.422 4.075 -13.868 1.00 61.94 372 ASP A N 1
ATOM 2984 C CA . ASP A 1 372 ? 27.238 3.613 -14.584 1.00 61.94 372 ASP A CA 1
ATOM 2985 C C . ASP A 1 372 ? 26.425 2.657 -13.715 1.00 61.94 372 ASP A C 1
ATOM 2987 O O . ASP A 1 372 ? 26.532 1.435 -13.823 1.00 61.94 372 ASP A O 1
ATOM 2991 N N . LEU A 1 373 ? 25.605 3.226 -12.827 1.00 69.44 373 LEU A N 1
ATOM 2992 C CA . LEU A 1 373 ? 24.791 2.435 -11.912 1.00 69.44 373 LEU A CA 1
ATOM 2993 C C . LEU A 1 373 ? 23.353 2.931 -11.804 1.00 69.44 373 LEU A C 1
ATOM 2995 O O . LEU A 1 373 ? 23.091 4.068 -11.398 1.00 69.44 373 LEU A O 1
ATOM 2999 N N . ILE A 1 374 ? 22.419 2.014 -12.054 1.00 80.81 374 ILE A N 1
ATOM 3000 C CA . ILE A 1 374 ? 21.080 2.099 -11.478 1.00 80.81 374 ILE A CA 1
ATOM 3001 C C . ILE A 1 374 ? 21.151 1.444 -10.104 1.00 80.81 374 ILE A C 1
ATOM 3003 O O . ILE A 1 374 ? 21.654 0.327 -9.961 1.00 80.81 374 ILE A O 1
ATOM 3007 N N . TYR A 1 375 ? 20.631 2.124 -9.088 1.00 82.44 375 TYR A N 1
ATOM 3008 C CA . TYR A 1 375 ? 20.484 1.547 -7.762 1.00 82.44 375 TYR A CA 1
ATOM 3009 C C . TYR A 1 375 ? 19.098 1.810 -7.206 1.00 82.44 375 TYR A C 1
ATOM 3011 O O . TYR A 1 375 ? 18.503 2.871 -7.415 1.00 82.44 375 TYR A O 1
ATOM 3019 N N . PHE A 1 376 ? 18.624 0.833 -6.450 1.00 85.88 376 PHE A N 1
ATOM 3020 C CA . PHE A 1 376 ? 17.344 0.879 -5.781 1.00 85.88 376 PHE A CA 1
ATOM 3021 C C . PHE A 1 376 ? 17.536 0.590 -4.303 1.00 85.88 376 PHE A C 1
ATOM 3023 O O . PHE A 1 376 ? 18.193 -0.380 -3.923 1.00 85.88 376 PHE A O 1
ATOM 3030 N N . ASN A 1 377 ? 16.943 1.441 -3.478 1.00 86.12 377 ASN A N 1
ATOM 3031 C CA . ASN A 1 377 ? 16.764 1.193 -2.064 1.00 86.12 377 ASN A CA 1
ATOM 3032 C C . ASN A 1 377 ? 15.519 0.318 -1.880 1.00 86.12 377 ASN A C 1
ATOM 3034 O O . ASN A 1 377 ? 14.417 0.709 -2.269 1.00 86.12 377 ASN A O 1
ATOM 3038 N N . ILE A 1 378 ? 15.687 -0.854 -1.275 1.00 83.50 378 ILE A N 1
ATOM 3039 C CA . ILE A 1 378 ? 14.613 -1.810 -1.006 1.00 83.50 378 ILE A CA 1
ATOM 3040 C C . ILE A 1 378 ? 14.141 -1.640 0.443 1.00 83.50 378 ILE A C 1
ATOM 3042 O O . ILE A 1 378 ? 14.692 -2.218 1.375 1.00 83.50 378 ILE A O 1
ATOM 3046 N N . GLY A 1 379 ? 13.126 -0.810 0.667 1.00 71.06 379 GLY A N 1
ATOM 3047 C CA . GLY A 1 379 ? 12.510 -0.662 1.983 1.00 71.06 379 GLY A CA 1
ATOM 3048 C C . GLY A 1 379 ? 11.537 -1.801 2.297 1.00 71.06 379 GLY A C 1
ATOM 3049 O O . GLY A 1 379 ? 11.025 -2.471 1.408 1.00 71.06 379 GLY A O 1
ATOM 3050 N N . GLY A 1 380 ? 11.173 -1.968 3.573 1.00 63.91 380 GLY A N 1
ATOM 3051 C CA . GLY A 1 380 ? 10.208 -3.001 3.983 1.00 63.91 380 GLY A CA 1
ATOM 3052 C C . GLY A 1 380 ? 8.781 -2.835 3.427 1.00 63.91 380 GLY A C 1
ATOM 3053 O O . GLY A 1 380 ? 7.960 -3.727 3.613 1.00 63.91 380 GLY A O 1
ATOM 3054 N N . LYS A 1 381 ? 8.460 -1.694 2.797 1.00 60.09 381 LYS A N 1
ATOM 3055 C CA . LYS A 1 381 ? 7.140 -1.403 2.199 1.00 60.09 381 LYS A CA 1
ATOM 3056 C C . LYS A 1 381 ? 7.194 -0.854 0.770 1.00 60.09 381 LYS A C 1
ATOM 3058 O O . LYS A 1 381 ? 6.143 -0.747 0.146 1.00 60.09 381 LYS A O 1
ATOM 3063 N N . SER A 1 382 ? 8.363 -0.459 0.270 1.00 71.06 382 SER A N 1
ATOM 3064 C CA . SER A 1 382 ? 8.495 0.138 -1.059 1.00 71.06 382 SER A CA 1
ATOM 3065 C C . SER A 1 382 ? 9.932 0.071 -1.555 1.00 71.06 382 SER A C 1
ATOM 3067 O O . SER A 1 382 ? 10.876 0.187 -0.772 1.00 71.06 382 SER A O 1
ATOM 3069 N N . THR A 1 383 ? 10.070 -0.039 -2.870 1.00 83.00 383 THR A N 1
ATOM 3070 C CA . THR A 1 383 ? 11.341 0.085 -3.580 1.00 83.00 383 THR A CA 1
ATOM 3071 C C . THR A 1 383 ? 11.433 1.481 -4.175 1.00 83.00 383 THR A C 1
ATOM 3073 O O . THR A 1 383 ? 10.519 1.900 -4.885 1.00 83.00 383 THR A O 1
ATOM 3076 N N . THR A 1 384 ? 12.510 2.204 -3.872 1.00 86.25 384 THR A N 1
ATOM 3077 C CA . THR A 1 384 ? 12.746 3.564 -4.374 1.00 86.25 384 THR A CA 1
ATOM 3078 C C . THR A 1 384 ? 14.070 3.643 -5.111 1.00 86.25 384 THR A C 1
ATOM 3080 O O . THR A 1 384 ? 15.047 3.005 -4.726 1.00 86.25 384 THR A O 1
ATOM 3083 N N . GLY A 1 385 ? 14.134 4.423 -6.182 1.00 85.44 385 GLY A N 1
ATOM 3084 C CA . GLY A 1 385 ? 15.383 4.604 -6.922 1.00 85.44 385 GLY A CA 1
ATOM 3085 C C . GLY A 1 385 ? 15.167 5.228 -8.285 1.00 85.44 385 GLY A C 1
ATOM 3086 O O . GLY A 1 385 ? 14.123 5.035 -8.904 1.00 85.44 385 GLY A O 1
ATOM 3087 N N . SER A 1 386 ? 16.158 5.998 -8.731 1.00 88.69 386 SER A N 1
ATOM 3088 C CA . SER A 1 386 ? 16.098 6.744 -9.987 1.00 88.69 386 SER A CA 1
ATOM 3089 C C . SER A 1 386 ? 16.136 5.805 -11.190 1.00 88.69 386 SER A C 1
ATOM 3091 O O . SER A 1 386 ? 17.040 4.984 -11.313 1.00 88.69 386 SER A O 1
ATOM 3093 N N . LEU A 1 387 ? 15.197 5.994 -12.115 1.00 91.00 387 LEU A N 1
ATOM 3094 C CA . LEU A 1 387 ? 15.192 5.376 -13.445 1.00 91.00 387 LEU A CA 1
ATOM 3095 C C . LEU A 1 387 ? 15.985 6.198 -14.469 1.00 91.00 387 LEU A C 1
ATOM 3097 O O . LEU A 1 387 ? 16.134 5.788 -15.620 1.00 91.00 387 LEU A O 1
ATOM 3101 N N . LEU A 1 388 ? 16.442 7.388 -14.075 1.00 89.62 388 LEU A N 1
ATOM 3102 C CA . LEU A 1 388 ? 17.200 8.282 -14.936 1.00 89.62 388 LEU A CA 1
ATOM 3103 C C . LEU A 1 388 ? 18.691 7.910 -14.931 1.00 89.62 388 LEU A C 1
ATOM 3105 O O . LEU A 1 388 ? 19.243 7.669 -13.853 1.00 89.62 388 LEU A O 1
ATOM 3109 N N . PRO A 1 389 ? 19.349 7.913 -16.102 1.00 85.81 389 PRO A N 1
ATOM 3110 C CA . PRO A 1 389 ? 20.791 7.721 -16.216 1.00 85.81 389 PRO A CA 1
ATOM 3111 C C . PRO A 1 389 ? 21.551 8.903 -15.603 1.00 85.81 389 PRO A C 1
ATOM 3113 O O . PRO A 1 389 ? 21.120 10.050 -15.712 1.00 85.81 389 PRO A O 1
ATOM 3116 N N . ARG A 1 390 ? 22.719 8.641 -15.008 1.00 79.44 390 ARG A N 1
ATOM 3117 C CA . ARG A 1 390 ? 23.582 9.687 -14.420 1.00 79.44 390 ARG A CA 1
ATOM 3118 C C . ARG A 1 390 ? 24.347 10.508 -15.460 1.00 79.44 390 ARG A C 1
ATOM 3120 O O . ARG A 1 390 ? 24.668 11.665 -15.229 1.00 79.44 390 ARG A O 1
ATOM 3127 N N . ASN A 1 391 ? 24.631 9.904 -16.603 1.00 79.31 391 ASN A N 1
ATOM 3128 C CA . ASN A 1 391 ? 25.540 10.380 -17.645 1.00 79.31 391 ASN A CA 1
ATOM 3129 C C . ASN A 1 391 ? 24.820 10.778 -18.945 1.00 79.31 391 ASN A C 1
ATOM 3131 O O . ASN A 1 391 ? 25.455 10.949 -19.986 1.00 79.31 391 ASN A O 1
ATOM 3135 N N . ARG A 1 392 ? 23.491 10.941 -18.917 1.00 83.81 392 ARG A N 1
ATOM 3136 C CA . ARG A 1 392 ? 22.723 11.455 -20.062 1.00 83.81 392 ARG A CA 1
ATOM 3137 C C . ARG A 1 392 ? 21.861 12.626 -19.629 1.00 83.81 392 ARG A C 1
ATOM 3139 O O . ARG A 1 392 ? 21.318 12.630 -18.539 1.00 83.81 392 ARG A O 1
ATOM 3146 N N . THR A 1 393 ? 21.672 13.582 -20.529 1.00 88.25 393 THR A N 1
ATOM 3147 C CA . THR A 1 393 ? 20.830 14.769 -20.299 1.00 88.25 393 THR A CA 1
ATOM 3148 C C . THR A 1 393 ? 19.432 14.628 -20.896 1.00 88.25 393 THR A C 1
ATOM 3150 O O . THR A 1 393 ? 18.577 15.495 -20.718 1.00 88.25 393 THR A O 1
ATOM 3153 N N . ARG A 1 394 ? 19.165 13.540 -21.634 1.00 91.62 394 ARG A N 1
ATOM 3154 C CA . ARG A 1 394 ? 17.880 13.301 -22.302 1.00 91.62 394 ARG A CA 1
ATOM 3155 C C . ARG A 1 394 ? 17.474 11.833 -22.255 1.00 91.62 394 ARG A C 1
ATOM 3157 O O . ARG A 1 394 ? 18.294 10.968 -22.561 1.00 91.62 394 ARG A O 1
ATOM 3164 N N . VAL A 1 395 ? 16.194 11.573 -21.992 1.00 92.00 395 VAL A N 1
ATOM 3165 C CA . VAL A 1 395 ? 15.598 10.222 -21.998 1.00 92.00 395 VAL A CA 1
ATOM 3166 C C . VAL A 1 395 ? 14.267 10.204 -22.736 1.00 92.00 395 VAL A C 1
ATOM 3168 O O . VAL A 1 395 ? 13.596 11.228 -22.873 1.00 92.00 395 VAL A O 1
ATOM 3171 N N . SER A 1 396 ? 13.887 9.036 -23.229 1.00 93.50 396 SER A N 1
ATOM 3172 C CA . SER A 1 396 ? 12.581 8.762 -23.831 1.00 93.50 396 SER A CA 1
ATOM 3173 C C . SER A 1 396 ? 11.714 7.882 -22.917 1.00 93.50 396 SER A C 1
ATOM 3175 O O . SER A 1 396 ? 12.193 7.378 -21.903 1.00 93.50 396 SER A O 1
ATOM 3177 N N . LYS A 1 397 ? 10.430 7.670 -23.245 1.00 94.00 397 LYS A N 1
ATOM 3178 C CA . LYS A 1 397 ? 9.601 6.731 -22.461 1.00 94.00 397 LYS A CA 1
ATOM 3179 C C . LYS A 1 397 ? 10.129 5.304 -22.566 1.00 94.00 397 LYS A C 1
ATOM 3181 O O . LYS A 1 397 ? 10.093 4.581 -21.581 1.00 94.00 397 LYS A O 1
ATOM 3186 N N . ILE A 1 398 ? 10.621 4.904 -23.740 1.00 95.38 398 ILE A N 1
ATOM 3187 C CA . ILE A 1 398 ? 11.155 3.554 -23.935 1.00 95.38 398 ILE A CA 1
ATOM 3188 C C . ILE A 1 398 ? 12.426 3.324 -23.099 1.00 95.38 398 ILE A C 1
ATOM 3190 O O . ILE A 1 398 ? 12.591 2.249 -22.532 1.00 95.38 398 ILE A O 1
ATOM 3194 N N . ASP A 1 399 ? 13.249 4.365 -22.909 1.00 93.81 399 ASP A N 1
ATOM 3195 C CA . ASP A 1 399 ? 14.390 4.338 -21.980 1.00 93.81 399 ASP A CA 1
ATOM 3196 C C . ASP A 1 399 ? 13.949 4.068 -20.532 1.00 93.81 399 ASP A C 1
ATOM 3198 O O . ASP A 1 399 ? 14.540 3.238 -19.840 1.00 93.81 399 ASP A O 1
ATOM 3202 N N . LEU A 1 400 ? 12.893 4.751 -20.078 1.00 94.56 400 LEU A N 1
ATOM 3203 C CA . LEU A 1 400 ? 12.332 4.558 -18.737 1.00 94.56 400 LEU A CA 1
ATOM 3204 C C . LEU A 1 400 ? 11.661 3.192 -18.579 1.00 94.56 400 LEU A C 1
ATOM 3206 O O . LEU A 1 400 ? 11.717 2.614 -17.499 1.00 94.56 400 LEU A O 1
ATOM 3210 N N . ALA A 1 401 ? 11.043 2.667 -19.639 1.00 95.69 401 ALA A N 1
ATOM 3211 C CA . ALA A 1 401 ? 10.399 1.358 -19.636 1.00 95.69 401 ALA A CA 1
ATOM 3212 C C . ALA A 1 401 ? 11.396 0.227 -19.353 1.00 95.69 401 ALA A C 1
ATOM 3214 O O . ALA A 1 401 ? 11.131 -0.623 -18.505 1.00 95.69 401 ALA A O 1
ATOM 3215 N N . GLY A 1 402 ? 12.559 0.260 -20.014 1.00 95.31 402 GLY A N 1
ATOM 3216 C CA . GLY A 1 402 ? 13.641 -0.695 -19.767 1.00 95.31 402 GLY A CA 1
ATOM 3217 C C . GLY A 1 402 ? 14.181 -0.594 -18.340 1.00 95.31 402 GLY A C 1
ATOM 3218 O O . GLY A 1 402 ? 14.241 -1.591 -17.624 1.00 95.31 402 GLY A O 1
ATOM 3219 N N . ALA A 1 403 ? 14.476 0.628 -17.879 1.00 94.06 403 ALA A N 1
ATOM 3220 C CA . ALA A 1 403 ? 14.948 0.864 -16.511 1.00 94.06 403 ALA A CA 1
ATOM 3221 C C . ALA A 1 403 ? 13.932 0.411 -15.450 1.00 94.06 403 ALA A C 1
ATOM 3223 O O . ALA A 1 403 ? 14.313 -0.140 -14.418 1.00 94.06 403 ALA A O 1
ATOM 3224 N N . TYR A 1 404 ? 12.637 0.607 -15.709 1.00 94.69 404 TYR A N 1
ATOM 3225 C CA . TYR A 1 404 ? 11.563 0.156 -14.830 1.00 94.69 404 TYR A CA 1
ATOM 3226 C C . TYR A 1 404 ? 11.497 -1.364 -14.741 1.00 94.69 404 TYR A C 1
ATOM 3228 O O . TYR A 1 404 ? 11.450 -1.901 -13.636 1.00 94.69 404 TYR A O 1
ATOM 3236 N N . ALA A 1 405 ? 11.533 -2.060 -15.882 1.00 95.12 405 ALA A N 1
ATOM 3237 C CA . ALA A 1 405 ? 11.505 -3.518 -15.910 1.00 95.12 405 ALA A CA 1
ATOM 3238 C C . ALA A 1 405 ? 12.705 -4.120 -15.163 1.00 95.12 405 ALA A C 1
ATOM 3240 O O . ALA A 1 405 ? 12.526 -5.001 -14.323 1.00 95.12 405 ALA A O 1
ATOM 3241 N N . VAL A 1 406 ? 13.902 -3.562 -15.373 1.00 94.44 406 VAL A N 1
ATOM 3242 C CA . VAL A 1 406 ? 15.109 -3.930 -14.620 1.00 94.44 406 VAL A CA 1
ATOM 3243 C C . VAL A 1 406 ? 14.944 -3.660 -13.124 1.00 94.44 406 VAL A C 1
ATOM 3245 O O . VAL A 1 406 ? 15.236 -4.533 -12.309 1.00 94.44 406 VAL A O 1
ATOM 3248 N N . GLY A 1 407 ? 14.422 -2.496 -12.730 1.00 93.12 407 GLY A N 1
ATOM 3249 C CA . GLY A 1 407 ? 14.188 -2.183 -11.318 1.00 93.12 407 GLY A CA 1
ATOM 3250 C C . GLY A 1 407 ? 13.196 -3.123 -10.633 1.00 93.12 407 GLY A C 1
ATOM 3251 O O . GLY A 1 407 ? 13.439 -3.560 -9.505 1.00 93.12 407 GLY A O 1
ATOM 3252 N N . ARG A 1 408 ? 12.114 -3.503 -11.324 1.00 93.31 408 ARG A N 1
ATOM 3253 C CA . ARG A 1 408 ? 11.157 -4.514 -10.843 1.00 93.31 408 ARG A CA 1
ATOM 3254 C C . ARG A 1 408 ? 11.820 -5.885 -10.691 1.00 93.31 408 ARG A C 1
ATOM 3256 O O . ARG A 1 408 ? 11.630 -6.520 -9.654 1.00 93.31 408 ARG A O 1
ATOM 3263 N N . ALA A 1 409 ? 12.630 -6.303 -11.662 1.00 94.31 409 ALA A N 1
ATOM 3264 C CA . ALA A 1 409 ? 13.346 -7.574 -11.616 1.00 94.31 409 ALA A CA 1
ATOM 3265 C C . ALA A 1 409 ? 14.341 -7.640 -10.447 1.00 94.31 409 ALA A C 1
ATOM 3267 O O . ALA A 1 409 ? 14.337 -8.605 -9.685 1.00 94.31 409 ALA A O 1
ATOM 3268 N N . LEU A 1 410 ? 15.124 -6.579 -10.231 1.00 93.94 410 LEU A N 1
ATOM 3269 C CA . LEU A 1 410 ? 16.052 -6.477 -9.102 1.00 93.94 410 LEU A CA 1
ATOM 3270 C C . LEU A 1 410 ? 15.315 -6.528 -7.754 1.00 93.94 410 LEU A C 1
ATOM 3272 O O . LEU A 1 410 ? 15.693 -7.296 -6.869 1.00 93.94 410 LEU A O 1
ATOM 3276 N N . SER A 1 411 ? 14.226 -5.767 -7.598 1.00 92.50 411 SER A N 1
ATOM 3277 C CA . SER A 1 411 ? 13.394 -5.825 -6.386 1.00 92.50 411 SER A CA 1
ATOM 3278 C C . SER A 1 411 ? 12.898 -7.249 -6.118 1.00 92.50 411 SER A C 1
ATOM 3280 O O . SER A 1 411 ? 12.987 -7.743 -4.997 1.00 92.50 411 SER A O 1
ATOM 3282 N N . LYS A 1 412 ? 12.441 -7.943 -7.163 1.00 93.06 412 LYS A N 1
ATOM 3283 C CA . LYS A 1 412 ? 11.957 -9.319 -7.070 1.00 93.06 412 LYS A CA 1
ATOM 3284 C C . LYS A 1 412 ? 13.065 -10.313 -6.715 1.00 93.06 412 LYS A C 1
ATOM 3286 O O . LYS A 1 412 ? 12.849 -11.161 -5.855 1.00 93.06 412 LYS A O 1
ATOM 3291 N N . MET A 1 413 ? 14.260 -10.176 -7.296 1.00 94.19 413 MET A N 1
ATOM 3292 C CA . MET A 1 413 ? 15.437 -10.970 -6.911 1.00 94.19 413 MET A CA 1
ATOM 3293 C C . MET A 1 413 ? 15.766 -10.810 -5.423 1.00 94.19 413 MET A C 1
ATOM 3295 O O . MET A 1 413 ? 16.039 -11.799 -4.744 1.00 94.19 413 MET A O 1
ATOM 3299 N N . TYR A 1 414 ? 15.723 -9.576 -4.912 1.00 94.06 414 TYR A N 1
ATOM 3300 C CA . TYR A 1 414 ? 15.980 -9.280 -3.503 1.00 94.06 414 TYR A CA 1
ATOM 3301 C C . TYR A 1 414 ? 14.980 -9.986 -2.572 1.00 94.06 414 TYR A C 1
ATOM 3303 O O . TYR A 1 414 ? 15.369 -10.574 -1.554 1.00 94.06 414 TYR A O 1
ATOM 3311 N N . ASP A 1 415 ? 13.697 -9.948 -2.935 1.00 92.00 415 ASP A N 1
ATOM 3312 C CA . ASP A 1 415 ? 12.615 -10.564 -2.168 1.00 92.00 415 ASP A CA 1
ATOM 3313 C C . ASP A 1 415 ? 12.678 -12.098 -2.205 1.00 92.00 415 ASP A C 1
ATOM 3315 O O . ASP A 1 415 ? 12.587 -12.748 -1.158 1.00 92.00 415 ASP A O 1
ATOM 3319 N N . GLU A 1 416 ? 12.897 -12.684 -3.385 1.00 93.81 416 GLU A N 1
ATOM 3320 C CA . GLU A 1 416 ? 12.990 -14.136 -3.593 1.00 93.81 416 GLU A CA 1
ATOM 3321 C C . GLU A 1 416 ? 14.201 -14.754 -2.888 1.00 93.81 416 GLU A C 1
ATOM 3323 O O . GLU A 1 416 ? 14.075 -15.798 -2.248 1.00 93.81 416 GLU A O 1
ATOM 3328 N N . ALA A 1 417 ? 15.351 -14.073 -2.910 1.00 93.88 417 ALA A N 1
ATOM 3329 C CA . ALA A 1 417 ? 16.539 -14.482 -2.158 1.00 93.88 417 ALA A CA 1
ATOM 3330 C C . ALA A 1 417 ? 16.386 -14.277 -0.637 1.00 93.88 417 ALA A C 1
ATOM 3332 O O . ALA A 1 417 ? 17.235 -14.706 0.149 1.00 93.88 417 ALA A O 1
ATOM 3333 N N . ARG A 1 418 ? 15.286 -13.647 -0.194 1.00 93.50 418 ARG A N 1
ATOM 3334 C CA . ARG A 1 418 ? 14.967 -13.333 1.208 1.00 93.50 418 ARG A CA 1
ATOM 3335 C C . ARG A 1 418 ? 16.064 -12.526 1.898 1.00 93.50 418 ARG A C 1
ATOM 3337 O O . ARG A 1 418 ? 16.288 -12.683 3.105 1.00 93.50 418 ARG A O 1
ATOM 3344 N N . CYS A 1 419 ? 16.690 -11.619 1.155 1.00 92.44 419 CYS A N 1
ATOM 3345 C CA . CYS A 1 419 ? 17.800 -10.791 1.617 1.00 92.44 419 CYS A CA 1
ATOM 3346 C C . CYS A 1 419 ? 17.457 -9.999 2.890 1.00 92.44 419 CYS A C 1
ATOM 3348 O O . CYS A 1 419 ? 18.292 -9.870 3.780 1.00 92.44 419 CYS A O 1
ATOM 3350 N N . ALA A 1 420 ? 16.206 -9.552 3.056 1.00 90.06 420 ALA A N 1
ATOM 3351 C CA . ALA A 1 420 ? 15.760 -8.836 4.258 1.00 90.06 420 ALA A CA 1
ATOM 3352 C C . ALA A 1 420 ? 15.883 -9.646 5.569 1.00 90.06 420 ALA A C 1
ATOM 3354 O O . ALA A 1 420 ? 15.891 -9.059 6.652 1.00 90.06 420 ALA A O 1
ATOM 3355 N N . LYS A 1 421 ? 15.961 -10.983 5.487 1.00 90.75 421 LYS A N 1
ATOM 3356 C CA . LYS A 1 421 ? 16.087 -11.890 6.644 1.00 90.75 421 LYS A CA 1
ATOM 3357 C C . LYS A 1 421 ? 17.533 -12.305 6.935 1.00 90.75 421 LYS A C 1
ATOM 3359 O O . LYS A 1 421 ? 17.750 -13.072 7.869 1.00 90.75 421 LYS A O 1
ATOM 3364 N N . MET A 1 422 ? 18.491 -11.842 6.137 1.00 91.69 422 MET A N 1
ATOM 3365 C CA . MET A 1 422 ? 19.919 -12.076 6.361 1.00 91.69 422 MET A CA 1
ATOM 3366 C C . MET A 1 422 ? 20.463 -11.177 7.481 1.00 91.69 422 MET A C 1
ATOM 3368 O O . MET A 1 422 ? 19.845 -10.148 7.753 1.00 91.69 422 MET A O 1
ATOM 3372 N N . PRO A 1 423 ? 21.603 -11.516 8.120 1.00 91.25 423 PRO A N 1
ATOM 3373 C CA . PRO A 1 423 ? 22.461 -10.550 8.823 1.00 91.25 423 PRO A CA 1
ATOM 3374 C C . PRO A 1 423 ? 23.048 -9.519 7.841 1.00 91.25 423 PRO A C 1
ATOM 3376 O O . PRO A 1 423 ? 22.636 -9.473 6.685 1.00 91.25 423 PRO A O 1
ATOM 3379 N N . TRP A 1 424 ? 23.876 -8.576 8.296 1.00 94.00 424 TRP A N 1
ATOM 3380 C CA . TRP A 1 424 ? 24.473 -7.604 7.374 1.00 94.00 424 TRP A CA 1
ATOM 3381 C C . TRP A 1 424 ? 25.388 -8.327 6.391 1.00 94.00 424 TRP A C 1
ATOM 3383 O O . TRP A 1 424 ? 26.164 -9.192 6.789 1.00 94.00 424 TRP A O 1
ATOM 3393 N N . PHE A 1 425 ? 25.244 -8.013 5.106 1.00 94.44 425 PHE A N 1
ATOM 3394 C CA . PHE A 1 425 ? 26.041 -8.660 4.073 1.00 94.44 425 PHE A CA 1
ATOM 3395 C C . PHE A 1 425 ? 26.176 -7.796 2.823 1.00 94.44 425 PHE A C 1
ATOM 3397 O O . PHE A 1 425 ? 25.330 -6.934 2.544 1.00 94.44 425 PHE A O 1
ATOM 3404 N N . SER A 1 426 ? 27.221 -8.075 2.055 1.00 94.06 426 SER A N 1
ATOM 3405 C CA . SER A 1 426 ? 27.353 -7.693 0.656 1.00 94.06 426 SER A CA 1
ATOM 3406 C C . SER A 1 426 ? 27.482 -8.962 -0.187 1.00 94.06 426 SER A C 1
ATOM 3408 O O . SER A 1 426 ? 28.030 -9.971 0.258 1.00 94.06 426 SER A O 1
ATOM 3410 N N . ALA A 1 427 ? 26.895 -8.952 -1.378 1.00 95.00 427 ALA A N 1
ATOM 3411 C CA . ALA A 1 427 ? 27.044 -10.029 -2.341 1.00 95.00 427 ALA A CA 1
ATOM 3412 C C . ALA A 1 427 ? 27.113 -9.467 -3.752 1.00 95.00 427 ALA A C 1
ATOM 3414 O O . ALA A 1 427 ? 26.375 -8.539 -4.104 1.00 95.00 427 ALA A O 1
ATOM 3415 N N . GLU A 1 428 ? 27.951 -10.080 -4.574 1.00 94.94 428 GLU A N 1
ATOM 3416 C CA . GLU A 1 428 ? 28.087 -9.726 -5.975 1.00 94.94 428 GLU A CA 1
ATOM 3417 C C . GLU A 1 428 ? 27.789 -10.897 -6.890 1.00 94.94 428 GLU A C 1
ATOM 3419 O O . GLU A 1 428 ? 28.308 -12.000 -6.727 1.00 94.94 428 GLU A O 1
ATOM 3424 N N . ILE A 1 429 ? 26.947 -10.634 -7.881 1.00 94.94 429 ILE A N 1
ATOM 3425 C CA . ILE A 1 429 ? 26.407 -11.641 -8.778 1.00 94.94 429 ILE A CA 1
ATOM 3426 C C . ILE A 1 429 ? 26.694 -11.209 -10.210 1.00 94.94 429 ILE A C 1
ATOM 3428 O O . ILE A 1 429 ? 26.240 -10.161 -10.668 1.00 94.94 429 ILE A O 1
ATOM 3432 N N . LEU A 1 430 ? 27.429 -12.038 -10.940 1.00 93.88 430 LEU A N 1
ATOM 3433 C CA . LEU A 1 430 ? 27.657 -11.880 -12.366 1.00 93.88 430 LEU A CA 1
ATOM 3434 C C . LEU A 1 430 ? 26.540 -12.598 -13.129 1.00 93.88 430 LEU A C 1
ATOM 3436 O O . LEU A 1 430 ? 26.598 -13.809 -13.346 1.00 93.88 430 LEU A O 1
ATOM 3440 N N . LEU A 1 431 ? 25.518 -11.837 -13.523 1.00 92.12 431 LEU A N 1
ATOM 3441 C CA . LEU A 1 431 ? 24.267 -12.351 -14.086 1.00 92.12 431 LEU A CA 1
ATOM 3442 C C . LEU A 1 431 ? 24.440 -13.274 -15.309 1.00 92.12 431 LEU A C 1
ATOM 3444 O O . LEU A 1 431 ? 23.726 -14.277 -15.358 1.00 92.12 431 LEU A O 1
ATOM 3448 N N . PRO A 1 432 ? 25.370 -13.022 -16.260 1.00 90.50 432 PRO A N 1
ATOM 3449 C CA . PRO A 1 432 ? 25.566 -13.908 -17.410 1.00 90.50 432 PRO A CA 1
ATOM 3450 C C . PRO A 1 432 ? 25.922 -15.351 -17.043 1.00 90.50 432 PRO A C 1
ATOM 3452 O O . PRO A 1 432 ? 25.716 -16.250 -17.848 1.00 90.50 432 PRO A O 1
ATOM 3455 N N . LEU A 1 433 ? 26.450 -15.578 -15.839 1.00 91.81 433 LEU A N 1
ATOM 3456 C CA . LEU A 1 433 ? 26.865 -16.901 -15.374 1.00 91.81 433 LEU A CA 1
ATOM 3457 C C . LEU A 1 433 ? 25.816 -17.587 -14.498 1.00 91.81 433 LEU A C 1
ATOM 3459 O O . LEU A 1 433 ? 25.983 -18.740 -14.124 1.00 91.81 433 LEU A O 1
ATOM 3463 N N . VAL A 1 434 ? 24.735 -16.895 -14.142 1.00 91.94 434 VAL A N 1
ATOM 3464 C CA . VAL A 1 434 ? 23.674 -17.489 -13.331 1.00 91.94 434 VAL A CA 1
ATOM 3465 C C . VAL A 1 434 ? 22.820 -18.377 -14.228 1.00 91.94 434 VAL A C 1
ATOM 3467 O O . VAL A 1 434 ? 22.097 -17.868 -15.075 1.00 91.94 434 VAL A O 1
ATOM 3470 N N . GLU A 1 435 ? 22.871 -19.694 -14.056 1.00 87.19 435 GLU A N 1
ATOM 3471 C CA . GLU A 1 435 ? 22.119 -20.644 -14.902 1.00 87.19 435 GLU A CA 1
ATOM 3472 C C . GLU A 1 435 ? 20.686 -20.908 -14.410 1.00 87.19 435 GLU A C 1
ATOM 3474 O O . GLU A 1 435 ? 19.856 -21.434 -15.145 1.00 87.19 435 GLU A O 1
ATOM 3479 N N . VAL A 1 436 ? 20.372 -20.520 -13.173 1.00 84.75 436 VAL A N 1
ATOM 3480 C CA . VAL A 1 436 ? 19.075 -20.768 -12.527 1.00 84.75 436 VAL A CA 1
ATOM 3481 C C . VAL A 1 436 ? 18.058 -19.651 -12.788 1.00 84.75 436 VAL A C 1
ATOM 3483 O O . VAL A 1 436 ? 18.413 -18.477 -12.871 1.00 84.75 436 VAL A O 1
ATOM 3486 N N . GLU A 1 437 ? 16.767 -19.998 -12.833 1.00 87.62 437 GLU A N 1
ATOM 3487 C CA . GLU A 1 437 ? 15.659 -19.038 -13.028 1.00 87.62 437 GLU A CA 1
ATOM 3488 C C . GLU A 1 437 ? 15.434 -18.092 -11.833 1.00 87.62 437 GLU A C 1
ATOM 3490 O O . GLU A 1 437 ? 14.790 -17.045 -11.960 1.00 87.62 437 GLU A O 1
ATOM 3495 N N . LYS A 1 438 ? 15.964 -18.453 -10.659 1.00 89.69 438 LYS A N 1
ATOM 3496 C CA . LYS A 1 438 ? 15.858 -17.692 -9.409 1.00 89.69 438 LYS A CA 1
ATOM 3497 C C . LYS A 1 438 ? 17.081 -17.902 -8.526 1.00 89.69 438 LYS A C 1
ATOM 3499 O O . LYS A 1 438 ? 17.685 -18.974 -8.541 1.00 89.69 438 LYS A O 1
ATOM 3504 N N . LEU A 1 439 ? 17.402 -16.902 -7.709 1.00 93.00 439 LEU A N 1
ATOM 3505 C CA . LEU A 1 439 ? 18.458 -17.029 -6.707 1.00 93.00 439 LEU A CA 1
ATOM 3506 C C . LEU A 1 439 ? 18.049 -18.008 -5.590 1.00 93.00 439 LEU A C 1
ATOM 3508 O O . LEU A 1 439 ? 16.861 -18.115 -5.264 1.00 93.00 439 LEU A O 1
ATOM 3512 N N . PRO A 1 440 ? 19.015 -18.707 -4.970 1.00 92.06 440 PRO A N 1
ATOM 3513 C CA . PRO A 1 440 ? 18.753 -19.486 -3.765 1.00 92.06 440 PRO A CA 1
ATOM 3514 C C . PRO A 1 440 ? 18.335 -18.583 -2.595 1.00 92.06 440 PRO A C 1
ATOM 3516 O O . PRO A 1 440 ? 18.705 -17.412 -2.524 1.00 92.06 440 PRO A O 1
ATOM 3519 N N . GLU A 1 441 ? 17.596 -19.138 -1.627 1.00 94.44 441 GLU A N 1
ATOM 3520 C CA . GLU A 1 441 ? 17.299 -18.420 -0.382 1.00 94.44 441 GLU A CA 1
ATOM 3521 C C . GLU A 1 441 ? 18.593 -18.224 0.422 1.00 94.44 441 GLU A C 1
ATOM 3523 O O . GLU A 1 441 ? 19.096 -19.168 1.038 1.00 94.44 441 GLU A O 1
ATOM 3528 N N . PHE A 1 442 ? 19.108 -16.994 0.483 1.00 95.12 442 PHE A N 1
ATOM 3529 C CA . PHE A 1 442 ? 20.365 -16.695 1.178 1.00 95.12 442 PHE A CA 1
ATOM 3530 C C . PHE A 1 442 ? 20.346 -17.107 2.660 1.00 95.12 442 PHE A C 1
ATOM 3532 O O . PHE A 1 442 ? 21.321 -17.710 3.114 1.00 95.12 442 PHE A O 1
ATOM 3539 N N . PRO A 1 443 ? 19.245 -16.922 3.427 1.00 95.31 443 PRO A N 1
ATOM 3540 C CA . PRO A 1 443 ? 19.200 -17.385 4.814 1.00 95.31 443 PRO A CA 1
ATOM 3541 C C . PRO A 1 443 ? 19.326 -18.902 4.957 1.00 95.31 443 PRO A C 1
ATOM 3543 O O . PRO A 1 443 ? 19.721 -19.385 6.017 1.00 95.31 443 PRO A O 1
ATOM 3546 N N . ARG A 1 444 ? 18.946 -19.666 3.926 1.00 94.31 444 ARG A N 1
ATOM 3547 C CA . ARG A 1 444 ? 19.110 -21.118 3.922 1.00 94.31 444 ARG A CA 1
ATOM 3548 C C . ARG A 1 444 ? 20.569 -21.475 3.676 1.00 94.31 444 ARG A C 1
ATOM 3550 O O . ARG A 1 444 ? 21.092 -22.244 4.471 1.00 94.31 444 ARG A O 1
ATOM 3557 N N . LEU A 1 445 ? 21.205 -20.869 2.669 1.00 92.94 445 LEU A N 1
ATOM 3558 C CA . LEU A 1 445 ? 22.636 -21.046 2.389 1.00 92.94 445 LEU A CA 1
ATOM 3559 C C . LEU A 1 445 ? 23.496 -20.721 3.613 1.00 92.94 445 LEU A C 1
ATOM 3561 O O . LEU A 1 445 ? 24.367 -21.499 3.985 1.00 92.94 445 LEU A O 1
ATOM 3565 N N . LEU A 1 446 ? 23.190 -19.622 4.308 1.00 93.12 446 LEU A N 1
ATOM 3566 C CA . LEU A 1 446 ? 23.920 -19.230 5.512 1.00 93.12 446 LEU A CA 1
ATOM 3567 C C . LEU A 1 446 ? 23.820 -20.290 6.616 1.00 93.12 446 LEU A C 1
ATOM 3569 O O . LEU A 1 446 ? 24.814 -20.615 7.257 1.00 93.12 446 LEU A O 1
ATOM 3573 N N . LYS A 1 447 ? 22.627 -20.857 6.830 1.00 93.25 447 LYS A N 1
ATOM 3574 C CA . LYS A 1 447 ? 22.408 -21.894 7.851 1.00 93.25 447 LYS A CA 1
ATOM 3575 C C . LYS A 1 447 ? 23.156 -23.191 7.565 1.00 93.25 447 LYS A C 1
ATOM 3577 O O . LYS A 1 447 ? 23.495 -23.889 8.513 1.00 93.25 447 LYS A O 1
ATOM 3582 N N . VAL A 1 448 ? 23.356 -23.526 6.292 1.00 93.06 448 VAL A N 1
ATOM 3583 C CA . VAL A 1 448 ? 24.083 -24.737 5.883 1.00 93.06 448 VAL A CA 1
ATOM 3584 C C . VAL A 1 448 ? 25.583 -24.493 5.687 1.00 93.06 448 VAL A C 1
ATOM 3586 O O . VAL A 1 448 ? 26.308 -25.434 5.397 1.00 93.06 448 VAL A O 1
ATOM 3589 N N . GLY A 1 449 ? 26.063 -23.257 5.878 1.00 90.06 449 GLY A N 1
ATOM 3590 C CA . GLY A 1 449 ? 27.473 -22.896 5.695 1.00 90.06 449 GLY A CA 1
ATOM 3591 C C . GLY A 1 449 ? 27.896 -22.712 4.234 1.00 90.06 449 GLY A C 1
ATOM 3592 O O . GLY A 1 449 ? 29.079 -22.560 3.965 1.00 90.06 449 GLY A O 1
ATOM 3593 N N . GLU A 1 450 ? 26.945 -22.682 3.301 1.00 92.12 450 GLU A N 1
ATOM 3594 C CA . GLU A 1 450 ? 27.182 -22.551 1.857 1.00 92.12 450 GLU A CA 1
ATOM 3595 C C . GLU A 1 450 ? 27.079 -21.093 1.384 1.00 92.12 450 GLU A C 1
ATOM 3597 O O . GLU A 1 450 ? 27.055 -20.832 0.194 1.00 92.12 450 GLU A O 1
ATOM 3602 N N . PHE A 1 451 ? 26.961 -20.101 2.270 1.00 93.12 451 PHE A N 1
ATOM 3603 C CA . PHE A 1 451 ? 26.924 -18.695 1.847 1.00 93.12 451 PHE A CA 1
ATOM 3604 C C . PHE A 1 451 ? 28.339 -18.112 1.742 1.00 93.12 451 PHE A C 1
ATOM 3606 O 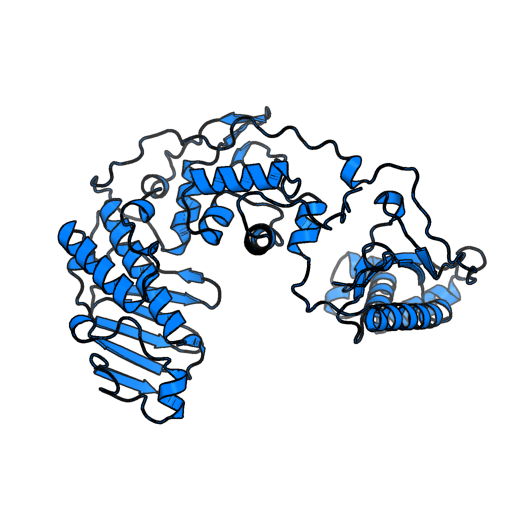O . PHE A 1 451 ? 28.767 -17.342 2.598 1.00 93.12 451 PHE A O 1
ATOM 3613 N N . HIS A 1 452 ? 29.068 -18.519 0.702 1.00 92.88 452 HIS A N 1
ATOM 3614 C CA . HIS A 1 452 ? 30.435 -18.087 0.398 1.00 92.88 452 HIS A CA 1
ATOM 3615 C C . HIS A 1 452 ? 30.629 -17.875 -1.113 1.00 92.88 452 HIS A C 1
ATOM 3617 O O . HIS A 1 452 ? 29.744 -18.177 -1.915 1.00 92.88 452 HIS A O 1
ATOM 3623 N N . GLU A 1 453 ? 31.794 -17.365 -1.517 1.00 92.94 453 GLU A N 1
ATOM 3624 C CA . GLU A 1 453 ? 32.149 -17.184 -2.930 1.00 92.94 453 GLU A CA 1
ATOM 3625 C C . GLU A 1 453 ? 31.935 -18.474 -3.743 1.00 92.94 453 GLU A C 1
ATOM 3627 O O . GLU A 1 453 ? 32.295 -19.562 -3.291 1.00 92.94 453 GLU A O 1
ATOM 3632 N N . ASN A 1 454 ? 31.359 -18.363 -4.944 1.00 91.12 454 ASN A N 1
ATOM 3633 C CA . ASN A 1 454 ? 31.081 -19.479 -5.856 1.00 91.12 454 ASN A CA 1
ATOM 3634 C C . ASN A 1 454 ? 30.123 -20.565 -5.320 1.00 91.12 454 ASN A C 1
ATOM 3636 O O . ASN A 1 454 ? 30.025 -21.634 -5.920 1.00 91.12 454 ASN A O 1
ATOM 3640 N N . ALA A 1 455 ? 29.365 -20.301 -4.249 1.00 90.56 455 ALA A N 1
ATOM 3641 C CA . ALA A 1 455 ? 28.339 -21.226 -3.750 1.00 90.56 455 ALA A CA 1
ATOM 3642 C C . ALA A 1 455 ? 27.268 -21.598 -4.789 1.00 90.56 455 ALA A C 1
ATOM 3644 O O . ALA A 1 455 ? 26.679 -22.675 -4.746 1.00 90.56 455 ALA A O 1
ATOM 3645 N N . PHE A 1 456 ? 27.014 -20.697 -5.734 1.00 92.56 456 PHE A N 1
ATOM 3646 C CA . PHE A 1 456 ? 26.281 -20.984 -6.957 1.00 92.56 456 PHE A CA 1
ATOM 3647 C C . PHE A 1 456 ? 26.938 -20.253 -8.128 1.00 92.56 456 PHE A C 1
ATOM 3649 O O . PHE A 1 456 ? 27.651 -19.261 -7.941 1.00 92.56 456 PHE A O 1
ATOM 3656 N N . CYS A 1 457 ? 26.687 -20.737 -9.347 1.00 91.19 457 CYS A N 1
ATOM 3657 C CA . CYS A 1 457 ? 27.282 -20.160 -10.547 1.00 91.19 457 CYS A CA 1
ATOM 3658 C C . CYS A 1 457 ? 26.890 -18.680 -10.688 1.00 91.19 457 CYS A C 1
ATOM 3660 O O . CYS A 1 457 ? 25.709 -18.330 -10.670 1.00 91.19 457 CYS A O 1
ATOM 3662 N N . GLY A 1 458 ? 27.896 -17.810 -10.780 1.00 91.19 458 GLY A N 1
ATOM 3663 C CA . GLY A 1 458 ? 27.726 -16.361 -10.864 1.00 91.19 458 GLY A CA 1
ATOM 3664 C C . GLY A 1 458 ? 27.899 -15.596 -9.551 1.00 91.19 458 GLY A C 1
ATOM 3665 O O . GLY A 1 458 ? 28.104 -14.391 -9.627 1.00 91.19 458 GLY A O 1
ATOM 3666 N N . LEU A 1 459 ? 27.903 -16.230 -8.373 1.00 94.25 459 LEU A N 1
ATOM 3667 C CA . LEU A 1 459 ? 28.234 -15.544 -7.114 1.00 94.25 459 LEU A CA 1
ATOM 3668 C C . LEU A 1 459 ? 29.750 -15.313 -7.013 1.00 94.25 459 LEU A C 1
ATOM 3670 O O . LEU A 1 459 ? 30.509 -16.274 -6.903 1.00 94.25 459 LEU A O 1
ATOM 3674 N N . ARG A 1 460 ? 30.189 -14.053 -7.074 1.00 93.25 460 ARG A N 1
ATOM 3675 C CA . ARG A 1 460 ? 31.607 -13.666 -7.196 1.00 93.25 460 ARG A CA 1
ATOM 3676 C C . ARG A 1 460 ? 32.245 -13.133 -5.934 1.00 93.25 460 ARG A C 1
ATOM 3678 O O . ARG A 1 460 ? 33.457 -13.204 -5.818 1.00 93.25 460 ARG A O 1
ATOM 3685 N N . GLU A 1 461 ? 31.449 -12.606 -5.024 1.00 92.56 461 GLU A N 1
ATOM 3686 C CA . GLU A 1 461 ? 31.945 -12.062 -3.769 1.00 92.56 461 GLU A CA 1
ATOM 3687 C C . GLU A 1 461 ? 30.824 -12.122 -2.738 1.00 92.56 461 GLU A C 1
ATOM 3689 O O . GLU A 1 461 ? 29.652 -11.917 -3.077 1.00 92.56 461 GLU A O 1
ATOM 3694 N N . VAL A 1 462 ? 31.183 -12.443 -1.496 1.00 93.19 462 VAL A N 1
ATOM 3695 C CA . VAL A 1 462 ? 30.289 -12.420 -0.338 1.00 93.19 462 VAL A CA 1
ATOM 3696 C C . VAL A 1 462 ? 31.075 -11.928 0.863 1.00 93.19 462 VAL A C 1
ATOM 3698 O O . VAL A 1 462 ? 32.062 -12.552 1.247 1.00 93.19 462 VAL A O 1
ATOM 3701 N N . GLU A 1 463 ? 30.577 -10.883 1.512 1.00 93.31 463 GLU A N 1
ATOM 3702 C CA . GLU A 1 463 ? 31.072 -10.456 2.817 1.00 93.31 463 GLU A CA 1
ATOM 3703 C C . GLU A 1 463 ? 29.926 -10.459 3.827 1.00 93.31 463 GLU A C 1
ATOM 3705 O O . GLU A 1 463 ? 28.825 -9.976 3.551 1.00 93.31 463 GLU A O 1
ATOM 3710 N N . LEU A 1 464 ? 30.187 -11.012 5.010 1.00 91.56 464 LEU A N 1
ATOM 3711 C CA . LEU A 1 464 ? 29.300 -10.951 6.168 1.00 91.56 464 LEU A CA 1
ATOM 3712 C C . LEU A 1 464 ? 29.885 -9.950 7.167 1.00 91.56 464 LEU A C 1
ATOM 3714 O O . LEU A 1 464 ? 31.088 -9.996 7.428 1.00 91.56 464 LEU A O 1
ATOM 3718 N N . TYR A 1 465 ? 29.040 -9.078 7.721 1.00 85.25 465 TYR A N 1
ATOM 3719 C CA . TYR A 1 465 ? 29.447 -8.041 8.679 1.00 85.25 465 TYR A CA 1
ATOM 3720 C C . TYR A 1 465 ? 28.858 -8.257 10.071 1.00 85.25 465 TYR A C 1
ATOM 3722 O O . TYR A 1 465 ? 27.690 -8.715 10.166 1.00 85.25 465 TYR A O 1
#

Nearest PDB structures (foldseek):
  5k5q-assembly1_D  TM=6.646E-01  e=1.131E-01  Sulfolobus sp. NOB8H2
  5k5r-assembly1_C  TM=6.493E-01  e=2.252E-01  Sulfolobus sp. NOB8H2
  4rgu-assembly1_A-2  TM=6.663E-01  e=6.161E-01  Acinetobacter baylyi ADP1
  6y0g-assembly1_SZ  TM=5.461E-01  e=8.925E-01  Homo sapiens
  8jdl-assembly1_AL  TM=5.641E-01  e=8.925E-01  Homo sapiens

pLDDT: mean 85.99, std 11.13, range [26.06, 97.0]

Foldseek 3Di:
DDDPPPDPFDDQPPDDLVLLLQQLLVCLVPQWGFLLSQCVSVVDASVVSVVVVVSCLVSVQWAWDPDAWFFTIIGGDPNVNCSNPQDPADWDALVLLVVLLVVLLVLLVVLLPDLLAQWHKWKKWFDPNVDDDRTGQATEIEIDIDGADDDPVSVVVSQVVQLVVFDPVLCVDPCCVVPVSVVSRVVVSVCSSCPPRPRYDYDNDDVLQQQTWIFTSWDADRPVSGTDDGDRDIDGHPDHGPSVVPDRDPDDPDQWDFADDDQDDQADKDFQVVHFDKLSCQSVLSRQGITFTQHNVRDTHHHHCPVPPCNSLHPLQVVACLLVDPFALLLLLVVLLVLCVVVVAPLVVFQQKWKFWDDPVFTKIWTHDDQFIWMWTQDPVDIITGLDTPPDRIDGSPNSNSSSSNSSSRNRLCVQLVVVPDAGKMWMFRSVFQPDRHDHNLVVCVVVVLNAAPSDGGTHGMDHD

Secondary structure (DSSP, 8-state):
-------SSPPPSSS-HHHHHHHHHHTTTTSEE-HHHHHHHHT--HHHHHHHHHHHHHTTS-EE---SSEE--EE--HHHHHHHH---PPPB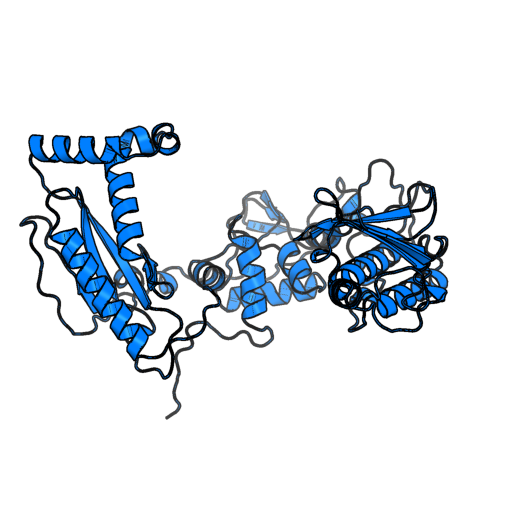-HHHHHHHHHHHHHHHHHHHH-TT-SEEEEEEEEGGGGS--S-BS-EEEEEEEEE----HHHHHHHHHHHHHHS-HHHHHSHHHHHSHHHHHHHHHHHHHHHTT-TTEEEE-S-TTTTT--EEEEEEEETTTTEEEPPPSSPB--SSPPHHHHSPPPPPPS----PPBS-PPPTT--EE-TT---BGGGHHHHHHHHHSPEEPTTS-EE--B-SS-TTGGGTTGGGT--GGGSS--HHHHHHHHHHHHHHTT-GGGGS--EEEEEE-SS-EEEEEEETTEEEEEEE-SS-EE-B-S-SS-SEE-HHHHHHHHHHHHHHHHHHHHTTGGGS-SEEEEEEGGG--SSS---HHHHHHHT--STTSSTTEEEEEE-

Solvent-accessible surface area (backbone atoms only — not comparable to full-atom values): 25675 Å² total; per-residue (Å²): 132,84,83,80,72,78,64,98,60,78,84,61,94,88,53,62,66,68,59,53,30,51,41,41,44,73,11,70,89,71,53,44,42,47,52,29,51,38,18,66,70,65,77,51,51,68,70,58,25,47,53,52,53,50,51,38,31,76,65,49,37,31,39,84,47,94,60,74,65,41,70,57,41,30,22,58,40,73,61,20,47,50,55,32,67,55,74,96,58,75,67,38,46,61,68,58,51,53,51,51,55,52,51,46,42,54,49,49,52,54,51,57,67,42,87,79,51,66,52,36,59,31,33,34,39,27,62,72,68,77,54,96,59,85,60,38,67,51,40,41,30,27,45,48,81,41,72,59,84,63,56,71,69,59,44,50,55,38,37,52,59,33,44,72,73,46,55,74,72,50,52,71,38,75,61,28,62,76,44,30,29,60,54,40,48,54,49,54,52,50,51,62,62,48,61,92,39,92,48,62,42,80,41,75,62,54,45,61,59,48,26,38,54,29,28,56,65,42,41,60,43,58,90,82,69,38,80,44,92,61,60,88,59,73,47,67,45,92,48,74,19,51,82,65,68,53,73,78,73,82,74,70,96,68,79,70,30,68,36,44,71,79,71,58,57,52,79,52,69,40,77,43,80,96,61,86,52,40,62,67,44,55,35,51,24,35,28,62,34,30,29,18,27,24,35,83,86,65,50,76,39,58,22,81,45,80,86,42,76,69,42,42,44,43,64,20,67,69,73,40,61,58,66,76,51,100,58,42,23,44,43,31,32,52,54,24,44,54,52,16,50,76,70,69,27,70,69,49,79,41,49,65,30,37,42,40,37,36,55,98,88,51,31,38,41,33,45,25,59,85,88,50,58,47,49,31,42,55,51,101,86,50,57,42,33,54,45,65,67,87,90,55,62,56,49,24,26,52,37,39,5,37,36,41,23,37,52,50,13,52,54,40,36,43,59,62,16,38,53,90,73,42,73,37,34,39,38,31,33,38,50,91,51,43,85,56,55,49,67,66,46,48,54,56,31,50,73,73,71,50,67,48,62,58,61,46,66,30,36,71,42,60,48,78,104

Mean predicted aligned error: 12.58 Å

Radius of gyration: 28.73 Å; Cα contacts (8 Å, |Δi|>4): 851; chains: 1; bounding box: 70×49×75 Å

Sequence (465 aa):
MDETTSLKHASMKDLPLELVQAILRSAVNGRSVGLEEAIRTLDCDAHHADRVLRQMAEAGYLEPANILDGLFYWQLPPNGTRLAMEPKRKRIGRDKVQAIVSEIRARAQVINSDPNRLQRITLRLFGSALEKRDDYGDVDVSIAYMRRQLSDIERERIENALKARQSKSDRQTFHGRLMGAERQDTREIMAFLKKGLPHLSLMNDDPMDLGTPYRWLVNHEVKPDRPVDVPRDIVRPNAPSILDQHPRKPLPPITLIEARHRAVSAKTKVAIDDLHIGLEIAAALEEQMWSPKVTRKGDFIANDIRSEKRVKFAGFQHLCPIWKQELGGVAMLKEALDWCDEHKVWVRDLFPRVSIQRSDRMHVIRLGLGDDLIYFNIGGKSTTGSLLPRNRTRVSKIDLAGAYAVGRALSKMYDEARCAKMPWFSAEILLPLVEVEKLPEFPRLLKVGEFHENAFCGLREVELY